Protein AF-A0A959M282-F1 (afdb_monomer_lite)

Foldseek 3Di:
DALLVQAEADAEEAAEEEEEEEEPPDDFDPLDDFLVLVVLQLDPPNLHLQVQVCQLLVNRYGRPPHDYDDYDYAPHHLVRLLPDDPVCNQQSRLQVCLVPDACVVHQAYEYHYSAASVDWAWPAWDWHQRHDDPRGRDTDIHQYTYDGSVDQFRLRVNLRVCSNSVAAAAFAPAQDAPDPPGGGRQLLPLQASSSPPNHLFDQDPSGGTFDDHHDPSVSVSNVSFPPVLEAEAEQPDADKDKAKAAASSDDDDPRHHQKYWHWFQDPPPRDIWTKMWGWHACDSRNVSPDGIAIWIWTDDPSHIYTYAPDNVVRHGGQAAQDWDDDLVRQKIKHWNDADDDDPGGITMIMIHGLWADKDWDDDFPEQAWQEKEKEWDDQQPDPFIKIKIKTWYQPPAFIWIKIKIQDRAAQWRHGPDIFDIGTDPDTPENHWNEKYKEWDQQQPPPHIKMKIKTWYQDVDFIWIWIKIQDRAHSRGHGPDIDDIDTDPDGDENHWNYKYWYWDQLLVPPHIKIKIKTWYQDPPAIWIWIKIQDRQYNSRHGPDMDDIDTQPDGDARHWNAKAWEWDWDQDPNDTFIKIWIWTWHQDPFWIWIWIKIQGRQHSVGHRPDIFPTQTDPDTPGNHWNYKYKYWDCNHPVRAIKIKIWTWDNDVPTIIIMITIRTRVVVRGVD

Structure (mmCIF, N/CA/C/O backbone):
data_AF-A0A959M282-F1
#
_entry.id   AF-A0A959M282-F1
#
loop_
_atom_site.group_PDB
_atom_site.id
_atom_site.type_symbol
_atom_site.label_atom_id
_atom_site.label_alt_id
_atom_site.label_comp_id
_atom_site.label_asym_id
_atom_site.label_entity_id
_atom_site.label_seq_id
_atom_site.pdbx_PDB_ins_code
_atom_site.Cartn_x
_atom_site.Cartn_y
_atom_site.Cartn_z
_atom_site.occupancy
_atom_site.B_iso_or_equiv
_atom_site.auth_seq_id
_atom_site.auth_comp_id
_atom_site.auth_asym_id
_atom_site.auth_atom_id
_atom_site.pdbx_PDB_model_num
ATOM 1 N N . MET A 1 1 ? -3.859 10.138 -15.195 1.00 57.12 1 MET A N 1
ATOM 2 C CA . MET A 1 1 ? -3.989 9.732 -16.616 1.00 57.12 1 MET A CA 1
ATOM 3 C C . MET A 1 1 ? -3.395 8.340 -16.800 1.00 57.12 1 MET A C 1
ATOM 5 O O . MET A 1 1 ? -2.415 8.021 -16.137 1.00 57.12 1 MET A O 1
ATOM 9 N N . SER A 1 2 ? -3.947 7.502 -17.688 1.00 74.44 2 SER A N 1
ATOM 10 C CA . SER A 1 2 ? -3.379 6.167 -17.963 1.00 74.44 2 SER A CA 1
ATOM 11 C C . SER A 1 2 ? -1.995 6.284 -18.604 1.00 74.44 2 SER A C 1
ATOM 13 O O . SER A 1 2 ? -1.809 7.106 -19.501 1.00 74.44 2 SER A O 1
ATOM 15 N N . ILE A 1 3 ? -1.042 5.425 -18.217 1.00 82.31 3 ILE A N 1
ATOM 16 C CA . ILE A 1 3 ? 0.295 5.398 -18.834 1.00 82.31 3 ILE A CA 1
ATOM 17 C C . ILE A 1 3 ? 0.230 5.181 -20.356 1.00 82.31 3 ILE A C 1
ATOM 19 O O . ILE A 1 3 ? 1.032 5.750 -21.087 1.00 82.31 3 ILE A O 1
ATOM 23 N N . LYS A 1 4 ? -0.788 4.459 -20.849 1.00 84.19 4 LYS A N 1
ATOM 24 C CA . LYS A 1 4 ? -1.048 4.247 -22.286 1.00 84.19 4 LYS A CA 1
ATOM 25 C C . LYS A 1 4 ? -1.293 5.548 -23.069 1.00 84.19 4 LYS A C 1
ATOM 27 O O . LYS A 1 4 ? -1.122 5.557 -24.277 1.00 84.19 4 LYS A O 1
ATOM 32 N N . ASN A 1 5 ? -1.625 6.662 -22.414 1.00 84.81 5 ASN A N 1
ATOM 33 C CA . ASN A 1 5 ? -1.759 7.954 -23.101 1.00 84.81 5 ASN A CA 1
ATOM 34 C C . ASN A 1 5 ? -0.404 8.539 -23.534 1.00 84.81 5 ASN A C 1
ATOM 36 O O . ASN A 1 5 ? -0.367 9.441 -24.365 1.00 84.81 5 ASN A O 1
ATOM 40 N N . TYR A 1 6 ? 0.702 8.036 -22.979 1.00 86.00 6 TYR A N 1
ATOM 41 C CA . TYR A 1 6 ? 2.059 8.497 -23.281 1.00 86.00 6 TYR A CA 1
ATOM 42 C C . TYR A 1 6 ? 2.799 7.587 -24.266 1.00 86.00 6 TYR A C 1
ATOM 44 O O . TYR A 1 6 ? 3.863 7.966 -24.751 1.00 86.00 6 TYR A O 1
ATOM 52 N N . TYR A 1 7 ? 2.259 6.401 -24.566 1.00 89.94 7 TYR A N 1
ATOM 53 C CA . TYR A 1 7 ? 2.931 5.390 -25.376 1.00 89.94 7 TYR A CA 1
ATOM 54 C C . TYR A 1 7 ? 1.963 4.759 -26.372 1.00 89.94 7 TYR A C 1
ATOM 56 O O . TYR A 1 7 ? 0.879 4.314 -26.013 1.00 89.94 7 TYR A O 1
ATOM 64 N N . SER A 1 8 ? 2.382 4.678 -27.634 1.00 89.88 8 SER A N 1
ATOM 65 C CA . SER A 1 8 ? 1.660 3.890 -28.634 1.00 89.88 8 SER A CA 1
ATOM 66 C C . SER A 1 8 ? 2.038 2.408 -28.520 1.00 89.88 8 SER A C 1
ATOM 68 O O . SER A 1 8 ? 3.227 2.113 -28.309 1.00 89.88 8 SER A O 1
ATOM 70 N N . PRO A 1 9 ? 1.072 1.480 -28.687 1.00 92.12 9 PRO A N 1
ATOM 71 C CA . PRO A 1 9 ? 1.366 0.056 -28.757 1.00 92.12 9 PRO A CA 1
ATOM 72 C C . PRO A 1 9 ? 2.369 -0.273 -29.865 1.00 92.12 9 PRO A C 1
ATOM 74 O O . PRO A 1 9 ? 2.371 0.369 -30.917 1.00 92.12 9 PRO A O 1
ATOM 77 N N . LEU A 1 10 ? 3.205 -1.286 -29.639 1.00 93.44 10 LEU A N 1
ATOM 78 C CA . LEU A 1 10 ? 4.178 -1.773 -30.622 1.00 93.44 10 LEU A CA 1
ATOM 79 C C . LEU A 1 10 ? 3.959 -3.268 -30.856 1.00 93.44 10 LEU A C 1
ATOM 81 O O . LEU A 1 10 ? 3.873 -4.026 -29.896 1.00 93.44 10 LEU A O 1
ATOM 85 N N . SER A 1 11 ? 3.877 -3.703 -32.114 1.00 95.94 11 SER A N 1
ATOM 86 C CA . SER A 1 11 ? 3.728 -5.125 -32.453 1.00 95.94 11 SER A CA 1
ATOM 87 C C . SER A 1 11 ? 4.313 -5.450 -33.828 1.00 95.94 11 SER A C 1
ATOM 89 O O . SER A 1 11 ? 4.335 -4.599 -34.718 1.00 95.94 11 SER A O 1
ATOM 91 N N . GLY A 1 12 ? 4.807 -6.674 -34.006 1.00 96.69 12 GLY A N 1
ATOM 92 C CA . GLY A 1 12 ? 5.398 -7.142 -35.259 1.00 96.69 12 GLY A CA 1
ATOM 93 C C . GLY A 1 12 ? 6.917 -6.957 -35.343 1.00 96.69 12 GLY A C 1
ATOM 94 O O . GLY A 1 12 ? 7.638 -7.135 -34.363 1.00 96.69 12 GLY A O 1
ATOM 95 N N . ARG A 1 13 ? 7.425 -6.666 -36.547 1.00 97.12 13 ARG A N 1
ATOM 96 C CA . ARG A 1 13 ? 8.867 -6.657 -36.851 1.00 97.12 13 ARG A CA 1
ATOM 97 C C . ARG A 1 13 ? 9.445 -5.243 -36.827 1.00 97.12 13 ARG A C 1
ATOM 99 O O . ARG A 1 13 ? 8.984 -4.379 -37.569 1.00 97.12 13 ARG A O 1
ATOM 106 N N . TYR A 1 14 ? 10.509 -5.049 -36.052 1.00 97.00 14 TYR A N 1
ATOM 107 C CA . TYR A 1 14 ? 11.217 -3.776 -35.881 1.00 97.00 14 TYR A CA 1
ATOM 108 C C . TYR A 1 14 ? 12.713 -3.924 -36.221 1.00 97.00 14 TYR A C 1
ATOM 110 O O . TYR A 1 14 ? 13.554 -3.877 -35.326 1.00 97.00 14 TYR A O 1
ATOM 118 N N . PRO A 1 15 ? 13.084 -4.149 -37.496 1.00 98.12 15 PRO A N 1
ATOM 119 C CA . PRO A 1 15 ? 14.475 -4.378 -37.892 1.00 98.12 15 PRO A CA 1
ATOM 120 C C . PRO A 1 15 ? 15.349 -3.126 -37.750 1.00 98.12 15 PRO A C 1
ATOM 122 O O . PRO A 1 15 ? 14.914 -2.021 -38.066 1.00 98.12 15 PRO A O 1
ATOM 125 N N . TRP A 1 16 ? 16.618 -3.297 -37.379 1.00 98.50 16 TRP A N 1
ATOM 126 C CA . TRP A 1 16 ? 17.590 -2.206 -37.254 1.00 98.50 16 TRP A CA 1
ATOM 127 C C . TRP A 1 16 ? 18.716 -2.303 -38.295 1.00 98.50 16 TRP A C 1
ATOM 129 O O . TRP A 1 16 ? 19.175 -3.391 -38.650 1.00 98.50 16 TRP A O 1
ATOM 139 N N . ALA A 1 17 ? 19.173 -1.157 -38.798 1.00 98.25 17 ALA A N 1
ATOM 140 C CA . ALA A 1 17 ? 20.399 -1.061 -39.582 1.00 98.25 17 ALA A CA 1
ATOM 141 C C . ALA A 1 17 ? 21.569 -0.801 -38.628 1.00 98.25 17 ALA A C 1
ATOM 143 O O . ALA A 1 17 ? 21.689 0.290 -38.072 1.00 98.25 17 ALA A O 1
ATOM 144 N N . VAL A 1 18 ? 22.427 -1.800 -38.432 1.00 98.44 18 VAL A N 1
ATOM 145 C CA . VAL A 1 18 ? 23.596 -1.702 -37.552 1.00 98.44 18 VAL A CA 1
ATOM 146 C C . VAL A 1 18 ? 24.811 -1.365 -38.407 1.00 98.44 18 VAL A C 1
ATOM 148 O O . VAL A 1 18 ? 25.225 -2.164 -39.246 1.00 98.44 18 VAL A O 1
ATOM 151 N N . LEU A 1 19 ? 25.359 -0.170 -38.233 1.00 98.19 19 LEU A N 1
ATOM 152 C CA . LEU A 1 19 ? 26.438 0.379 -39.044 1.00 98.19 19 LEU A CA 1
ATOM 153 C C . LEU A 1 19 ? 27.738 0.338 -38.245 1.00 98.19 19 LEU A C 1
ATOM 155 O O . LEU A 1 19 ? 27.879 1.060 -37.261 1.00 98.19 19 LEU A O 1
ATOM 159 N N . LEU A 1 20 ? 28.684 -0.499 -38.666 1.00 98.00 20 LEU A N 1
ATOM 160 C CA . LEU A 1 20 ? 30.016 -0.551 -38.070 1.00 98.00 20 LEU A CA 1
ATOM 161 C C . LEU A 1 20 ? 30.935 0.409 -38.830 1.00 98.00 20 LEU A C 1
ATOM 163 O O . LEU A 1 20 ? 31.093 0.273 -40.049 1.00 98.00 20 LEU A O 1
ATOM 167 N N . VAL A 1 21 ? 31.541 1.375 -38.139 1.00 97.31 21 VAL A N 1
ATOM 168 C CA . VAL A 1 21 ? 32.322 2.442 -38.784 1.00 97.31 21 VAL A CA 1
ATOM 169 C C . VAL A 1 21 ? 33.706 2.628 -38.179 1.00 97.31 21 VAL A C 1
ATOM 171 O O . VAL A 1 21 ? 33.886 2.554 -36.970 1.00 97.31 21 VAL A O 1
ATOM 174 N N . SER A 1 22 ? 34.676 2.897 -39.041 1.00 96.88 22 SER A N 1
ATOM 175 C CA . SER A 1 22 ? 36.031 3.310 -38.678 1.00 96.88 22 SER A CA 1
ATOM 176 C C . SER A 1 22 ? 36.319 4.703 -39.227 1.00 96.88 22 SER A C 1
ATOM 178 O O . SER A 1 22 ? 35.560 5.222 -40.048 1.00 96.88 22 SER A O 1
ATOM 180 N N . PHE A 1 23 ? 37.413 5.326 -38.800 1.00 97.31 23 PHE A N 1
ATOM 181 C CA . PHE A 1 23 ? 37.726 6.713 -39.157 1.00 97.31 23 PHE A CA 1
ATOM 182 C C . PHE A 1 23 ? 38.936 6.818 -40.074 1.00 97.31 23 PHE A C 1
ATOM 184 O O . PHE A 1 23 ? 39.879 6.026 -39.996 1.00 97.31 23 PHE A O 1
ATOM 191 N N . ARG A 1 24 ? 38.918 7.813 -40.964 1.00 96.56 24 ARG A N 1
ATOM 192 C CA . ARG A 1 24 ? 40.039 8.080 -41.865 1.00 96.56 24 ARG A CA 1
ATOM 193 C C . ARG A 1 24 ? 41.286 8.426 -41.051 1.00 96.56 24 ARG A C 1
ATOM 195 O O . ARG A 1 24 ? 41.274 9.373 -40.271 1.00 96.56 24 ARG A O 1
ATOM 202 N N . GLY A 1 25 ? 42.372 7.696 -41.301 1.00 93.75 25 GLY A N 1
ATOM 203 C CA . GLY A 1 25 ? 43.661 7.927 -40.644 1.00 93.75 25 GLY A CA 1
ATOM 204 C C . GLY A 1 25 ? 43.751 7.393 -39.212 1.00 93.75 25 GLY A C 1
ATOM 205 O O . GLY A 1 25 ? 44.701 7.735 -38.517 1.00 93.75 25 GLY A O 1
ATOM 206 N N . SER A 1 26 ? 42.793 6.571 -38.771 1.00 93.44 26 SER A N 1
ATOM 207 C CA . SER A 1 26 ? 42.825 5.904 -37.467 1.00 93.44 26 SER A CA 1
ATOM 208 C C . SER A 1 26 ? 43.040 4.401 -37.631 1.00 93.44 26 SER A C 1
ATOM 210 O O . SER A 1 26 ? 42.425 3.772 -38.494 1.00 93.44 26 SER A O 1
ATOM 212 N N . GLU A 1 27 ? 43.886 3.826 -36.780 1.00 93.75 27 GLU A N 1
ATOM 213 C CA . GLU A 1 27 ? 44.008 2.373 -36.650 1.00 93.75 27 GLU A CA 1
ATOM 214 C C . GLU A 1 27 ? 42.843 1.808 -35.820 1.00 93.75 27 GLU A C 1
ATOM 216 O O . GLU A 1 27 ? 42.352 2.499 -34.919 1.00 93.75 27 GLU A O 1
ATOM 221 N N . PRO A 1 28 ? 42.392 0.567 -36.082 1.00 93.06 28 PRO A N 1
ATOM 222 C CA . PRO A 1 28 ? 41.335 -0.061 -35.299 1.00 93.06 28 PRO A CA 1
ATOM 223 C C . PRO A 1 28 ? 41.669 -0.105 -33.806 1.00 93.06 28 PRO A C 1
ATOM 225 O O . PRO A 1 28 ? 42.769 -0.506 -33.426 1.00 93.06 28 PRO A O 1
ATOM 228 N N . HIS A 1 29 ? 40.710 0.255 -32.952 1.00 94.88 29 HIS A N 1
ATOM 229 C CA . HIS A 1 29 ? 40.908 0.168 -31.507 1.00 94.88 29 HIS A CA 1
ATOM 230 C C . HIS A 1 29 ? 41.157 -1.285 -31.058 1.00 94.88 29 HIS A C 1
ATOM 232 O O . HIS A 1 29 ? 40.525 -2.198 -31.603 1.00 94.88 29 HIS A O 1
ATOM 238 N N . PRO A 1 30 ? 42.019 -1.528 -30.051 1.00 92.94 30 PRO A N 1
ATOM 239 C CA . PRO A 1 30 ? 42.361 -2.880 -29.597 1.00 92.94 30 PRO A CA 1
ATOM 240 C C . PRO A 1 30 ? 41.155 -3.744 -29.204 1.00 92.94 30 PRO A C 1
ATOM 242 O O . PRO A 1 30 ? 41.133 -4.941 -29.480 1.00 92.94 30 PRO A O 1
ATOM 245 N N . ASP A 1 31 ? 40.124 -3.130 -28.618 1.00 91.81 31 ASP A N 1
ATOM 246 C CA . ASP A 1 31 ? 38.914 -3.834 -28.170 1.00 91.81 31 ASP A CA 1
ATOM 247 C C . ASP A 1 31 ? 37.869 -4.065 -29.271 1.00 91.81 31 ASP A C 1
ATOM 249 O O . ASP A 1 31 ? 36.813 -4.661 -29.023 1.00 91.81 31 ASP A O 1
ATOM 253 N N . ARG A 1 32 ? 38.150 -3.628 -30.507 1.00 94.00 32 ARG A N 1
ATOM 254 C CA . ARG A 1 32 ? 37.238 -3.779 -31.641 1.00 94.00 32 ARG A CA 1
ATOM 255 C C . ARG A 1 32 ? 36.899 -5.252 -31.866 1.00 94.00 32 ARG A C 1
ATOM 257 O O . ARG A 1 32 ? 37.758 -6.0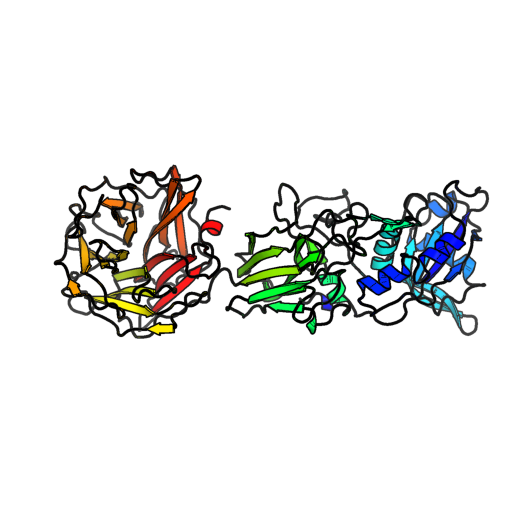82 -32.166 1.00 94.00 32 ARG A O 1
ATOM 264 N N . LYS A 1 33 ? 35.605 -5.572 -31.814 1.00 94.44 33 LYS A N 1
ATOM 265 C CA . LYS A 1 33 ? 35.099 -6.921 -32.098 1.00 94.44 33 LYS A CA 1
ATOM 266 C C . LYS A 1 33 ? 34.911 -7.152 -33.609 1.00 94.44 33 LYS A C 1
ATOM 268 O O . LYS A 1 33 ? 34.631 -6.210 -34.364 1.00 94.44 33 LYS A O 1
ATOM 273 N N . PRO A 1 34 ? 35.051 -8.400 -34.098 1.00 94.94 34 PRO A N 1
ATOM 274 C CA . PRO A 1 34 ? 34.771 -8.718 -35.496 1.00 94.94 34 PRO A CA 1
ATOM 275 C C . PRO A 1 34 ? 33.294 -8.475 -35.825 1.00 94.94 34 PRO A C 1
ATOM 277 O O . PRO A 1 34 ? 32.428 -8.589 -34.968 1.00 94.94 34 PRO A O 1
ATOM 280 N N . ALA A 1 35 ? 32.965 -8.205 -37.090 1.00 96.00 35 ALA A N 1
ATOM 281 C CA . ALA A 1 35 ? 31.573 -7.957 -37.487 1.00 96.00 35 ALA A CA 1
ATOM 282 C C . ALA A 1 35 ? 30.620 -9.140 -37.192 1.00 96.00 35 ALA A C 1
ATOM 284 O O . ALA A 1 35 ? 29.416 -8.928 -37.075 1.00 96.00 35 ALA A O 1
ATOM 285 N N . SER A 1 36 ? 31.138 -10.373 -37.076 1.00 96.19 36 SER A N 1
ATOM 286 C CA . SER A 1 36 ? 30.362 -11.549 -36.651 1.00 96.19 36 SER A CA 1
ATOM 287 C C . SER A 1 36 ? 29.817 -11.405 -35.238 1.00 96.19 36 SER A C 1
ATOM 289 O O . SER A 1 36 ? 28.648 -11.686 -35.044 1.00 96.19 36 SER A O 1
ATOM 291 N N . TYR A 1 37 ? 30.601 -10.857 -34.307 1.00 96.50 37 TYR A N 1
ATOM 292 C CA . TYR A 1 37 ? 30.169 -10.613 -32.930 1.00 96.50 37 TYR A CA 1
ATOM 293 C C . TYR A 1 37 ? 28.859 -9.816 -32.873 1.00 96.50 37 TYR A C 1
ATOM 295 O O . TYR A 1 37 ? 27.905 -10.207 -32.209 1.00 96.50 37 TYR A O 1
ATOM 303 N N . TYR A 1 38 ? 28.784 -8.721 -33.635 1.00 97.31 38 TYR A N 1
ATOM 304 C CA . TYR A 1 38 ? 27.573 -7.906 -33.702 1.00 97.31 38 TYR A CA 1
ATOM 305 C C . TYR A 1 38 ? 26.448 -8.620 -34.457 1.00 97.31 38 TYR A C 1
ATOM 307 O O . TYR A 1 38 ? 25.291 -8.483 -34.082 1.00 97.31 38 TYR A O 1
ATOM 315 N N . ARG A 1 39 ? 26.747 -9.405 -35.503 1.00 97.56 39 ARG A N 1
ATOM 316 C CA . ARG A 1 39 ? 25.711 -10.213 -36.174 1.00 97.56 39 ARG A CA 1
ATOM 317 C C . ARG A 1 39 ? 25.078 -11.210 -35.212 1.00 97.56 39 ARG A C 1
ATOM 319 O O . ARG A 1 39 ? 23.856 -11.311 -35.199 1.00 97.56 39 ARG A O 1
ATOM 326 N N . ASP A 1 40 ? 25.886 -11.882 -34.404 1.00 97.38 40 ASP A N 1
ATOM 327 C CA . ASP A 1 40 ? 25.422 -12.862 -33.426 1.00 97.38 40 ASP A CA 1
ATOM 328 C C . ASP A 1 40 ? 24.576 -12.174 -32.343 1.00 97.38 40 ASP A C 1
ATOM 330 O O . ASP A 1 40 ? 23.496 -12.658 -32.017 1.00 97.38 40 ASP A O 1
ATOM 334 N N . MET A 1 41 ? 24.977 -10.982 -31.881 1.00 97.50 41 MET A N 1
ATOM 335 C CA . MET A 1 41 ? 24.210 -10.176 -30.917 1.00 97.50 41 MET A CA 1
ATOM 336 C C . MET A 1 41 ? 22.793 -9.823 -31.398 1.00 97.50 41 MET A C 1
ATOM 338 O O . MET A 1 41 ? 21.882 -9.720 -30.584 1.00 97.50 41 MET A O 1
ATOM 342 N N . PHE A 1 42 ? 22.584 -9.631 -32.702 1.00 97.94 42 PHE A N 1
ATOM 343 C CA . PHE A 1 42 ? 21.270 -9.314 -33.282 1.00 97.94 42 PHE A CA 1
ATOM 344 C C . PHE A 1 42 ? 20.581 -10.523 -33.941 1.00 97.94 42 PHE A C 1
ATOM 346 O O . PHE A 1 42 ? 19.579 -10.351 -34.641 1.00 97.94 42 PHE A O 1
ATOM 353 N N . SER A 1 43 ? 21.109 -11.733 -33.739 1.00 97.19 43 SER A N 1
ATOM 354 C CA . SER A 1 43 ? 20.528 -12.987 -34.232 1.00 97.19 43 SER A CA 1
ATOM 355 C C . SER A 1 43 ? 19.717 -13.680 -33.140 1.00 97.19 43 SER A C 1
ATOM 357 O O . SER A 1 43 ? 20.030 -13.553 -31.963 1.00 97.19 43 SER A O 1
ATOM 359 N N . SER A 1 44 ? 18.683 -14.421 -33.537 1.00 97.38 44 SER A N 1
ATOM 360 C CA . SER A 1 44 ? 17.852 -15.207 -32.619 1.00 97.38 44 SER A CA 1
ATOM 361 C C . SER A 1 44 ? 18.605 -16.404 -32.037 1.00 97.38 44 SER A C 1
ATOM 363 O O . SER A 1 44 ? 19.331 -17.080 -32.771 1.00 97.38 44 SER A O 1
ATOM 365 N N . GLY A 1 45 ? 18.340 -16.735 -30.777 1.00 96.06 45 GLY A N 1
ATOM 366 C CA . GLY A 1 45 ? 18.858 -17.918 -30.091 1.00 96.06 45 GLY A CA 1
ATOM 367 C C . GLY A 1 45 ? 20.308 -17.792 -29.620 1.00 96.06 45 GLY A C 1
ATOM 368 O O . GLY A 1 45 ? 20.958 -18.811 -29.392 1.00 96.06 45 GLY A O 1
ATOM 369 N N . THR A 1 46 ? 20.833 -16.571 -29.503 1.00 96.25 46 THR A N 1
ATOM 370 C CA . THR A 1 46 ? 22.215 -16.306 -29.067 1.00 96.25 46 THR A CA 1
ATOM 371 C C . THR A 1 46 ? 22.306 -15.748 -27.648 1.00 96.25 46 THR A C 1
ATOM 373 O O . THR A 1 46 ? 23.416 -15.596 -27.140 1.00 96.25 46 THR A O 1
ATOM 376 N N . GLY A 1 47 ? 21.174 -15.427 -27.013 1.00 95.44 47 GLY A N 1
ATOM 377 C CA . GLY A 1 47 ? 21.124 -14.653 -25.769 1.00 95.44 47 GLY A CA 1
ATOM 378 C C . GLY A 1 47 ? 21.437 -13.169 -25.988 1.00 95.44 47 GLY A C 1
ATOM 379 O O . GLY A 1 47 ? 21.870 -12.480 -25.065 1.00 95.44 47 GLY A O 1
ATOM 380 N N . GLY A 1 48 ? 21.295 -12.686 -27.227 1.00 96.75 48 GLY A N 1
ATOM 381 C CA . GLY A 1 48 ? 21.589 -11.313 -27.633 1.00 96.75 48 GLY A CA 1
ATOM 382 C C . GLY A 1 48 ? 20.375 -10.377 -27.593 1.00 96.75 48 GLY A C 1
ATOM 383 O O . GLY A 1 48 ? 19.324 -10.678 -27.033 1.00 96.75 48 GLY A O 1
ATOM 384 N N . LEU A 1 49 ? 20.500 -9.221 -28.245 1.00 98.12 49 LEU A N 1
ATOM 385 C CA . LEU A 1 49 ? 19.455 -8.194 -28.314 1.00 98.12 49 LEU A CA 1
ATOM 386 C C . LEU A 1 49 ? 18.212 -8.640 -29.093 1.00 98.12 49 LEU A C 1
ATOM 388 O O . LEU A 1 49 ? 17.141 -8.078 -28.876 1.00 98.12 49 LEU A O 1
ATOM 392 N N . TYR A 1 50 ? 18.325 -9.628 -29.989 1.00 98.25 50 TYR A N 1
ATOM 393 C CA . TYR A 1 50 ? 17.136 -10.214 -30.614 1.00 98.25 50 TYR A CA 1
ATOM 394 C C . TYR A 1 50 ? 16.244 -10.873 -29.567 1.00 98.25 50 TYR A C 1
ATOM 396 O O . TYR A 1 50 ? 15.067 -10.525 -29.455 1.00 98.25 50 TYR A O 1
ATOM 404 N N . ASP A 1 51 ? 16.834 -11.785 -28.795 1.00 98.12 51 ASP A N 1
ATOM 405 C CA . ASP A 1 51 ? 16.132 -12.563 -27.778 1.00 98.12 51 ASP A CA 1
ATOM 406 C C . ASP A 1 51 ? 15.624 -11.638 -26.668 1.00 98.12 51 ASP A C 1
ATOM 408 O O . ASP A 1 51 ? 14.479 -11.755 -26.248 1.00 98.12 51 ASP A O 1
ATOM 412 N N . TYR A 1 52 ? 16.413 -10.618 -26.299 1.00 97.88 52 TYR A N 1
ATOM 413 C CA . TYR A 1 52 ? 16.005 -9.598 -25.331 1.00 97.88 52 TYR A CA 1
ATOM 414 C C . TYR A 1 52 ? 14.662 -8.963 -25.687 1.00 97.88 52 TYR A C 1
ATOM 416 O O . TYR A 1 52 ? 13.715 -9.026 -24.905 1.00 97.88 52 TYR A O 1
ATOM 424 N N . TRP A 1 53 ? 14.563 -8.360 -26.877 1.00 97.81 53 TRP A N 1
ATOM 425 C CA . TRP A 1 53 ? 13.352 -7.647 -27.286 1.00 97.81 53 TRP A CA 1
ATOM 426 C C . TRP A 1 53 ? 12.170 -8.579 -27.522 1.00 97.81 53 TRP A C 1
ATOM 428 O O . TRP A 1 53 ? 11.028 -8.177 -27.296 1.00 97.81 53 TRP A O 1
ATOM 438 N N . GLN A 1 54 ? 12.428 -9.812 -27.953 1.00 96.81 54 GLN A N 1
ATOM 439 C CA . GLN A 1 54 ? 11.391 -10.827 -28.071 1.00 96.81 54 GLN A CA 1
ATOM 440 C C . GLN A 1 54 ? 10.816 -11.204 -26.698 1.00 96.81 54 GLN A C 1
ATOM 442 O O . GLN A 1 54 ? 9.596 -11.185 -26.518 1.00 96.81 54 GLN A O 1
ATOM 447 N N . ASP A 1 55 ? 11.678 -11.469 -25.719 1.00 96.25 55 ASP A N 1
ATOM 448 C CA . ASP A 1 55 ? 11.281 -11.949 -24.398 1.00 96.25 55 ASP A CA 1
ATOM 449 C C . ASP A 1 55 ? 10.590 -10.863 -23.568 1.00 96.25 55 ASP A C 1
ATOM 451 O O . ASP A 1 55 ? 9.477 -11.072 -23.082 1.00 96.25 55 ASP A O 1
ATOM 455 N N . VAL A 1 56 ? 11.193 -9.672 -23.438 1.00 95.62 56 VAL A N 1
ATOM 456 C CA . VAL A 1 56 ? 10.625 -8.591 -22.602 1.00 95.62 56 VAL A CA 1
ATOM 457 C C . VAL A 1 56 ? 9.326 -8.017 -23.175 1.00 95.62 56 VAL A C 1
ATOM 459 O O . VAL A 1 56 ? 8.562 -7.370 -22.460 1.00 95.62 56 VAL A O 1
ATOM 462 N N . SER A 1 57 ? 9.054 -8.266 -24.459 1.00 96.25 57 SER A N 1
ATOM 463 C CA . SER A 1 57 ? 7.795 -7.903 -25.112 1.00 96.25 57 SER A CA 1
ATOM 464 C C . SER A 1 57 ? 6.766 -9.030 -25.143 1.00 96.25 57 SER A C 1
ATOM 466 O O . SER A 1 57 ? 5.714 -8.862 -25.759 1.00 96.25 57 SER A O 1
ATOM 468 N N . TYR A 1 58 ? 7.026 -10.177 -24.506 1.00 94.44 58 TYR A N 1
ATOM 469 C CA . TYR A 1 58 ? 6.128 -11.335 -24.532 1.00 94.44 58 TYR A CA 1
ATOM 470 C C . TYR A 1 58 ? 5.792 -11.781 -25.967 1.00 94.44 58 TYR A C 1
ATOM 472 O O . TYR A 1 58 ? 4.644 -12.081 -26.289 1.00 94.44 58 TYR A O 1
ATOM 480 N N . ASN A 1 59 ? 6.798 -11.801 -26.848 1.00 94.88 59 ASN A N 1
ATOM 481 C CA . ASN A 1 59 ? 6.679 -12.094 -28.281 1.00 94.88 59 ASN A CA 1
ATOM 482 C C . ASN A 1 59 ? 5.822 -11.108 -29.097 1.00 94.88 59 ASN A C 1
ATOM 484 O O . ASN A 1 59 ? 5.514 -11.393 -30.257 1.00 94.88 59 ASN A O 1
ATOM 488 N N . ASN A 1 60 ? 5.442 -9.948 -28.548 1.00 96.44 60 ASN A N 1
ATOM 489 C CA . ASN A 1 60 ? 4.687 -8.950 -29.311 1.00 96.44 60 ASN A CA 1
ATOM 490 C C . ASN A 1 60 ? 5.545 -8.283 -30.385 1.00 96.44 60 ASN A C 1
ATOM 492 O O . ASN A 1 60 ? 5.026 -7.943 -31.451 1.00 96.44 60 ASN A O 1
ATOM 496 N N . ILE A 1 61 ? 6.844 -8.107 -30.127 1.00 97.38 61 ILE A N 1
ATOM 497 C CA . ILE A 1 61 ? 7.796 -7.635 -31.129 1.00 97.38 61 ILE A CA 1
ATOM 498 C C . ILE A 1 61 ? 8.960 -8.601 -31.304 1.00 97.38 61 ILE A C 1
ATOM 500 O O . ILE A 1 61 ? 9.299 -9.386 -30.426 1.00 97.38 61 ILE A O 1
ATOM 504 N N . ASN A 1 62 ? 9.615 -8.493 -32.451 1.00 97.06 62 ASN A N 1
ATOM 505 C CA . ASN A 1 62 ? 10.980 -8.958 -32.636 1.00 97.06 62 ASN A CA 1
ATOM 506 C C . ASN A 1 62 ? 11.727 -7.971 -33.538 1.00 97.06 62 ASN A C 1
ATOM 508 O O . ASN A 1 62 ? 11.131 -7.099 -34.176 1.00 97.06 62 ASN A O 1
ATOM 512 N N . ILE A 1 63 ? 13.044 -8.126 -33.616 1.00 97.88 63 ILE A N 1
ATOM 513 C CA . ILE A 1 63 ? 13.900 -7.318 -34.492 1.00 97.88 63 ILE A CA 1
ATOM 514 C C . ILE A 1 63 ? 14.371 -8.119 -35.716 1.00 97.88 63 ILE A C 1
ATOM 516 O O . ILE A 1 63 ? 15.447 -7.872 -36.269 1.00 97.88 63 ILE A O 1
ATOM 520 N N . GLU A 1 64 ? 13.570 -9.097 -36.154 1.00 97.62 64 GLU A N 1
ATOM 521 C CA . GLU A 1 64 ? 13.843 -9.889 -37.353 1.00 97.62 64 GLU A CA 1
ATOM 522 C C . GLU A 1 64 ? 13.984 -8.980 -38.574 1.00 97.62 64 GLU A C 1
ATOM 524 O O . GLU A 1 64 ? 13.190 -8.068 -38.798 1.00 97.62 64 GLU A O 1
ATOM 529 N N . GLY A 1 65 ? 15.017 -9.235 -39.376 1.00 97.25 65 GLY A N 1
ATOM 530 C CA . GLY A 1 65 ? 15.385 -8.371 -40.495 1.00 97.25 65 GLY A CA 1
ATOM 531 C C . GLY A 1 65 ? 16.464 -7.346 -40.151 1.00 97.25 65 GLY A C 1
ATOM 532 O O . GLY A 1 65 ? 16.949 -6.686 -41.063 1.00 97.25 65 GLY A O 1
ATOM 533 N N . THR A 1 66 ? 16.901 -7.252 -38.889 1.00 98.44 66 THR A N 1
ATOM 534 C CA . THR A 1 66 ? 18.105 -6.493 -38.513 1.00 98.44 66 THR A CA 1
ATOM 535 C C . THR A 1 66 ? 19.306 -6.959 -39.338 1.00 98.44 66 THR A C 1
ATOM 537 O O . THR A 1 66 ? 19.468 -8.153 -39.628 1.00 98.44 66 THR A O 1
ATOM 540 N N . ARG A 1 67 ? 20.128 -6.009 -39.793 1.00 98.12 67 ARG A N 1
ATOM 541 C CA . ARG A 1 67 ? 21.311 -6.277 -40.623 1.00 98.12 67 ARG A CA 1
ATOM 542 C C . ARG A 1 67 ? 22.502 -5.488 -40.107 1.00 98.12 67 ARG A C 1
ATOM 544 O O . ARG A 1 67 ? 22.394 -4.291 -39.860 1.00 98.12 67 ARG A O 1
ATOM 551 N N . VAL A 1 68 ? 23.640 -6.171 -40.006 1.00 98.06 68 VAL A N 1
ATOM 552 C CA . VAL A 1 68 ? 24.925 -5.568 -39.647 1.00 98.06 68 VAL A CA 1
ATOM 553 C C . VAL A 1 68 ? 25.740 -5.318 -40.903 1.00 98.06 68 VAL A C 1
ATOM 555 O O . VAL A 1 68 ? 26.086 -6.250 -41.632 1.00 98.06 68 VAL A O 1
ATOM 558 N N . TYR A 1 69 ? 26.075 -4.056 -41.122 1.00 96.56 69 TYR A N 1
ATOM 559 C CA . TYR A 1 69 ? 26.881 -3.588 -42.234 1.00 96.56 69 TYR A CA 1
ATOM 560 C C . TYR A 1 69 ? 28.284 -3.290 -41.727 1.00 96.56 69 TYR A C 1
ATOM 562 O O . TYR A 1 69 ? 28.482 -2.492 -40.813 1.00 96.56 69 TYR A O 1
ATOM 570 N N . GLY A 1 70 ? 29.241 -4.037 -42.278 1.00 80.62 70 GLY A N 1
ATOM 571 C CA . GLY A 1 70 ? 30.590 -4.150 -41.740 1.00 80.62 70 GLY A CA 1
ATOM 572 C C . GLY A 1 70 ? 31.431 -2.885 -41.864 1.00 80.62 70 GLY A C 1
ATOM 573 O O . GLY A 1 70 ? 31.090 -1.959 -42.597 1.00 80.62 70 GLY A O 1
ATOM 574 N N . TRP A 1 71 ? 32.554 -2.928 -41.147 1.00 95.38 71 TRP A N 1
ATOM 575 C CA . TRP A 1 71 ? 33.475 -1.825 -40.898 1.00 95.38 71 TRP A CA 1
ATOM 576 C C . TRP A 1 71 ? 33.799 -0.997 -42.142 1.00 95.38 71 TRP A C 1
ATOM 578 O O . TRP A 1 71 ? 34.624 -1.387 -42.970 1.00 95.38 71 TRP A O 1
ATOM 588 N N . ARG A 1 72 ? 33.133 0.155 -42.251 1.00 96.00 72 ARG A N 1
ATOM 589 C CA . ARG A 1 72 ? 33.361 1.153 -43.295 1.00 96.00 72 ARG A CA 1
ATOM 590 C C . ARG A 1 72 ? 34.167 2.306 -42.727 1.00 96.00 72 ARG A C 1
ATOM 592 O O . ARG A 1 72 ? 33.733 2.940 -41.771 1.00 96.00 72 ARG A O 1
ATOM 599 N N . THR A 1 73 ? 35.280 2.622 -43.374 1.00 97.19 73 THR A N 1
ATOM 600 C CA . THR A 1 73 ? 36.025 3.844 -43.073 1.00 97.19 73 THR A CA 1
ATOM 601 C C . THR A 1 73 ? 35.241 5.050 -43.580 1.00 97.19 73 THR A C 1
ATOM 603 O O . THR A 1 73 ? 35.007 5.171 -44.783 1.00 97.19 73 THR A O 1
ATOM 606 N N . LEU A 1 74 ? 34.808 5.916 -42.665 1.00 97.06 74 LEU A N 1
ATOM 607 C CA . LEU A 1 74 ? 34.155 7.184 -42.977 1.00 97.06 74 LEU A CA 1
ATOM 608 C C . LEU A 1 74 ? 35.142 8.145 -43.648 1.00 97.06 74 LEU A C 1
ATOM 610 O O . LEU A 1 74 ? 36.354 8.050 -43.448 1.00 97.06 74 LEU A O 1
ATOM 614 N N . SER A 1 75 ? 34.622 9.111 -44.408 1.00 96.25 75 SER A N 1
ATOM 615 C CA . SER A 1 75 ? 35.443 10.205 -44.944 1.00 96.25 75 SER A CA 1
ATOM 616 C C . SER A 1 75 ? 36.009 11.120 -43.849 1.00 96.25 75 SER A C 1
ATOM 618 O O . SER A 1 75 ? 37.069 11.716 -44.046 1.00 96.25 75 SER A O 1
ATOM 620 N N . LEU A 1 76 ? 35.332 11.194 -42.700 1.00 96.50 76 LEU A N 1
ATOM 621 C CA . LEU A 1 76 ? 35.725 11.985 -41.536 1.00 96.50 76 LEU A CA 1
ATOM 622 C C . LEU A 1 76 ? 36.886 11.339 -40.762 1.00 96.50 76 LEU A C 1
ATOM 624 O O . LEU A 1 76 ? 36.975 10.112 -40.636 1.00 96.50 76 LEU A O 1
ATOM 628 N N . THR A 1 77 ? 37.758 12.176 -40.202 1.00 97.50 77 THR A N 1
ATOM 629 C CA . THR A 1 77 ? 38.683 11.783 -39.130 1.00 97.50 77 THR A CA 1
ATOM 630 C C . THR A 1 77 ? 37.931 11.624 -37.804 1.00 97.50 77 THR A C 1
ATOM 632 O O . THR A 1 77 ? 36.795 12.081 -37.652 1.00 97.50 77 THR A O 1
ATOM 635 N N . LEU A 1 78 ? 38.564 10.985 -36.814 1.00 96.50 78 LEU A N 1
ATOM 636 C CA . LEU A 1 78 ? 37.989 10.848 -35.472 1.00 96.50 78 LEU A CA 1
ATOM 637 C C . LEU A 1 78 ? 37.707 12.214 -34.820 1.00 96.50 78 LEU A C 1
ATOM 639 O O . LEU A 1 78 ? 36.672 12.388 -34.185 1.00 96.50 78 LEU A O 1
ATOM 643 N N . GLU A 1 79 ? 38.602 13.186 -35.003 1.00 96.19 79 GLU A N 1
ATOM 644 C CA . GLU A 1 79 ? 38.461 14.541 -34.456 1.00 96.19 79 GLU A CA 1
ATOM 645 C C . GLU A 1 79 ? 37.291 15.296 -35.104 1.00 96.19 79 GLU A C 1
ATOM 647 O O . GLU A 1 79 ? 36.439 15.836 -34.397 1.00 96.19 79 GLU A O 1
ATOM 652 N N . GLU A 1 80 ? 37.189 15.251 -36.439 1.00 97.12 80 GLU A N 1
ATOM 653 C CA . GLU A 1 80 ? 36.066 15.839 -37.179 1.00 97.12 80 GLU A CA 1
ATOM 654 C C . GLU A 1 80 ? 34.732 15.232 -36.725 1.00 97.12 80 GLU A C 1
ATOM 656 O O . GLU A 1 80 ? 33.746 15.945 -36.551 1.00 97.12 80 GLU A O 1
ATOM 661 N N . PHE A 1 81 ? 34.702 13.917 -36.491 1.00 97.06 81 PHE A N 1
ATOM 662 C CA . PHE A 1 81 ? 33.507 13.234 -36.011 1.00 97.06 81 PHE A CA 1
ATOM 663 C C . PHE A 1 81 ? 33.155 13.593 -34.564 1.00 97.06 81 PHE A C 1
ATOM 665 O O . PHE A 1 81 ? 31.981 13.806 -34.262 1.00 97.06 81 PHE A O 1
ATOM 672 N N . ARG A 1 82 ? 34.138 13.682 -33.658 1.00 96.69 82 ARG A N 1
ATOM 673 C CA . ARG A 1 82 ? 33.914 14.046 -32.246 1.00 96.69 82 ARG A CA 1
ATOM 674 C C . ARG A 1 82 ? 33.295 15.432 -32.094 1.00 96.69 82 ARG A C 1
ATOM 676 O O . ARG A 1 82 ? 32.425 15.589 -31.241 1.00 96.69 82 ARG A O 1
ATOM 683 N N . ALA A 1 83 ? 33.666 16.372 -32.964 1.00 96.50 83 ALA A N 1
ATOM 684 C CA . ALA A 1 83 ? 33.135 17.734 -32.988 1.00 96.50 83 ALA A CA 1
ATOM 685 C C . ALA A 1 83 ? 31.646 17.839 -33.389 1.00 96.50 83 ALA A C 1
ATOM 687 O O . ALA A 1 83 ? 31.032 18.889 -33.195 1.00 96.50 83 ALA A O 1
ATOM 688 N N . LEU A 1 84 ? 31.047 16.781 -33.950 1.00 96.56 84 LEU A N 1
ATOM 689 C CA . LEU A 1 84 ? 29.632 16.763 -34.329 1.00 96.56 84 LEU A CA 1
ATOM 690 C C . LEU A 1 84 ? 28.708 16.517 -33.122 1.00 96.56 84 LEU A C 1
ATOM 692 O O . LEU A 1 84 ? 29.038 15.781 -32.189 1.00 96.56 84 LEU A O 1
ATOM 696 N N . GLY A 1 85 ? 27.491 17.064 -33.185 1.00 95.56 85 GLY A N 1
ATOM 697 C CA . GLY A 1 85 ? 26.405 16.693 -32.274 1.00 95.56 85 GLY A CA 1
ATOM 698 C C . GLY A 1 85 ? 25.960 15.239 -32.474 1.00 95.56 85 GLY A C 1
ATOM 699 O O . GLY A 1 85 ? 26.159 14.655 -33.540 1.00 95.56 85 GLY A O 1
ATOM 700 N N . ARG A 1 86 ? 25.341 14.629 -31.454 1.00 95.19 86 ARG A N 1
ATOM 701 C CA . ARG A 1 86 ? 24.936 13.207 -31.472 1.00 95.19 86 ARG A CA 1
ATOM 702 C C . ARG A 1 86 ? 24.075 12.846 -32.687 1.00 95.19 86 ARG A C 1
ATOM 704 O O . ARG A 1 86 ? 24.316 11.838 -33.351 1.00 95.19 86 ARG A O 1
ATOM 711 N N . ARG A 1 87 ? 23.096 13.694 -33.010 1.00 96.00 87 ARG A N 1
ATOM 712 C CA . ARG A 1 87 ? 22.215 13.524 -34.173 1.00 96.00 87 ARG A CA 1
ATOM 713 C C . ARG A 1 87 ? 23.006 13.572 -35.483 1.00 96.00 87 ARG A C 1
ATOM 715 O O . ARG A 1 87 ? 22.790 12.742 -36.365 1.00 96.00 87 ARG A O 1
ATOM 722 N N . GLU A 1 88 ? 23.919 14.528 -35.607 1.00 96.75 88 GLU A N 1
ATOM 723 C CA . GLU A 1 88 ? 24.751 14.740 -36.792 1.00 96.75 88 GLU A CA 1
ATOM 724 C C . GLU A 1 88 ? 25.745 13.590 -36.987 1.00 96.75 88 GLU A C 1
ATOM 726 O O . GLU A 1 88 ? 25.886 13.112 -38.110 1.00 96.75 88 GLU A O 1
ATOM 731 N N . LYS A 1 89 ? 26.347 13.075 -35.905 1.00 97.19 89 LYS A N 1
ATOM 732 C CA . LYS A 1 89 ? 27.196 11.870 -35.908 1.00 97.19 89 LYS A CA 1
ATOM 733 C C . LYS A 1 89 ? 26.485 10.689 -36.572 1.00 97.19 89 LYS A C 1
ATOM 735 O O . LYS A 1 89 ? 27.028 10.067 -37.485 1.00 97.19 89 LYS A O 1
ATOM 740 N N . ILE A 1 90 ? 25.249 10.410 -36.148 1.00 96.94 90 ILE A N 1
ATOM 741 C CA . ILE A 1 90 ? 24.441 9.312 -36.698 1.00 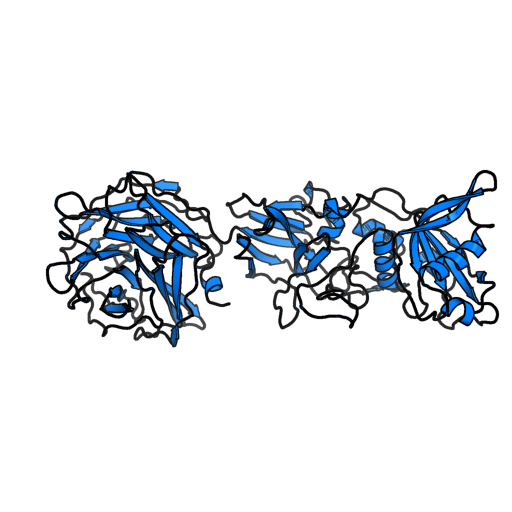96.94 90 ILE A CA 1
ATOM 742 C C . ILE A 1 90 ? 24.118 9.559 -38.174 1.00 96.94 90 ILE A C 1
ATOM 744 O O . ILE A 1 90 ? 24.305 8.668 -39.006 1.00 96.94 90 ILE A O 1
ATOM 748 N N . TYR A 1 91 ? 23.646 10.764 -38.509 1.00 96.94 91 TYR A N 1
ATOM 749 C CA . TYR A 1 91 ? 23.241 11.092 -39.873 1.00 96.94 91 TYR A CA 1
ATOM 750 C C . TYR A 1 91 ? 24.411 11.038 -40.858 1.00 96.94 91 TYR A C 1
ATOM 752 O O . TYR A 1 91 ? 24.295 10.380 -41.890 1.00 96.94 91 TYR A O 1
ATOM 760 N N . GLU A 1 92 ? 25.534 11.693 -40.554 1.00 96.56 92 GLU A N 1
ATOM 761 C CA . GLU A 1 92 ? 26.686 11.758 -41.459 1.00 96.56 92 GLU A CA 1
ATOM 762 C C . GLU A 1 92 ? 27.306 10.378 -41.685 1.00 96.56 92 GLU A C 1
ATOM 764 O O . GLU A 1 92 ? 27.599 10.023 -42.827 1.00 96.56 92 GLU A O 1
ATOM 769 N N . ALA A 1 93 ? 27.392 9.543 -40.645 1.00 96.25 93 ALA A N 1
ATOM 770 C CA . ALA A 1 93 ? 27.831 8.164 -40.814 1.00 96.25 93 ALA A CA 1
ATOM 771 C C . ALA A 1 93 ? 26.847 7.344 -41.663 1.00 96.25 93 ALA A C 1
ATOM 773 O O . ALA A 1 93 ? 27.261 6.693 -42.618 1.00 96.25 93 ALA A O 1
ATOM 774 N N . ALA A 1 94 ? 25.538 7.397 -41.385 1.00 96.50 94 ALA A N 1
ATOM 775 C CA . ALA A 1 94 ? 24.536 6.672 -42.173 1.00 96.50 94 ALA A CA 1
ATOM 776 C C . ALA A 1 94 ? 24.487 7.136 -43.640 1.00 96.50 94 ALA A C 1
ATOM 778 O O . ALA A 1 94 ? 24.274 6.331 -44.555 1.00 96.50 94 ALA A O 1
ATOM 779 N N . LYS A 1 95 ? 24.754 8.424 -43.888 1.00 95.50 95 LYS A N 1
ATOM 780 C CA . LYS A 1 95 ? 24.826 9.021 -45.226 1.00 95.50 95 LYS A CA 1
ATOM 781 C C . LYS A 1 95 ? 25.938 8.419 -46.081 1.00 95.50 95 LYS A C 1
ATOM 783 O O . LYS A 1 95 ? 25.787 8.385 -47.298 1.00 95.50 95 LYS A O 1
ATOM 788 N N . GLU A 1 96 ? 27.010 7.902 -45.489 1.00 95.38 96 GLU A N 1
ATOM 789 C CA . GLU A 1 96 ? 28.051 7.183 -46.233 1.00 95.38 96 GLU A CA 1
ATOM 790 C C . GLU A 1 96 ? 27.540 5.841 -46.771 1.00 95.38 96 GLU A C 1
ATOM 792 O O . GLU A 1 96 ? 28.030 5.361 -47.790 1.00 95.38 96 GLU A O 1
ATOM 797 N N . PHE A 1 97 ? 26.525 5.236 -46.144 1.00 94.94 97 PHE A N 1
ATOM 798 C CA . PHE A 1 97 ? 25.981 3.933 -46.540 1.00 94.94 97 PHE A CA 1
ATOM 799 C C . PHE A 1 97 ? 24.794 3.993 -47.500 1.00 94.94 97 PHE A C 1
ATOM 801 O O . PHE A 1 97 ? 24.504 2.988 -48.155 1.00 94.94 97 PHE A O 1
ATOM 808 N N . ARG A 1 98 ? 24.124 5.144 -47.628 1.00 90.12 98 ARG A N 1
ATOM 809 C CA . ARG A 1 98 ? 22.847 5.291 -48.358 1.00 90.12 98 ARG A CA 1
ATOM 810 C C . ARG A 1 98 ? 22.887 4.948 -49.853 1.00 90.12 98 ARG A C 1
ATOM 812 O O . ARG A 1 98 ? 21.842 4.825 -50.478 1.00 90.12 98 ARG A O 1
ATOM 819 N N . SER A 1 99 ? 24.071 4.834 -50.462 1.00 87.88 99 SER A N 1
ATOM 820 C CA . SER A 1 99 ? 24.230 4.348 -51.845 1.00 87.88 99 SER A CA 1
ATOM 821 C C . SER A 1 99 ? 24.211 2.819 -51.957 1.00 87.88 99 SER A C 1
ATOM 823 O O . SER A 1 99 ? 23.938 2.296 -53.032 1.00 87.88 99 SER A O 1
ATOM 825 N N . SER A 1 100 ? 24.507 2.117 -50.862 1.00 90.12 100 SER A N 1
ATOM 826 C CA . SER A 1 100 ? 24.666 0.657 -50.790 1.00 90.12 100 SER A CA 1
ATOM 827 C C . SER A 1 100 ? 23.620 -0.045 -49.922 1.00 90.12 100 SER A C 1
ATOM 829 O O . SER A 1 100 ? 23.525 -1.267 -49.962 1.00 90.12 100 SER A O 1
ATOM 831 N N . ILE A 1 101 ? 22.863 0.710 -49.126 1.00 92.50 101 ILE A N 1
ATOM 832 C CA . ILE A 1 101 ? 21.820 0.207 -48.232 1.00 92.50 101 ILE A CA 1
ATOM 833 C C . ILE A 1 101 ? 20.511 0.891 -48.603 1.00 92.50 101 ILE A C 1
ATOM 835 O O . ILE A 1 101 ? 20.458 2.119 -48.688 1.00 92.50 101 ILE A O 1
ATOM 839 N N . ASP A 1 102 ? 19.454 0.101 -48.768 1.00 91.62 102 ASP A N 1
ATOM 840 C CA . ASP A 1 102 ? 18.095 0.623 -48.697 1.00 91.62 102 ASP A CA 1
ATOM 841 C C . ASP A 1 102 ? 17.674 0.720 -47.226 1.00 91.62 102 ASP A C 1
ATOM 843 O O . ASP A 1 102 ? 17.526 -0.296 -46.546 1.00 91.62 102 ASP A O 1
ATOM 847 N N . PHE A 1 103 ? 17.538 1.948 -46.723 1.00 95.88 103 PHE A N 1
ATOM 848 C CA . PHE A 1 103 ? 17.143 2.199 -45.338 1.00 95.88 103 PHE A CA 1
ATOM 849 C C . PHE A 1 103 ? 15.627 2.081 -45.112 1.00 95.88 103 PHE A C 1
ATOM 851 O O . PHE A 1 103 ? 15.192 1.996 -43.964 1.00 95.88 103 PHE A O 1
ATOM 858 N N . GLU A 1 104 ? 14.816 2.043 -46.178 1.00 94.31 104 GLU A N 1
ATOM 859 C CA . GLU A 1 104 ? 13.352 2.044 -46.088 1.00 94.31 104 GLU A CA 1
ATOM 860 C C . GLU A 1 104 ? 12.780 0.920 -45.196 1.00 94.31 104 GLU A C 1
ATOM 862 O O . GLU A 1 104 ? 11.881 1.214 -44.402 1.00 94.31 104 GLU A O 1
ATOM 867 N N . PRO A 1 105 ? 13.291 -0.328 -45.222 1.00 95.38 105 PRO A N 1
ATOM 868 C CA . PRO A 1 105 ? 12.740 -1.414 -44.409 1.00 95.38 105 PRO A CA 1
ATOM 869 C C . PRO A 1 105 ? 13.057 -1.306 -42.913 1.00 95.38 105 PRO A C 1
ATOM 871 O O . PRO A 1 105 ? 12.381 -1.939 -42.107 1.00 95.38 105 PRO A O 1
ATOM 874 N N . PHE A 1 106 ? 14.081 -0.539 -42.524 1.00 97.75 106 PHE A N 1
ATOM 875 C CA . PHE A 1 106 ? 14.571 -0.509 -41.145 1.00 97.75 106 PHE A CA 1
ATOM 876 C C . PHE A 1 106 ? 13.760 0.443 -40.271 1.00 97.75 106 PHE A C 1
ATOM 878 O O . PHE A 1 106 ? 13.494 1.579 -40.656 1.00 97.75 106 PHE A O 1
ATOM 885 N N . TYR A 1 107 ? 13.384 -0.009 -39.081 1.00 97.69 107 TYR A N 1
ATOM 886 C CA . TYR A 1 107 ? 12.775 0.812 -38.041 1.00 97.69 107 TYR A CA 1
ATOM 887 C C . TYR A 1 107 ? 13.766 1.808 -37.435 1.00 97.69 107 TYR A C 1
ATOM 889 O O . TYR A 1 107 ? 13.412 2.954 -37.172 1.00 97.69 107 TYR A O 1
ATOM 897 N N . GLY A 1 108 ? 15.010 1.381 -37.222 1.00 97.69 108 GLY A N 1
ATOM 898 C CA . GLY A 1 108 ? 16.011 2.204 -36.556 1.00 97.69 108 GLY A CA 1
ATOM 899 C C . GLY A 1 108 ? 17.431 1.980 -37.056 1.00 97.69 108 GLY A C 1
ATOM 900 O O . GLY A 1 108 ? 17.698 1.090 -37.866 1.00 97.69 108 GLY A O 1
ATOM 901 N N . ILE A 1 109 ? 18.343 2.818 -36.573 1.00 98.31 109 ILE A N 1
ATOM 902 C CA . ILE A 1 109 ? 19.758 2.848 -36.936 1.00 98.31 109 ILE A CA 1
ATOM 903 C C . ILE A 1 109 ? 20.589 2.757 -35.658 1.00 98.31 109 ILE A C 1
ATOM 905 O O . ILE A 1 109 ? 20.417 3.558 -34.741 1.00 98.31 109 ILE A O 1
ATOM 909 N N . ILE A 1 110 ? 21.512 1.799 -35.622 1.00 98.38 110 ILE A N 1
ATOM 910 C CA . ILE A 1 110 ? 22.505 1.655 -34.556 1.00 98.38 110 ILE A CA 1
ATOM 911 C C . ILE A 1 110 ? 23.867 1.941 -35.171 1.00 98.38 110 ILE A C 1
ATOM 913 O O . ILE A 1 110 ? 24.317 1.202 -36.044 1.00 98.38 110 ILE A O 1
ATOM 917 N N . LEU A 1 111 ? 24.522 3.012 -34.737 1.00 97.81 111 LEU A N 1
ATOM 918 C CA . LEU A 1 111 ? 25.873 3.345 -35.161 1.00 97.81 111 LEU A CA 1
ATOM 919 C C . LEU A 1 111 ? 26.880 2.831 -34.136 1.00 97.81 111 LEU A C 1
ATOM 921 O O . LEU A 1 111 ? 26.795 3.172 -32.958 1.00 97.81 111 LEU A O 1
ATOM 925 N N . ILE A 1 112 ? 27.846 2.040 -34.600 1.00 97.69 112 ILE A N 1
ATOM 926 C CA . ILE A 1 112 ? 28.913 1.462 -33.784 1.00 97.69 112 ILE A CA 1
ATOM 927 C C . ILE A 1 112 ? 30.272 1.899 -34.347 1.00 97.69 112 ILE A C 1
ATOM 929 O O . ILE A 1 112 ? 30.763 1.308 -35.314 1.00 97.69 112 ILE A O 1
ATOM 933 N N . PRO A 1 113 ? 30.885 2.940 -33.768 1.00 96.69 113 PRO A N 1
ATOM 934 C CA . PRO A 1 113 ? 32.253 3.335 -34.072 1.00 96.69 113 PRO A CA 1
ATOM 935 C C . PRO A 1 113 ? 33.275 2.365 -33.476 1.00 96.69 113 PRO A C 1
ATOM 937 O O . PRO A 1 113 ? 33.058 1.820 -32.395 1.00 96.69 113 PRO A O 1
ATOM 940 N N . ASP A 1 114 ? 34.422 2.195 -34.138 1.00 95.69 114 ASP A N 1
ATOM 941 C CA . ASP A 1 114 ? 35.557 1.450 -33.581 1.00 95.69 114 ASP A CA 1
ATOM 942 C C . ASP A 1 114 ? 36.484 2.292 -32.708 1.00 95.69 114 ASP A C 1
ATOM 944 O O . ASP A 1 114 ? 37.598 1.861 -32.459 1.00 95.69 114 ASP A O 1
ATOM 948 N N . GLN A 1 115 ? 36.068 3.474 -32.255 1.00 95.81 115 GLN A N 1
ATOM 949 C CA . GLN A 1 115 ? 36.875 4.354 -31.409 1.00 95.81 115 GLN A CA 1
ATOM 950 C C . GLN A 1 115 ? 36.046 4.882 -30.247 1.00 95.81 115 GLN A C 1
ATOM 952 O O . GLN A 1 115 ? 34.814 4.925 -30.317 1.00 95.81 115 GLN A O 1
ATOM 957 N N . ASN A 1 116 ? 36.734 5.378 -29.218 1.00 94.69 116 ASN A N 1
ATOM 958 C CA . ASN A 1 116 ? 36.098 6.238 -28.235 1.00 94.69 116 ASN A CA 1
ATOM 959 C C . ASN A 1 116 ? 35.718 7.568 -28.905 1.00 94.69 116 ASN A C 1
ATOM 961 O O . ASN A 1 116 ? 36.571 8.273 -29.451 1.00 94.69 116 ASN A O 1
ATOM 965 N N . ILE A 1 117 ? 34.430 7.900 -28.883 1.00 93.81 117 ILE A N 1
ATOM 966 C CA . ILE A 1 117 ? 33.858 9.103 -29.510 1.00 93.81 117 ILE A CA 1
ATOM 967 C C . ILE A 1 117 ? 33.335 10.125 -28.487 1.00 93.81 117 ILE A C 1
ATOM 969 O O . ILE A 1 117 ? 32.613 11.050 -28.868 1.00 93.81 117 ILE A O 1
ATOM 973 N N . GLU A 1 118 ? 33.711 9.943 -27.217 1.00 89.19 118 GLU A N 1
ATOM 974 C CA . GLU A 1 118 ? 33.404 10.744 -26.019 1.00 89.19 118 GLU A CA 1
ATOM 975 C C . GLU A 1 118 ? 31.924 10.757 -25.608 1.00 89.19 118 GLU A C 1
ATOM 977 O O . GLU A 1 118 ? 31.614 10.590 -24.433 1.00 89.19 118 GLU A O 1
ATOM 982 N N . ASP A 1 119 ? 31.009 10.878 -26.566 1.00 85.88 119 ASP A N 1
ATOM 983 C CA . ASP A 1 119 ? 29.562 10.909 -26.355 1.00 85.88 119 ASP A CA 1
ATOM 984 C C . ASP A 1 119 ? 28.885 9.643 -26.896 1.00 85.88 119 ASP A C 1
ATOM 986 O O . ASP A 1 119 ? 29.227 9.165 -27.977 1.00 85.88 119 ASP A O 1
ATOM 990 N N . ALA A 1 120 ? 27.900 9.120 -26.168 1.00 90.56 120 ALA A N 1
ATOM 991 C CA . ALA A 1 120 ? 27.119 7.952 -26.554 1.00 90.56 120 ALA A CA 1
ATOM 992 C C . ALA A 1 120 ? 25.679 8.070 -26.052 1.00 90.56 120 ALA A C 1
ATOM 994 O O . ALA A 1 120 ? 25.402 8.750 -25.066 1.00 90.56 120 ALA A O 1
ATOM 995 N N . GLY A 1 121 ? 24.772 7.377 -26.729 1.00 92.19 121 GLY A N 1
ATOM 996 C CA . GLY A 1 121 ? 23.380 7.241 -26.331 1.00 92.19 121 GLY A CA 1
ATOM 997 C C . GLY A 1 121 ? 22.420 7.426 -27.499 1.00 92.19 121 GLY A C 1
ATOM 998 O O . GLY A 1 121 ? 22.799 7.381 -28.671 1.00 92.19 121 GLY A O 1
ATOM 999 N N . SER A 1 122 ? 21.159 7.664 -27.190 1.00 91.38 122 SER A N 1
ATOM 1000 C CA . SER A 1 122 ? 20.095 7.883 -28.160 1.00 91.38 122 SER A CA 1
ATOM 1001 C C . SER A 1 122 ? 19.775 9.373 -28.301 1.00 91.38 122 SER A C 1
ATOM 1003 O O . SER A 1 122 ? 20.021 10.173 -27.397 1.00 91.38 122 SER A O 1
ATOM 1005 N N . VAL A 1 123 ? 19.224 9.762 -29.453 1.00 91.88 123 VAL A N 1
ATOM 1006 C CA . VAL A 1 123 ? 18.465 11.020 -29.610 1.00 91.88 123 VAL A CA 1
ATOM 1007 C C . VAL A 1 123 ? 16.968 10.738 -29.797 1.00 91.88 123 VAL A C 1
ATOM 1009 O O . VAL A 1 123 ? 16.223 11.581 -30.290 1.00 91.88 123 VAL A O 1
ATOM 1012 N N . GLY A 1 124 ? 16.527 9.532 -29.428 1.00 93.81 124 GLY A N 1
ATOM 1013 C CA . GLY A 1 124 ? 15.181 9.029 -29.656 1.00 93.81 124 GLY A CA 1
ATOM 1014 C C . GLY A 1 124 ? 14.908 8.772 -31.136 1.00 93.81 124 GLY A C 1
ATOM 1015 O O . GLY A 1 124 ? 15.743 8.215 -31.861 1.00 93.81 124 GLY A O 1
ATOM 1016 N N . VAL A 1 125 ? 13.712 9.167 -31.571 1.00 94.56 125 VAL A N 1
ATOM 1017 C CA . VAL A 1 125 ? 13.261 9.044 -32.957 1.00 94.56 125 VAL A CA 1
ATOM 1018 C C . VAL A 1 125 ? 13.502 10.344 -33.713 1.00 94.56 125 VAL A C 1
ATOM 1020 O O . VAL A 1 125 ? 13.046 11.409 -33.302 1.00 94.56 125 VAL A O 1
ATOM 1023 N N . VAL A 1 126 ? 14.220 10.252 -34.833 1.00 95.25 126 VAL A N 1
ATOM 1024 C CA . VAL A 1 126 ? 14.595 11.406 -35.660 1.00 95.25 126 VAL A CA 1
ATOM 1025 C C . VAL A 1 126 ? 14.366 11.140 -37.143 1.00 95.25 126 VAL A C 1
ATOM 1027 O O . VAL A 1 126 ? 14.568 10.032 -37.640 1.00 95.25 126 VAL A O 1
ATOM 1030 N N . SER A 1 127 ? 13.975 12.191 -37.863 1.00 96.56 127 SER A N 1
ATOM 1031 C CA . SER A 1 127 ? 13.714 12.135 -39.301 1.00 96.56 127 SER A CA 1
ATOM 1032 C C . SER A 1 127 ? 14.999 12.311 -40.112 1.00 96.56 127 SER A C 1
ATOM 1034 O O . SER A 1 127 ? 15.657 13.354 -40.019 1.00 96.56 127 SER A O 1
ATOM 1036 N N . PHE A 1 128 ? 15.338 11.316 -40.939 1.00 96.00 128 PHE A N 1
ATOM 1037 C CA . PHE A 1 128 ? 16.508 11.342 -41.822 1.00 96.00 128 PHE A CA 1
ATOM 1038 C C . PHE A 1 128 ? 16.186 10.978 -43.277 1.00 96.00 128 PHE A C 1
ATOM 1040 O O . PHE A 1 128 ? 15.443 10.038 -43.566 1.00 96.00 128 PHE A O 1
ATOM 1047 N N . ALA A 1 129 ? 16.837 11.681 -44.209 1.00 94.19 129 ALA A N 1
ATOM 1048 C CA . ALA A 1 129 ? 16.730 11.462 -45.650 1.00 94.19 129 ALA A CA 1
ATOM 1049 C C . ALA A 1 129 ? 17.716 10.386 -46.156 1.00 94.19 129 ALA A C 1
ATOM 1051 O O . ALA A 1 129 ? 18.719 10.700 -46.806 1.00 94.19 129 ALA A O 1
ATOM 1052 N N . LEU A 1 130 ? 17.455 9.113 -45.829 1.00 92.81 130 LEU A N 1
ATOM 1053 C CA . LEU A 1 130 ? 18.400 7.998 -46.055 1.00 92.81 130 LEU A CA 1
ATOM 1054 C C . LEU A 1 130 ? 17.981 6.966 -47.113 1.00 92.81 130 LEU A C 1
ATOM 1056 O O . LEU A 1 130 ? 18.822 6.178 -47.535 1.00 92.81 130 LEU A O 1
ATOM 1060 N N . HIS A 1 131 ? 16.734 6.978 -47.586 1.00 86.75 131 HIS A N 1
ATOM 1061 C CA . HIS A 1 131 ? 16.261 6.070 -48.641 1.00 86.75 131 HIS A CA 1
ATOM 1062 C C . HIS A 1 131 ? 15.789 6.855 -49.874 1.00 86.75 131 HIS A C 1
ATOM 1064 O O . HIS A 1 131 ? 15.448 8.039 -49.766 1.00 86.75 131 HIS A O 1
ATOM 1070 N N . LYS A 1 132 ? 15.807 6.222 -51.058 1.00 85.19 132 LYS A N 1
ATOM 1071 C CA . LYS A 1 132 ? 15.392 6.854 -52.323 1.00 85.19 132 LYS A CA 1
ATOM 1072 C C . LYS A 1 132 ? 14.097 6.275 -52.861 1.00 85.19 132 LYS A C 1
ATOM 1074 O O . LYS A 1 132 ? 13.961 5.064 -52.980 1.00 85.19 132 LYS A O 1
ATOM 1079 N N . ARG A 1 133 ? 13.249 7.147 -53.409 1.00 80.56 133 ARG A N 1
ATOM 1080 C CA . ARG A 1 133 ? 12.233 6.770 -54.404 1.00 80.56 133 ARG A CA 1
ATOM 1081 C C . ARG A 1 133 ? 12.311 7.724 -55.591 1.00 80.56 133 ARG A C 1
ATOM 1083 O O . ARG A 1 133 ? 12.380 8.934 -55.407 1.00 80.56 133 ARG A O 1
ATOM 1090 N N . ARG A 1 134 ? 12.339 7.183 -56.817 1.00 82.38 134 ARG A N 1
ATOM 1091 C CA . ARG A 1 134 ? 12.414 7.961 -58.078 1.00 82.38 134 ARG A CA 1
ATOM 1092 C C . ARG A 1 134 ? 13.482 9.078 -58.050 1.00 82.38 134 ARG A C 1
ATOM 1094 O O . ARG A 1 134 ? 13.206 10.216 -58.404 1.00 82.38 134 ARG A O 1
ATOM 1101 N N . ALA A 1 135 ? 14.696 8.732 -57.612 1.00 81.62 135 ALA A N 1
ATOM 1102 C CA . ALA A 1 135 ? 15.866 9.616 -57.483 1.00 81.62 135 ALA A CA 1
ATOM 1103 C C . ALA A 1 135 ? 15.815 10.714 -56.394 1.00 81.62 135 ALA A C 1
ATOM 1105 O O . ALA A 1 135 ? 16.784 11.461 -56.266 1.00 81.62 135 ALA A O 1
ATOM 1106 N N . ILE A 1 136 ? 14.773 10.766 -55.560 1.00 85.31 136 ILE A N 1
ATOM 1107 C CA . ILE A 1 136 ? 14.646 11.731 -54.456 1.00 85.31 136 ILE A CA 1
ATOM 1108 C C . ILE A 1 136 ? 14.930 11.031 -53.126 1.00 85.31 136 ILE A C 1
ATOM 1110 O O . ILE A 1 136 ? 14.422 9.935 -52.887 1.00 85.31 136 ILE A O 1
ATOM 1114 N N . TRP A 1 137 ? 15.735 11.665 -52.268 1.00 87.00 137 TRP A N 1
ATOM 1115 C CA . TRP A 1 137 ? 15.937 11.228 -50.885 1.00 87.00 137 TRP A CA 1
ATOM 1116 C C . TRP A 1 137 ? 14.733 11.620 -50.033 1.00 87.00 137 TRP A C 1
ATOM 1118 O O . TRP A 1 137 ? 14.360 12.792 -50.004 1.00 87.00 137 TRP A O 1
ATOM 1128 N N . LEU A 1 138 ? 14.133 10.652 -49.346 1.00 88.88 138 LEU A N 1
ATOM 1129 C CA . LEU A 1 138 ? 12.921 10.858 -48.558 1.00 88.88 138 LEU A CA 1
ATOM 1130 C C . LEU A 1 138 ? 13.210 10.771 -47.062 1.00 88.88 138 LEU A C 1
ATOM 1132 O O . LEU A 1 138 ? 13.932 9.875 -46.616 1.00 88.88 138 LEU A O 1
ATOM 1136 N N . ASN A 1 139 ? 12.605 11.686 -46.302 1.00 92.19 139 ASN A N 1
ATOM 1137 C CA . ASN A 1 139 ? 12.617 11.638 -44.846 1.00 92.19 139 ASN A CA 1
ATOM 1138 C C . ASN A 1 139 ? 11.769 10.470 -44.350 1.00 92.19 139 ASN A C 1
ATOM 1140 O O . ASN A 1 139 ? 10.662 10.233 -44.834 1.00 92.19 139 ASN A O 1
ATOM 1144 N N . LYS A 1 140 ? 12.311 9.765 -43.366 1.00 94.31 140 LYS A N 1
ATOM 1145 C CA . LYS A 1 140 ? 11.613 8.776 -42.558 1.00 94.31 140 LYS A CA 1
ATOM 1146 C C . LYS A 1 140 ? 12.130 8.902 -41.132 1.00 94.31 140 LYS A C 1
ATOM 1148 O O . LYS A 1 140 ? 13.309 9.198 -40.934 1.00 94.31 140 LYS A O 1
ATOM 1153 N N . ASP A 1 141 ? 11.247 8.666 -40.178 1.00 96.25 141 ASP A N 1
ATOM 1154 C CA . ASP A 1 141 ? 11.591 8.591 -38.767 1.00 96.25 141 ASP A CA 1
ATOM 1155 C C . ASP A 1 141 ? 12.295 7.267 -38.455 1.00 96.25 141 ASP A C 1
ATOM 1157 O O . ASP A 1 141 ? 11.799 6.191 -38.801 1.00 96.25 141 ASP A O 1
ATOM 1161 N N . TYR A 1 142 ? 13.454 7.360 -37.806 1.00 97.62 142 TYR A N 1
ATOM 1162 C CA . TYR A 1 142 ? 14.231 6.219 -37.336 1.00 97.62 142 TYR A CA 1
ATOM 1163 C C . TYR A 1 142 ? 14.471 6.336 -35.837 1.00 97.62 142 TYR A C 1
ATOM 1165 O O . TYR A 1 142 ? 14.883 7.395 -35.362 1.00 97.62 142 TYR A O 1
ATOM 1173 N N . GLY A 1 143 ? 14.291 5.235 -35.106 1.00 97.69 143 GLY A N 1
ATOM 1174 C CA . GLY A 1 143 ? 14.892 5.093 -33.780 1.00 97.69 143 GLY A CA 1
ATOM 1175 C C . GLY A 1 143 ? 16.412 5.099 -33.904 1.00 97.69 143 GLY A C 1
ATOM 1176 O O . GLY A 1 143 ? 16.952 4.528 -34.852 1.00 97.69 143 GLY A O 1
ATOM 1177 N N . THR A 1 144 ? 17.120 5.757 -32.990 1.00 98.00 144 THR A N 1
ATOM 1178 C CA . THR A 1 144 ? 18.571 5.927 -33.129 1.00 98.00 144 THR A CA 1
ATOM 1179 C C . THR A 1 144 ? 19.351 5.525 -31.898 1.00 98.00 144 THR A C 1
ATOM 1181 O O . THR A 1 144 ? 18.944 5.799 -30.774 1.00 98.00 144 THR A O 1
ATOM 1184 N N . VAL A 1 145 ? 20.504 4.905 -32.129 1.00 97.81 145 VAL A N 1
ATOM 1185 C CA . VAL A 1 145 ? 21.477 4.556 -31.095 1.00 97.81 145 VAL A CA 1
ATOM 1186 C C . VAL A 1 145 ? 22.869 4.917 -31.592 1.00 97.81 145 VAL A C 1
ATOM 1188 O O . VAL A 1 145 ? 23.266 4.501 -32.682 1.00 97.81 145 VAL A O 1
ATOM 1191 N N . LEU A 1 146 ? 23.612 5.673 -30.789 1.00 97.44 146 LEU A N 1
ATOM 1192 C CA . LEU A 1 146 ? 25.035 5.923 -30.968 1.00 97.44 146 LEU A CA 1
ATOM 1193 C C . LEU A 1 146 ? 25.806 5.186 -29.875 1.00 97.44 146 LEU A C 1
ATOM 1195 O O . LEU A 1 146 ? 25.719 5.540 -28.702 1.00 97.44 146 LEU A O 1
ATOM 1199 N N . ALA A 1 147 ? 26.566 4.169 -30.262 1.00 95.50 147 ALA A N 1
ATOM 1200 C CA . ALA A 1 147 ? 27.425 3.444 -29.343 1.00 95.50 147 ALA A CA 1
ATOM 1201 C C . ALA A 1 147 ? 28.807 4.101 -29.220 1.00 95.50 147 ALA A C 1
ATOM 1203 O O . ALA A 1 147 ? 29.248 4.830 -30.108 1.00 95.50 147 ALA A O 1
ATOM 1204 N N . ASN A 1 148 ? 29.508 3.792 -28.134 1.00 92.25 148 ASN A N 1
ATOM 1205 C CA . ASN A 1 148 ? 30.913 4.130 -27.930 1.00 92.25 148 ASN A CA 1
ATOM 1206 C C . ASN A 1 148 ? 31.637 2.868 -27.462 1.00 92.25 148 ASN A C 1
ATOM 1208 O O . ASN A 1 148 ? 31.125 2.189 -26.570 1.00 92.25 148 ASN A O 1
ATOM 1212 N N . ILE A 1 149 ? 32.782 2.555 -28.081 1.00 90.62 149 ILE A N 1
ATOM 1213 C CA . ILE A 1 149 ? 33.507 1.288 -27.921 1.00 90.62 149 ILE A CA 1
ATOM 1214 C C . ILE A 1 149 ? 33.750 0.885 -26.461 1.00 90.62 149 ILE A C 1
ATOM 1216 O O . ILE A 1 149 ? 33.682 -0.302 -26.153 1.00 90.62 149 ILE A O 1
ATOM 1220 N N . ASP A 1 150 ? 33.914 1.860 -25.567 1.00 87.19 150 ASP A N 1
ATOM 1221 C CA . ASP A 1 150 ? 34.214 1.634 -24.149 1.00 87.19 150 ASP A CA 1
ATOM 1222 C C . ASP A 1 150 ? 33.032 1.058 -23.349 1.00 87.19 150 ASP A C 1
ATOM 1224 O O . ASP A 1 150 ? 33.219 0.492 -22.273 1.00 87.19 150 ASP A O 1
ATOM 1228 N N . ILE A 1 151 ? 31.803 1.191 -23.859 1.00 86.62 151 ILE A N 1
ATOM 1229 C CA . ILE A 1 151 ? 30.565 0.845 -23.138 1.00 86.62 151 ILE A CA 1
ATOM 1230 C C . ILE A 1 151 ? 29.589 -0.001 -23.969 1.00 86.62 151 ILE A C 1
ATOM 1232 O O . ILE A 1 151 ? 28.432 -0.174 -23.585 1.00 86.62 151 ILE A O 1
ATOM 1236 N N . ILE A 1 152 ? 30.022 -0.554 -25.112 1.00 88.50 152 ILE A N 1
ATOM 1237 C CA . ILE A 1 152 ? 29.145 -1.360 -25.980 1.00 88.50 152 ILE A CA 1
ATOM 1238 C C . ILE A 1 152 ? 28.862 -2.720 -25.346 1.00 88.50 152 ILE A C 1
ATOM 1240 O O . ILE A 1 152 ? 29.579 -3.698 -25.565 1.00 88.50 152 ILE A O 1
ATOM 1244 N N . LYS A 1 153 ? 27.757 -2.785 -24.610 1.00 91.69 153 LYS A N 1
ATOM 1245 C CA . LYS A 1 153 ? 27.222 -4.006 -24.005 1.00 91.69 153 LYS A CA 1
ATOM 1246 C C . LYS A 1 153 ? 25.717 -4.120 -24.282 1.00 91.69 153 LYS A C 1
ATOM 1248 O O . LYS A 1 153 ? 25.078 -3.083 -24.496 1.00 91.69 153 LYS A O 1
ATOM 1253 N N . PRO A 1 154 ? 25.130 -5.331 -24.275 1.00 95.31 154 PRO A N 1
ATOM 1254 C CA . PRO A 1 154 ? 23.689 -5.517 -24.435 1.00 95.31 154 PRO A CA 1
ATOM 1255 C C . PRO A 1 154 ? 22.845 -4.645 -23.508 1.00 95.31 154 PRO A C 1
ATOM 1257 O O . PRO A 1 154 ? 21.901 -4.036 -23.992 1.00 95.31 154 PRO A O 1
ATOM 1260 N N . THR A 1 155 ? 23.202 -4.505 -22.226 1.00 96.50 155 THR A N 1
ATOM 1261 C CA . THR A 1 155 ? 22.474 -3.624 -21.293 1.00 96.50 155 THR A CA 1
ATOM 1262 C C . THR A 1 155 ? 22.379 -2.181 -21.801 1.00 96.50 155 THR A C 1
ATOM 1264 O O . THR A 1 155 ? 21.289 -1.614 -21.860 1.00 96.50 155 THR A O 1
ATOM 1267 N N . PHE A 1 156 ? 23.504 -1.597 -22.223 1.00 96.06 156 PHE A N 1
ATOM 1268 C CA . PHE A 1 156 ? 23.535 -0.240 -22.773 1.00 96.06 156 PHE A CA 1
ATOM 1269 C C . PHE A 1 156 ? 22.736 -0.149 -24.077 1.00 96.06 156 PHE A C 1
ATOM 1271 O O . PHE A 1 156 ? 21.856 0.692 -24.219 1.00 96.06 156 PHE A O 1
ATOM 1278 N N . LEU A 1 157 ? 22.992 -1.048 -25.030 1.00 97.00 157 LEU A N 1
ATOM 1279 C CA . LEU A 1 157 ? 22.306 -1.010 -26.320 1.00 97.00 157 LEU A CA 1
ATOM 1280 C C . LEU A 1 157 ? 20.795 -1.231 -26.186 1.00 97.00 157 LEU A C 1
ATOM 1282 O O . LEU A 1 157 ? 20.041 -0.575 -26.893 1.00 97.00 157 LEU A O 1
ATOM 1286 N N . ALA A 1 158 ? 20.342 -2.100 -25.281 1.00 97.44 158 ALA A N 1
ATOM 1287 C CA . ALA A 1 158 ? 18.924 -2.301 -24.997 1.00 97.44 158 ALA A CA 1
ATOM 1288 C C . ALA A 1 158 ? 18.276 -1.029 -24.431 1.00 97.44 158 ALA A C 1
ATOM 1290 O O . ALA A 1 158 ? 17.208 -0.634 -24.890 1.00 97.44 158 ALA A O 1
ATOM 1291 N N . HIS A 1 159 ? 18.934 -0.333 -23.506 1.00 97.44 159 HIS A N 1
ATOM 1292 C CA . HIS A 1 159 ? 18.452 0.954 -23.003 1.00 97.44 159 HIS A CA 1
ATOM 1293 C C . HIS A 1 159 ? 18.287 1.993 -24.119 1.00 97.44 159 HIS A C 1
ATOM 1295 O O . HIS A 1 159 ? 17.215 2.576 -24.294 1.00 97.44 159 HIS A O 1
ATOM 1301 N N . GLU A 1 160 ? 19.320 2.167 -24.945 1.00 97.19 160 GLU A N 1
ATOM 1302 C CA . GLU A 1 160 ? 19.295 3.157 -26.023 1.00 97.19 160 GLU A CA 1
ATOM 1303 C C . GLU A 1 160 ? 18.322 2.785 -27.145 1.00 97.19 160 GLU A C 1
ATOM 1305 O O . GLU A 1 160 ? 17.625 3.642 -27.698 1.00 97.19 160 GLU A O 1
ATOM 1310 N N . MET A 1 161 ? 18.215 1.494 -27.470 1.00 97.88 161 MET A N 1
ATOM 1311 C CA . MET A 1 161 ? 17.166 0.991 -28.357 1.00 97.88 161 MET A CA 1
ATOM 1312 C C . MET A 1 161 ? 15.782 1.273 -27.764 1.00 97.88 161 MET A C 1
ATOM 1314 O O . MET A 1 161 ? 14.870 1.624 -28.512 1.00 97.88 161 MET A O 1
ATOM 1318 N N . GLY A 1 162 ? 15.631 1.202 -26.438 1.00 96.88 162 GLY A N 1
ATOM 1319 C CA . GLY A 1 162 ? 14.417 1.581 -25.725 1.00 96.88 162 GLY A CA 1
ATOM 1320 C C . GLY A 1 162 ? 14.010 3.032 -25.995 1.00 96.88 162 GLY A C 1
ATOM 1321 O O . GLY A 1 162 ? 12.858 3.288 -26.358 1.00 96.88 162 GLY A O 1
ATOM 1322 N N . HIS A 1 163 ? 14.949 3.979 -25.938 1.00 96.62 163 HIS A N 1
ATOM 1323 C CA . HIS A 1 163 ? 14.706 5.369 -26.349 1.00 96.62 163 HIS A CA 1
ATOM 1324 C C . HIS A 1 163 ? 14.348 5.502 -27.826 1.00 96.62 163 HIS A C 1
ATOM 1326 O O . HIS A 1 163 ? 13.407 6.220 -28.169 1.00 96.62 163 HIS A O 1
ATOM 1332 N N . GLY A 1 164 ? 15.027 4.760 -28.703 1.00 95.69 164 GLY A N 1
ATOM 1333 C CA . GLY A 1 164 ? 14.664 4.678 -30.117 1.00 95.69 164 GLY A CA 1
ATOM 1334 C C . GLY A 1 164 ? 13.287 4.046 -30.363 1.00 95.69 164 GLY A C 1
ATOM 1335 O O . GLY A 1 164 ? 12.709 4.246 -31.426 1.00 95.69 164 GLY A O 1
ATOM 1336 N N . MET A 1 165 ? 12.729 3.341 -29.376 1.00 94.62 165 MET A N 1
ATOM 1337 C CA . MET A 1 165 ? 11.347 2.865 -29.369 1.00 94.62 165 MET A CA 1
ATOM 1338 C C . MET A 1 165 ? 10.381 3.817 -28.650 1.00 94.62 165 MET A C 1
ATOM 1340 O O . MET A 1 165 ? 9.179 3.563 -28.694 1.00 94.62 165 MET A O 1
ATOM 1344 N N . HIS A 1 166 ? 10.843 4.944 -28.090 1.00 92.75 166 HIS A N 1
ATOM 1345 C CA . HIS A 1 166 ? 10.133 5.977 -27.302 1.00 92.75 166 HIS A CA 1
ATOM 1346 C C . HIS A 1 166 ? 9.989 5.725 -25.791 1.00 92.75 166 HIS A C 1
ATOM 1348 O O . HIS A 1 166 ? 9.164 6.376 -25.154 1.00 92.75 166 HIS A O 1
ATOM 1354 N N . PHE A 1 167 ? 10.716 4.781 -25.190 1.00 94.62 167 PHE A N 1
ATOM 1355 C CA . PHE A 1 167 ? 10.707 4.655 -23.729 1.00 94.62 167 PHE A CA 1
ATOM 1356 C C . PHE A 1 167 ? 11.391 5.860 -23.072 1.00 94.62 167 PHE A C 1
ATOM 1358 O O . PHE A 1 167 ? 12.379 6.383 -23.589 1.00 94.62 167 PHE A O 1
ATOM 1365 N N . LYS A 1 168 ? 10.847 6.308 -21.938 1.00 93.81 168 LYS A N 1
ATOM 1366 C CA . LYS A 1 168 ? 11.486 7.289 -21.051 1.00 93.81 168 LYS A CA 1
ATOM 1367 C C . LYS A 1 168 ? 12.353 6.563 -20.021 1.00 93.81 168 LYS A C 1
ATOM 1369 O O . LYS A 1 168 ? 12.179 5.360 -19.832 1.00 93.81 168 LYS A O 1
ATOM 1374 N N . HIS A 1 169 ? 13.231 7.290 -19.330 1.00 95.12 169 HIS A N 1
ATOM 1375 C CA . HIS A 1 169 ? 13.959 6.721 -18.194 1.00 95.12 169 HIS A CA 1
ATOM 1376 C C . HIS A 1 169 ? 13.005 6.234 -17.098 1.00 95.12 169 HIS A C 1
ATOM 1378 O O . HIS A 1 169 ? 11.880 6.731 -16.976 1.00 95.12 169 HIS A O 1
ATOM 1384 N N . SER A 1 170 ? 13.448 5.265 -16.309 1.00 95.69 170 SER A N 1
ATOM 1385 C CA . SER A 1 170 ? 12.836 4.902 -15.029 1.00 95.69 170 SER A CA 1
ATOM 1386 C C . SER A 1 170 ? 13.563 5.579 -13.869 1.00 95.69 170 SER A C 1
ATOM 1388 O O . SER A 1 170 ? 14.702 6.041 -13.990 1.00 95.69 170 SER A O 1
ATOM 1390 N N . PHE A 1 171 ? 12.833 5.724 -12.769 1.00 96.50 171 PHE A N 1
ATOM 1391 C CA . PHE A 1 171 ? 13.211 6.527 -11.616 1.00 96.50 171 PHE A CA 1
ATOM 1392 C C . PHE A 1 171 ? 13.014 5.721 -10.332 1.00 96.50 171 PHE A C 1
ATOM 1394 O O . PHE A 1 171 ? 12.186 4.813 -10.319 1.00 96.50 171 PHE A O 1
ATOM 1401 N N . ASP A 1 172 ? 13.704 6.080 -9.252 1.00 96.00 172 ASP A N 1
ATOM 1402 C CA . ASP A 1 172 ? 13.235 5.811 -7.885 1.00 96.00 172 ASP A CA 1
ATOM 1403 C C . ASP A 1 172 ? 12.519 7.046 -7.300 1.00 96.00 172 ASP A C 1
ATOM 1405 O O . ASP A 1 172 ? 12.427 8.097 -7.941 1.00 96.00 172 ASP A O 1
ATOM 1409 N N . ASP A 1 173 ? 11.963 6.924 -6.100 1.00 95.50 173 ASP A N 1
ATOM 1410 C CA . ASP A 1 173 ? 11.274 7.996 -5.373 1.00 95.50 173 ASP A CA 1
ATOM 1411 C C . ASP A 1 173 ? 12.206 8.883 -4.526 1.00 95.50 173 ASP A C 1
ATOM 1413 O O . ASP A 1 173 ? 11.740 9.720 -3.747 1.00 95.50 173 ASP A O 1
ATOM 1417 N N . SER A 1 174 ? 13.524 8.753 -4.697 1.00 93.88 174 SER A N 1
ATOM 1418 C CA . SER A 1 174 ? 14.503 9.535 -3.949 1.00 93.88 174 SER A CA 1
ATOM 1419 C C . SER A 1 174 ? 14.699 10.943 -4.526 1.00 93.88 174 SER A C 1
ATOM 1421 O O . SER A 1 174 ? 14.469 11.231 -5.701 1.00 93.88 174 SER A O 1
ATOM 1423 N N . CYS A 1 175 ? 15.206 11.860 -3.698 1.00 93.56 175 CYS A N 1
ATOM 1424 C CA . CYS A 1 175 ? 15.605 13.199 -4.142 1.00 93.56 175 CYS A CA 1
ATOM 1425 C C . CYS A 1 175 ? 17.014 13.241 -4.766 1.00 93.56 175 CYS A C 1
ATOM 1427 O O . CYS A 1 175 ? 17.524 14.322 -5.071 1.00 93.56 175 CYS A O 1
ATOM 1429 N N . ARG A 1 176 ? 17.668 12.084 -4.940 1.00 93.31 176 ARG A N 1
ATOM 1430 C CA . ARG A 1 176 ? 19.050 11.996 -5.424 1.00 93.31 176 ARG A CA 1
ATOM 1431 C C . ARG A 1 176 ? 19.133 12.315 -6.908 1.00 93.31 176 ARG A C 1
ATOM 1433 O O . ARG A 1 176 ? 18.220 12.024 -7.670 1.00 93.31 176 ARG A O 1
ATOM 1440 N N . LYS A 1 177 ? 20.272 12.856 -7.329 1.00 94.00 177 LYS A N 1
ATOM 1441 C CA . LYS A 1 177 ? 20.609 13.054 -8.740 1.00 94.00 177 LYS A CA 1
ATOM 1442 C C . LYS A 1 177 ? 21.816 12.206 -9.106 1.00 94.00 177 LYS A C 1
ATOM 1444 O O . LYS A 1 177 ? 22.808 12.228 -8.381 1.00 94.00 177 LYS A O 1
ATOM 1449 N N . SER A 1 178 ? 21.747 11.496 -10.228 1.00 90.56 178 SER A N 1
ATOM 1450 C CA . SER A 1 178 ? 22.893 10.763 -10.774 1.00 90.56 178 SER A CA 1
ATOM 1451 C C . SER A 1 178 ? 23.943 11.717 -11.352 1.00 90.56 178 SER A C 1
ATOM 1453 O O . SER A 1 178 ? 25.132 11.401 -11.374 1.00 90.56 178 SER A O 1
ATOM 1455 N N . ASN A 1 179 ? 23.521 12.911 -11.785 1.00 90.00 179 ASN A N 1
ATOM 1456 C CA . ASN A 1 179 ? 24.402 13.974 -12.254 1.00 90.00 179 ASN A CA 1
ATOM 1457 C C . ASN A 1 179 ? 23.772 15.364 -12.046 1.00 90.00 179 ASN A C 1
ATOM 1459 O O . ASN A 1 179 ? 22.579 15.494 -11.794 1.00 90.00 179 ASN A O 1
ATOM 1463 N N . THR A 1 180 ? 24.542 16.440 -12.206 1.00 92.25 180 THR A N 1
ATOM 1464 C CA . THR A 1 180 ? 24.044 17.822 -12.077 1.00 92.25 180 THR A CA 1
ATOM 1465 C C . THR A 1 180 ? 22.901 18.139 -13.048 1.00 92.25 180 THR A C 1
ATOM 1467 O O . THR A 1 180 ? 22.013 18.925 -12.711 1.00 92.25 180 THR A O 1
ATOM 1470 N N . TRP A 1 181 ? 22.898 17.497 -14.219 1.00 89.19 181 TRP A N 1
ATOM 1471 C CA . TRP A 1 181 ? 21.874 17.628 -15.256 1.00 89.19 181 TRP A CA 1
ATOM 1472 C C . TRP A 1 181 ? 20.684 16.672 -15.099 1.00 89.19 181 TRP A C 1
ATOM 1474 O O . TRP A 1 181 ? 19.670 16.890 -15.757 1.00 89.19 181 TRP A O 1
ATOM 1484 N N . SER A 1 182 ? 20.779 15.641 -14.251 1.00 92.00 182 SER A N 1
ATOM 1485 C CA . SER A 1 182 ? 19.707 14.655 -14.103 1.00 92.00 182 SER A CA 1
ATOM 1486 C C . SER A 1 182 ? 18.561 15.197 -13.240 1.00 92.00 182 SER A C 1
ATOM 1488 O O . SER A 1 182 ? 18.729 16.086 -12.387 1.00 92.00 182 SER A O 1
ATOM 1490 N N . ALA A 1 183 ? 17.371 14.645 -13.448 1.00 94.31 183 ALA A N 1
ATOM 1491 C CA . ALA A 1 183 ? 16.237 14.820 -12.554 1.00 94.31 183 ALA A CA 1
ATOM 1492 C C . ALA A 1 183 ? 16.421 14.004 -11.255 1.00 94.31 183 ALA A C 1
ATOM 1494 O O . ALA A 1 183 ? 17.315 13.160 -11.147 1.00 94.31 183 ALA A O 1
ATOM 1495 N N . HIS A 1 184 ? 15.600 14.301 -10.241 1.00 95.25 184 HIS A N 1
ATOM 1496 C CA . HIS A 1 184 ? 15.585 13.551 -8.979 1.00 95.25 184 HIS A CA 1
ATOM 1497 C C . HIS A 1 184 ? 15.068 12.134 -9.216 1.00 95.25 184 HIS A C 1
ATOM 1499 O O . HIS A 1 184 ? 14.045 11.988 -9.878 1.00 95.25 184 HIS A O 1
ATOM 1505 N N . GLY A 1 185 ? 15.781 11.138 -8.698 1.00 94.19 185 GLY A N 1
ATOM 1506 C CA . GLY A 1 185 ? 15.483 9.712 -8.824 1.00 94.19 185 GLY A CA 1
ATOM 1507 C C . GLY A 1 185 ? 15.841 9.099 -10.179 1.00 94.19 185 GLY A C 1
ATOM 1508 O O . GLY A 1 185 ? 15.802 7.882 -10.336 1.00 94.19 185 GLY A O 1
ATOM 1509 N N . GLU A 1 186 ? 16.237 9.914 -11.160 1.00 94.88 186 GLU A N 1
ATOM 1510 C CA . GLU A 1 186 ? 16.590 9.449 -12.501 1.00 94.88 186 GLU A CA 1
ATOM 1511 C C . GLU A 1 186 ? 17.823 8.540 -12.455 1.00 94.88 186 GLU A C 1
ATOM 1513 O O . GLU A 1 186 ? 18.845 8.902 -11.867 1.00 94.88 186 GLU A O 1
ATOM 1518 N N . TYR A 1 187 ? 17.734 7.381 -13.111 1.00 93.94 187 TYR A N 1
ATOM 1519 C CA . TYR A 1 187 ? 18.781 6.354 -13.150 1.00 93.94 187 TYR A CA 1
ATOM 1520 C C . TYR A 1 187 ? 19.054 5.607 -11.826 1.00 93.94 187 TYR A C 1
ATOM 1522 O O . TYR A 1 187 ? 20.090 4.949 -11.698 1.00 93.94 187 TYR A O 1
ATOM 1530 N N . PHE A 1 188 ? 18.137 5.655 -10.855 1.00 94.88 188 PHE A N 1
ATOM 1531 C CA . PHE A 1 188 ? 18.255 4.892 -9.603 1.00 94.88 188 PHE A CA 1
ATOM 1532 C C . PHE A 1 188 ? 17.365 3.639 -9.521 1.00 94.88 188 PHE A C 1
ATOM 1534 O O . PHE A 1 188 ? 17.407 2.915 -8.526 1.00 94.88 188 PHE A O 1
ATOM 1541 N N . ASP A 1 189 ? 16.632 3.303 -10.584 1.00 95.56 189 ASP A N 1
ATOM 1542 C CA . ASP A 1 189 ? 15.872 2.056 -10.675 1.00 95.56 189 ASP A CA 1
ATOM 1543 C C . ASP A 1 189 ? 16.758 0.907 -11.174 1.00 95.56 189 ASP A C 1
ATOM 1545 O O . ASP A 1 189 ? 16.752 0.519 -12.342 1.00 95.56 189 ASP A O 1
ATOM 1549 N N . SER A 1 190 ? 17.529 0.321 -10.259 1.00 95.12 190 SER A N 1
ATOM 1550 C CA . SER A 1 190 ? 18.451 -0.773 -10.600 1.00 95.12 190 SER A CA 1
ATOM 1551 C C . SER A 1 190 ? 17.768 -2.054 -11.124 1.00 95.12 190 SER A C 1
ATOM 1553 O O . SER A 1 190 ? 18.457 -2.972 -11.573 1.00 95.12 190 SER A O 1
ATOM 1555 N N . TRP A 1 191 ? 16.432 -2.121 -11.092 1.00 96.00 191 TRP A N 1
ATOM 1556 C CA . TRP A 1 191 ? 15.618 -3.261 -11.513 1.00 96.00 191 TRP A CA 1
ATOM 1557 C C . TRP A 1 191 ? 15.044 -3.109 -12.925 1.00 96.00 191 TRP A C 1
ATOM 1559 O O . TRP A 1 191 ? 14.347 -4.005 -13.402 1.00 96.00 191 TRP A O 1
ATOM 1569 N N . ASP A 1 192 ? 15.301 -2.000 -13.610 1.00 96.88 192 ASP A N 1
ATOM 1570 C CA . ASP A 1 192 ? 14.729 -1.727 -14.923 1.00 96.88 192 ASP A CA 1
ATOM 1571 C C . ASP A 1 192 ? 15.782 -1.280 -15.932 1.00 96.88 192 ASP A C 1
ATOM 1573 O O . ASP A 1 192 ? 16.623 -0.422 -15.663 1.00 96.88 192 ASP A O 1
ATOM 1577 N N . ILE A 1 193 ? 15.696 -1.828 -17.144 1.00 96.94 193 ILE A N 1
ATOM 1578 C CA . ILE A 1 193 ? 16.640 -1.497 -18.212 1.00 96.94 193 ILE A CA 1
ATOM 1579 C C . ILE A 1 193 ? 16.655 0.002 -18.549 1.00 96.94 193 ILE A C 1
ATOM 1581 O O . ILE A 1 193 ? 17.694 0.520 -18.952 1.00 96.94 193 ILE A O 1
ATOM 1585 N N . MET A 1 194 ? 15.548 0.736 -18.352 1.00 97.00 194 MET A N 1
ATOM 1586 C CA . MET A 1 194 ? 15.464 2.168 -18.669 1.00 97.00 194 MET A CA 1
ATOM 1587 C C . MET A 1 194 ? 16.150 3.075 -17.632 1.00 97.00 194 MET A C 1
ATOM 1589 O O . MET A 1 194 ? 16.020 4.293 -17.708 1.00 97.00 194 MET A O 1
ATOM 1593 N N . SER A 1 195 ? 16.941 2.504 -16.723 1.00 94.56 195 SER A N 1
ATOM 1594 C CA . SER A 1 195 ? 17.777 3.207 -15.743 1.00 94.56 195 SER A CA 1
ATOM 1595 C C . SER A 1 195 ? 19.286 3.038 -16.012 1.00 94.56 195 SER A C 1
ATOM 1597 O O . SER A 1 195 ? 20.105 3.317 -15.138 1.00 94.56 195 SER A O 1
ATOM 1599 N N . ALA A 1 196 ? 19.658 2.522 -17.192 1.00 73.56 196 ALA A N 1
ATOM 1600 C CA . ALA A 1 196 ? 20.970 1.958 -17.506 1.00 73.56 196 ALA A CA 1
ATOM 1601 C C . ALA A 1 196 ? 22.188 2.785 -17.075 1.00 73.56 196 ALA A C 1
ATOM 1603 O O . ALA A 1 196 ? 22.206 4.009 -17.151 1.00 73.56 196 ALA A O 1
ATOM 1604 N N . MET A 1 197 ? 23.209 2.013 -16.686 1.00 73.94 197 MET A N 1
ATOM 1605 C CA . MET A 1 197 ? 24.539 2.318 -16.131 1.00 73.94 197 MET A CA 1
ATOM 1606 C C . MET A 1 197 ? 24.711 1.933 -14.659 1.00 73.94 197 MET A C 1
ATOM 1608 O O . MET A 1 197 ? 25.829 1.627 -14.260 1.00 73.94 197 MET A O 1
ATOM 1612 N N . ASN A 1 198 ? 23.632 1.838 -13.877 1.00 83.62 198 ASN A N 1
ATOM 1613 C CA . ASN A 1 198 ? 23.679 1.317 -12.503 1.00 83.62 198 ASN A CA 1
ATOM 1614 C C . ASN A 1 198 ? 22.553 0.305 -12.232 1.00 83.62 198 ASN A C 1
ATOM 1616 O O . ASN A 1 198 ? 21.816 0.389 -11.250 1.00 83.62 198 ASN A O 1
ATOM 1620 N N . VAL A 1 199 ? 22.389 -0.634 -13.162 1.00 94.81 199 VAL A N 1
ATOM 1621 C CA . VAL A 1 199 ? 21.347 -1.666 -13.115 1.00 94.81 199 VAL A CA 1
ATOM 1622 C C . VAL A 1 199 ? 21.929 -3.025 -12.734 1.00 94.81 199 VAL A C 1
ATOM 1624 O O . VAL A 1 199 ? 23.095 -3.315 -13.012 1.00 94.81 199 VAL A O 1
ATOM 1627 N N . LYS A 1 200 ? 21.101 -3.876 -12.121 1.00 94.94 200 LYS A N 1
ATOM 1628 C CA . LYS A 1 200 ? 21.437 -5.246 -11.706 1.00 94.94 200 LYS A CA 1
ATOM 1629 C C . LYS A 1 200 ? 21.519 -6.179 -12.927 1.00 94.94 200 LYS A C 1
ATOM 1631 O O . LYS A 1 200 ? 20.612 -6.962 -13.201 1.00 94.94 200 LYS A O 1
ATOM 1636 N N . SER A 1 201 ? 22.600 -6.045 -13.692 1.00 95.06 201 SER A N 1
ATOM 1637 C CA . SER A 1 201 ? 22.900 -6.850 -14.885 1.00 95.06 201 SER A CA 1
ATOM 1638 C C . SER A 1 201 ? 23.649 -8.145 -14.545 1.00 95.06 201 SER A C 1
ATOM 1640 O O . SER A 1 201 ? 24.235 -8.282 -13.471 1.00 95.06 201 SER A O 1
ATOM 1642 N N . PHE A 1 202 ? 23.635 -9.109 -15.466 1.00 95.62 202 PHE A N 1
ATOM 1643 C CA . PHE A 1 202 ? 24.440 -10.332 -15.400 1.00 95.62 202 PHE A CA 1
ATOM 1644 C C . PHE A 1 202 ? 25.438 -10.391 -16.556 1.00 95.62 202 PHE A C 1
ATOM 1646 O O . PHE A 1 202 ? 25.231 -9.788 -17.607 1.00 95.62 202 PHE A O 1
ATOM 1653 N N . THR A 1 203 ? 26.512 -11.161 -16.399 1.00 96.44 203 THR A N 1
ATOM 1654 C CA . THR A 1 203 ? 27.535 -11.306 -17.441 1.00 96.44 203 THR A CA 1
ATOM 1655 C C . THR A 1 203 ? 27.168 -12.424 -18.414 1.00 96.44 203 THR A C 1
ATOM 1657 O O . THR A 1 203 ? 27.321 -13.604 -18.097 1.00 96.44 203 THR A O 1
ATOM 1660 N N . HIS A 1 204 ? 26.737 -12.073 -19.628 1.00 96.38 204 HIS A N 1
ATOM 1661 C CA . HIS A 1 204 ? 26.581 -13.041 -20.713 1.00 96.38 204 HIS A CA 1
ATOM 1662 C C . HIS A 1 204 ? 27.963 -13.505 -21.210 1.00 96.38 204 HIS A C 1
ATOM 1664 O O . HIS A 1 204 ? 28.811 -12.654 -21.505 1.00 96.38 204 HIS A O 1
ATOM 1670 N N . PRO A 1 205 ? 28.209 -14.819 -21.384 1.00 94.69 205 PRO A N 1
ATOM 1671 C CA . PRO A 1 205 ? 29.534 -15.344 -21.732 1.00 94.69 205 PRO A CA 1
ATOM 1672 C C . PRO A 1 205 ? 30.072 -14.815 -23.065 1.00 94.69 205 PRO A C 1
ATOM 1674 O O . PRO A 1 205 ? 31.284 -14.707 -23.237 1.00 94.69 205 PRO A O 1
ATOM 1677 N N . MET A 1 206 ? 29.185 -14.481 -24.008 1.00 94.00 206 MET A N 1
ATOM 1678 C CA . MET A 1 206 ? 29.587 -13.927 -25.302 1.00 94.00 206 MET A CA 1
ATOM 1679 C C . MET A 1 206 ? 29.600 -12.399 -25.316 1.00 94.00 206 MET A C 1
ATOM 1681 O O . MET A 1 206 ? 30.493 -11.824 -25.923 1.00 94.00 206 MET A O 1
ATOM 1685 N N . PHE A 1 207 ? 28.625 -11.743 -24.682 1.00 94.94 207 PHE A N 1
ATOM 1686 C CA . PHE A 1 207 ? 28.316 -10.331 -24.951 1.00 94.94 207 PHE A CA 1
ATOM 1687 C C . PHE A 1 207 ? 28.595 -9.385 -23.773 1.00 94.94 207 PHE A C 1
ATOM 1689 O O . PHE A 1 207 ? 28.508 -8.170 -23.944 1.00 94.94 207 PHE A O 1
ATOM 1696 N N . GLY A 1 208 ? 28.951 -9.916 -22.598 1.00 93.81 208 GLY A N 1
ATOM 1697 C CA . GLY A 1 208 ? 29.127 -9.131 -21.376 1.00 93.81 208 GLY A CA 1
ATOM 1698 C C . GLY A 1 208 ? 27.797 -8.753 -20.721 1.00 93.81 208 GLY A C 1
ATOM 1699 O O . GLY A 1 208 ? 26.810 -9.480 -20.844 1.00 93.81 208 GLY A O 1
ATOM 1700 N N . ASP A 1 209 ? 27.788 -7.635 -19.997 1.00 95.25 209 ASP A N 1
ATOM 1701 C CA . ASP A 1 209 ? 26.661 -7.178 -19.177 1.00 95.25 209 ASP A CA 1
ATOM 1702 C C . ASP A 1 209 ? 25.344 -7.146 -19.971 1.00 95.25 209 ASP A C 1
ATOM 1704 O O . ASP A 1 209 ? 25.230 -6.506 -21.024 1.00 95.25 209 ASP A O 1
ATOM 1708 N N . SER A 1 210 ? 24.360 -7.875 -19.456 1.00 96.00 210 SER A N 1
ATOM 1709 C CA . SER A 1 210 ? 23.049 -8.106 -20.053 1.00 96.00 210 SER A CA 1
ATOM 1710 C C . SER A 1 210 ? 21.948 -7.991 -18.995 1.00 96.00 210 SER A C 1
ATOM 1712 O O . SER A 1 210 ? 22.179 -8.248 -17.813 1.00 96.00 210 SER A O 1
ATOM 1714 N N . GLY A 1 211 ? 20.741 -7.604 -19.416 1.00 94.94 211 GLY A N 1
ATOM 1715 C CA . GLY A 1 211 ? 19.631 -7.328 -18.499 1.00 94.94 211 GLY A CA 1
ATOM 1716 C C . GLY A 1 211 ? 19.779 -6.009 -17.719 1.00 94.94 211 GLY A C 1
ATOM 1717 O O . GLY A 1 211 ? 20.720 -5.248 -17.974 1.00 94.94 211 GLY A O 1
ATOM 1718 N N . PRO A 1 212 ? 18.871 -5.712 -16.772 1.00 96.44 212 PRO A N 1
ATOM 1719 C CA . PRO A 1 212 ? 17.693 -6.495 -16.390 1.00 96.44 212 PRO A CA 1
ATOM 1720 C C . PRO A 1 212 ? 16.553 -6.418 -17.428 1.00 96.44 212 PRO A C 1
ATOM 1722 O O . PRO A 1 212 ? 16.686 -5.815 -18.498 1.00 96.44 212 PRO A O 1
ATOM 1725 N N . GLY A 1 213 ? 15.420 -7.054 -17.135 1.00 95.88 213 GLY A N 1
ATOM 1726 C CA . GLY A 1 213 ? 14.178 -6.900 -17.894 1.00 95.88 213 GLY A CA 1
ATOM 1727 C C . GLY A 1 213 ? 13.545 -5.502 -17.785 1.00 95.88 213 GLY A C 1
ATOM 1728 O O . GLY A 1 213 ? 14.059 -4.603 -17.114 1.00 95.88 213 GLY A O 1
ATOM 1729 N N . LEU A 1 214 ? 12.403 -5.333 -18.457 1.00 95.88 214 LEU A N 1
ATOM 1730 C CA . LEU A 1 214 ? 11.598 -4.108 -18.439 1.00 95.88 214 LEU A CA 1
ATOM 1731 C C . LEU A 1 214 ? 10.537 -4.161 -17.326 1.00 95.88 214 LEU A C 1
ATOM 1733 O O . LEU A 1 214 ? 9.934 -5.205 -17.076 1.00 95.88 214 LEU A O 1
ATOM 1737 N N . ASN A 1 215 ? 10.259 -3.021 -16.699 1.00 96.50 215 ASN A N 1
ATOM 1738 C CA . ASN A 1 215 ? 9.217 -2.890 -15.685 1.00 96.50 215 ASN A CA 1
ATOM 1739 C C . ASN A 1 215 ? 7.792 -3.095 -16.249 1.00 96.50 215 ASN A C 1
ATOM 1741 O O . ASN A 1 215 ? 7.501 -2.834 -17.426 1.00 96.50 215 ASN A O 1
ATOM 1745 N N . ALA A 1 216 ? 6.872 -3.544 -15.394 1.00 96.81 216 ALA A N 1
ATOM 1746 C CA . ALA A 1 216 ? 5.479 -3.817 -15.737 1.00 96.81 216 ALA A CA 1
ATOM 1747 C C . ALA A 1 216 ? 4.726 -2.597 -16.294 1.00 96.81 216 ALA A C 1
ATOM 1749 O O . ALA A 1 216 ? 4.071 -2.762 -17.328 1.00 96.81 216 ALA A O 1
ATOM 1750 N N . PRO A 1 217 ? 4.823 -1.378 -15.713 1.00 95.88 217 PRO A N 1
ATOM 1751 C CA . PRO A 1 217 ? 4.191 -0.194 -16.291 1.00 95.88 217 PRO A CA 1
ATOM 1752 C C . PRO A 1 217 ? 4.560 0.047 -17.759 1.00 95.88 217 PRO A C 1
ATOM 1754 O O . PRO A 1 217 ? 3.674 0.281 -18.581 1.00 95.88 217 PRO A O 1
ATOM 1757 N N . TYR A 1 218 ? 5.845 -0.025 -18.109 1.00 96.12 218 TYR A N 1
ATOM 1758 C CA . TYR A 1 218 ? 6.332 0.206 -19.473 1.00 96.12 218 TYR A CA 1
ATOM 1759 C C . TYR A 1 218 ? 5.954 -0.930 -20.422 1.00 96.12 218 TYR A C 1
ATOM 1761 O O . TYR A 1 218 ? 5.514 -0.667 -21.544 1.00 96.12 218 TYR A O 1
ATOM 1769 N N . THR A 1 219 ? 6.011 -2.174 -19.951 1.00 95.94 219 THR A N 1
ATOM 1770 C CA . THR A 1 219 ? 5.533 -3.343 -20.702 1.00 95.94 219 THR A CA 1
ATOM 1771 C C . THR A 1 219 ? 4.035 -3.218 -21.026 1.00 95.94 219 THR A C 1
ATOM 1773 O O . THR A 1 219 ? 3.610 -3.378 -22.173 1.00 95.94 219 THR A O 1
ATOM 1776 N N . TYR A 1 220 ? 3.218 -2.837 -20.041 1.00 95.12 220 TYR A N 1
ATOM 1777 C CA . TYR A 1 220 ? 1.789 -2.571 -20.220 1.00 95.12 220 TYR A CA 1
ATOM 1778 C C . TYR A 1 220 ? 1.520 -1.381 -21.148 1.00 95.12 220 TYR A C 1
ATOM 1780 O O . TYR A 1 220 ? 0.615 -1.432 -21.986 1.00 95.12 220 TYR A O 1
ATOM 1788 N N . ALA A 1 221 ? 2.307 -0.309 -21.032 1.00 93.62 221 ALA A N 1
ATOM 1789 C CA . ALA A 1 221 ? 2.146 0.891 -21.844 1.00 93.62 221 ALA A CA 1
ATOM 1790 C C . ALA A 1 221 ? 2.320 0.617 -23.347 1.00 93.62 221 ALA A C 1
ATOM 1792 O O . ALA A 1 221 ? 1.684 1.278 -24.165 1.00 93.62 221 ALA A O 1
ATOM 1793 N N . ARG A 1 222 ? 3.122 -0.390 -23.714 1.00 93.88 222 ARG A N 1
ATOM 1794 C CA . ARG A 1 222 ? 3.275 -0.856 -25.104 1.00 93.88 222 ARG A CA 1
ATOM 1795 C C . ARG A 1 222 ? 2.237 -1.863 -25.568 1.00 93.88 222 ARG A C 1
ATOM 1797 O O . ARG A 1 222 ? 2.279 -2.274 -26.725 1.00 93.88 222 ARG A O 1
ATOM 1804 N N . GLY A 1 223 ? 1.315 -2.256 -24.695 1.00 94.31 223 GLY A N 1
ATOM 1805 C CA . GLY A 1 223 ? 0.378 -3.337 -24.978 1.00 94.31 223 GLY A CA 1
ATOM 1806 C C . GLY A 1 223 ? 1.042 -4.713 -25.023 1.00 94.31 223 GLY A C 1
ATOM 1807 O O . GLY A 1 223 ? 0.470 -5.622 -25.608 1.00 94.31 223 GLY A O 1
ATOM 1808 N N . TRP A 1 224 ? 2.231 -4.871 -24.431 1.00 94.88 224 TRP A N 1
ATOM 1809 C CA . TRP A 1 224 ? 2.944 -6.153 -24.388 1.00 94.88 224 TRP A CA 1
ATOM 1810 C C . TRP A 1 224 ? 2.497 -7.036 -23.227 1.00 94.88 224 TRP A C 1
ATOM 1812 O O . TRP A 1 224 ? 2.627 -8.254 -23.292 1.00 94.88 224 TRP A O 1
ATOM 1822 N N . LEU A 1 225 ? 1.928 -6.423 -22.187 1.00 93.12 225 LEU A N 1
ATOM 1823 C CA . LEU A 1 225 ? 1.266 -7.135 -21.107 1.00 93.12 225 LEU A CA 1
ATOM 1824 C C . LEU A 1 225 ? -0.248 -7.112 -21.332 1.00 93.12 225 LEU A C 1
ATOM 1826 O O . LEU A 1 225 ? -0.868 -6.046 -21.274 1.00 93.12 225 LEU A O 1
ATOM 1830 N N . SER A 1 226 ? -0.834 -8.275 -21.618 1.00 89.81 226 SER A N 1
ATOM 1831 C CA . SER A 1 226 ? -2.274 -8.404 -21.837 1.00 89.81 226 SER A CA 1
ATOM 1832 C C . SER A 1 226 ? -3.058 -8.251 -20.529 1.00 89.81 226 SER A C 1
ATOM 1834 O O . SER A 1 226 ? -2.572 -8.568 -19.444 1.00 89.81 226 SER A O 1
ATOM 1836 N N . GLU A 1 227 ? -4.285 -7.731 -20.621 1.00 90.19 227 GLU A N 1
ATOM 1837 C CA . GLU A 1 227 ? -5.106 -7.369 -19.451 1.00 90.19 227 GLU A CA 1
ATOM 1838 C C . GLU A 1 227 ? -5.431 -8.578 -18.552 1.00 90.19 227 GLU A C 1
ATOM 1840 O O . GLU A 1 227 ? -5.568 -8.442 -17.339 1.00 90.19 227 GLU A O 1
ATOM 1845 N N . ASP A 1 228 ? -5.513 -9.785 -19.116 1.00 91.62 228 ASP A N 1
ATOM 1846 C CA . ASP A 1 228 ? -5.741 -11.024 -18.369 1.00 91.62 228 ASP A CA 1
ATOM 1847 C C . ASP A 1 228 ? -4.560 -11.404 -17.462 1.00 91.62 228 ASP A C 1
ATOM 1849 O O . ASP A 1 228 ? -4.762 -12.075 -16.444 1.00 91.62 228 ASP A O 1
ATOM 1853 N N . LEU A 1 229 ? -3.355 -10.916 -17.765 1.00 93.56 229 LEU A N 1
ATOM 1854 C CA . LEU A 1 229 ? -2.153 -11.092 -16.949 1.00 93.56 229 LEU A CA 1
ATOM 1855 C C . LEU A 1 229 ? -2.051 -10.060 -15.822 1.00 93.56 229 LEU A C 1
ATOM 1857 O O . LEU A 1 229 ? -1.123 -10.131 -15.019 1.00 93.56 229 LEU A O 1
ATOM 1861 N N . ILE A 1 230 ? -2.993 -9.119 -15.728 1.00 96.31 230 ILE A N 1
ATOM 1862 C CA . ILE A 1 230 ? -2.967 -8.037 -14.745 1.00 96.31 230 ILE A CA 1
ATOM 1863 C C . ILE A 1 230 ? -4.026 -8.290 -13.671 1.00 96.31 230 ILE A C 1
ATOM 1865 O O . ILE A 1 230 ? -5.200 -8.543 -13.944 1.00 96.31 230 ILE A O 1
ATOM 1869 N N . GLY A 1 231 ? -3.608 -8.247 -12.410 1.00 97.44 231 GLY A N 1
ATOM 1870 C CA . GLY A 1 231 ? -4.519 -8.131 -11.279 1.00 97.44 231 GLY A CA 1
ATOM 1871 C C . GLY A 1 231 ? -5.019 -6.696 -11.198 1.00 97.44 231 GLY A C 1
ATOM 1872 O O . GLY A 1 231 ? -4.209 -5.785 -11.089 1.00 97.44 231 GLY A O 1
ATOM 1873 N N . TYR A 1 232 ? -6.328 -6.469 -11.275 1.00 96.81 232 TYR A N 1
ATOM 1874 C CA . TYR A 1 232 ? -6.875 -5.113 -11.266 1.00 96.81 232 TYR A CA 1
ATOM 1875 C C . TYR A 1 232 ? -7.605 -4.806 -9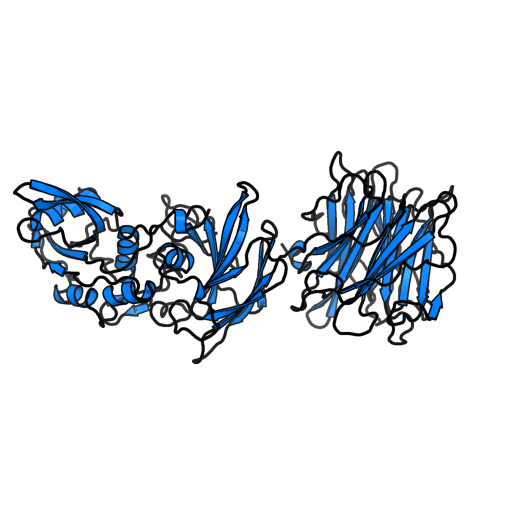.959 1.00 96.81 232 TYR A C 1
ATOM 1877 O O . TYR A 1 232 ? -8.574 -5.485 -9.618 1.00 96.81 232 TYR A O 1
ATOM 1885 N N . PHE A 1 233 ? -7.158 -3.763 -9.256 1.00 97.31 233 PHE A N 1
ATOM 1886 C CA . PHE A 1 233 ? -7.803 -3.235 -8.056 1.00 97.31 233 PHE A CA 1
ATOM 1887 C C . PHE A 1 233 ? -8.291 -1.798 -8.326 1.00 97.31 233 PHE A C 1
ATOM 1889 O O . PHE A 1 233 ? -7.492 -0.857 -8.290 1.00 97.31 233 PHE A O 1
ATOM 1896 N N . PRO A 1 234 ? -9.579 -1.596 -8.665 1.00 95.19 234 PRO A N 1
ATOM 1897 C CA . PRO A 1 234 ? -10.087 -0.283 -9.051 1.00 95.19 234 PRO A CA 1
ATOM 1898 C C . PRO A 1 234 ? -10.233 0.669 -7.855 1.00 95.19 234 PRO A C 1
ATOM 1900 O O . PRO A 1 234 ? -10.465 0.238 -6.723 1.00 95.19 234 PRO A O 1
ATOM 1903 N N . TRP A 1 235 ? -10.194 1.979 -8.125 1.00 91.75 235 TRP A N 1
ATOM 1904 C CA . TRP A 1 235 ? -10.251 3.046 -7.110 1.00 91.75 235 TRP A CA 1
ATOM 1905 C C . TRP A 1 235 ? -11.485 2.986 -6.185 1.00 91.75 235 TRP A C 1
ATOM 1907 O O . TRP A 1 235 ? -11.410 3.406 -5.038 1.00 91.75 235 TRP A O 1
ATOM 1917 N N . TYR A 1 236 ? -12.608 2.443 -6.663 1.00 90.25 236 TYR A N 1
ATOM 1918 C CA . TYR A 1 236 ? -13.869 2.358 -5.915 1.00 90.25 236 TYR A CA 1
ATOM 1919 C C . TYR A 1 236 ? -14.026 1.070 -5.090 1.00 90.25 236 TYR A C 1
ATOM 1921 O O . TYR A 1 236 ? -14.954 0.971 -4.288 1.00 90.25 236 TYR A O 1
ATOM 1929 N N . ARG A 1 237 ? -13.168 0.058 -5.291 1.00 93.19 237 ARG A N 1
ATOM 1930 C CA . ARG A 1 237 ? -13.254 -1.207 -4.545 1.00 93.19 237 ARG A CA 1
ATOM 1931 C C . ARG A 1 237 ? -12.871 -0.974 -3.082 1.00 93.19 237 ARG A C 1
ATOM 1933 O O . ARG A 1 237 ? -11.822 -0.389 -2.817 1.00 93.19 237 ARG A O 1
ATOM 1940 N N . GLN A 1 238 ? -13.720 -1.470 -2.183 1.00 88.69 238 GLN A N 1
ATOM 1941 C CA . GLN A 1 238 ? -13.511 -1.472 -0.730 1.00 88.69 238 GLN A CA 1
ATOM 1942 C C . GLN A 1 238 ? -12.989 -2.824 -0.246 1.00 88.69 238 GLN A C 1
ATOM 1944 O O . GLN A 1 238 ? -11.990 -2.880 0.459 1.00 88.69 238 GLN A O 1
ATOM 1949 N N . GLU A 1 239 ? -13.613 -3.916 -0.699 1.00 90.06 239 GLU A N 1
ATOM 1950 C CA . GLU A 1 239 ? -13.229 -5.261 -0.273 1.00 90.06 239 GLU A CA 1
ATOM 1951 C C . GLU A 1 239 ? -11.767 -5.586 -0.628 1.00 90.06 239 GLU A C 1
ATOM 1953 O O . GLU A 1 239 ? -11.391 -5.486 -1.812 1.00 90.06 239 GLU A O 1
ATOM 1958 N N . PRO A 1 240 ? -10.956 -6.016 0.359 1.00 92.62 240 PRO A N 1
ATOM 1959 C CA . PRO A 1 240 ? -9.589 -6.456 0.131 1.00 92.62 240 PRO A CA 1
ATOM 1960 C C . PRO A 1 240 ? -9.494 -7.549 -0.937 1.00 92.62 240 PRO A C 1
ATOM 1962 O O . PRO A 1 240 ? -10.425 -8.325 -1.166 1.00 92.62 240 PRO A O 1
ATOM 1965 N N . GLN A 1 241 ? -8.342 -7.633 -1.598 1.00 94.75 241 GLN A N 1
ATOM 1966 C CA . GLN A 1 241 ? -8.086 -8.668 -2.592 1.00 94.75 241 GLN A CA 1
ATOM 1967 C C . GLN A 1 241 ? -6.688 -9.251 -2.457 1.00 94.75 241 GLN A C 1
ATOM 1969 O O . GLN A 1 241 ? -5.698 -8.525 -2.516 1.00 94.75 241 GLN A O 1
ATOM 1974 N N . ASP A 1 242 ? -6.620 -10.576 -2.357 1.00 95.31 242 ASP A N 1
ATOM 1975 C CA . ASP A 1 242 ? -5.390 -11.335 -2.539 1.00 95.31 242 ASP A CA 1
ATOM 1976 C C . ASP A 1 242 ? -5.139 -11.589 -4.034 1.00 95.31 242 ASP A C 1
ATOM 1978 O O . ASP A 1 242 ? -6.018 -12.039 -4.776 1.00 95.31 242 ASP A O 1
ATOM 1982 N N . PHE A 1 243 ? -3.908 -11.334 -4.463 1.00 96.44 243 PHE A N 1
ATOM 1983 C CA . PHE A 1 243 ? -3.401 -11.644 -5.791 1.00 96.44 243 PHE A CA 1
ATOM 1984 C C . PHE A 1 243 ? -2.219 -12.601 -5.685 1.00 96.44 243 PHE A C 1
ATOM 1986 O O . PHE A 1 243 ? -1.369 -12.468 -4.803 1.00 96.44 243 PHE A O 1
ATOM 1993 N N . LEU A 1 244 ? -2.158 -13.542 -6.623 1.00 95.06 244 LEU A N 1
ATOM 1994 C CA . LEU A 1 244 ? -1.002 -14.400 -6.838 1.00 95.06 244 LEU A CA 1
ATOM 1995 C C . LEU A 1 244 ? -0.206 -13.849 -8.020 1.00 95.06 244 LEU A C 1
ATOM 1997 O O . LEU A 1 244 ? -0.755 -13.680 -9.110 1.00 95.06 244 LEU A O 1
ATOM 2001 N N . LEU A 1 245 ? 1.065 -13.544 -7.786 1.00 94.94 245 LEU A N 1
ATOM 2002 C CA . LEU A 1 245 ? 1.990 -12.982 -8.762 1.00 94.94 245 LEU A CA 1
ATOM 2003 C C . LEU A 1 245 ? 3.009 -14.025 -9.206 1.00 94.94 245 LEU A C 1
ATOM 2005 O O . LEU A 1 245 ? 3.609 -14.673 -8.357 1.00 94.94 245 LEU A O 1
ATOM 2009 N N . ASP A 1 246 ? 3.242 -14.121 -10.509 1.00 92.81 246 ASP A N 1
ATOM 2010 C CA . ASP A 1 246 ? 4.425 -14.740 -11.103 1.00 92.81 246 ASP A CA 1
ATOM 2011 C C . ASP A 1 246 ? 5.481 -13.679 -11.412 1.00 92.81 246 ASP A C 1
ATOM 2013 O O . ASP A 1 246 ? 5.169 -12.509 -11.646 1.00 92.81 246 ASP A O 1
ATOM 2017 N N . SER A 1 247 ? 6.741 -14.112 -11.470 1.00 91.56 247 SER A N 1
ATOM 2018 C CA . SER A 1 247 ? 7.853 -13.251 -11.874 1.00 91.56 247 SER A CA 1
ATOM 2019 C C . SER A 1 247 ? 7.642 -12.676 -13.271 1.00 91.56 247 SER A C 1
ATOM 2021 O O . SER A 1 247 ? 7.272 -13.420 -14.183 1.00 91.56 247 SER A O 1
ATOM 2023 N N . MET A 1 248 ? 7.941 -11.391 -13.476 1.00 91.62 248 MET A N 1
ATOM 2024 C CA . MET A 1 248 ? 7.815 -10.718 -14.776 1.00 91.62 248 MET A CA 1
ATOM 2025 C C . MET A 1 248 ? 8.528 -11.486 -15.896 1.00 91.62 248 MET A C 1
ATOM 2027 O O . MET A 1 248 ? 7.901 -11.835 -16.894 1.00 91.62 248 MET A O 1
ATOM 2031 N N . GLY A 1 249 ? 9.794 -11.856 -15.698 1.00 84.31 249 GLY A N 1
ATOM 2032 C CA . GLY A 1 249 ? 10.562 -12.628 -16.678 1.00 84.31 249 GLY A CA 1
ATOM 2033 C C . GLY A 1 249 ? 10.249 -14.130 -16.721 1.00 84.31 249 GLY A C 1
ATOM 2034 O O . GLY A 1 249 ? 10.776 -14.811 -17.589 1.00 84.31 249 GLY A O 1
ATOM 2035 N N . GLY A 1 250 ? 9.450 -14.670 -15.793 1.00 81.88 250 GLY A N 1
ATOM 2036 C CA . GLY A 1 250 ? 9.266 -16.119 -15.599 1.00 81.88 250 GLY A CA 1
ATOM 2037 C C . GLY A 1 250 ? 8.141 -16.772 -16.416 1.00 81.88 250 GLY A C 1
ATOM 2038 O O . GLY A 1 250 ? 7.460 -16.131 -17.219 1.00 81.88 250 GLY A O 1
ATOM 2039 N N . HIS A 1 251 ? 7.901 -18.063 -16.177 1.00 78.56 251 HIS A N 1
ATOM 2040 C CA . HIS A 1 251 ? 6.764 -18.793 -16.751 1.00 78.56 251 HIS A CA 1
ATOM 2041 C C . HIS A 1 251 ? 5.414 -18.324 -16.179 1.00 78.56 251 HIS A C 1
ATOM 2043 O O . HIS A 1 251 ? 5.355 -17.773 -15.084 1.00 78.56 251 HIS A O 1
ATOM 2049 N N . MET A 1 252 ? 4.337 -18.537 -16.943 1.00 83.06 252 MET A N 1
ATOM 2050 C CA . MET A 1 252 ? 2.961 -18.226 -16.540 1.00 83.06 252 MET A CA 1
ATOM 2051 C C . MET A 1 252 ? 2.275 -19.447 -15.927 1.00 83.06 252 MET A C 1
ATOM 2053 O O . MET A 1 252 ? 2.052 -20.444 -16.618 1.00 83.06 252 MET A O 1
ATOM 2057 N N . HIS A 1 253 ? 1.846 -19.330 -14.676 1.00 85.94 253 HIS A N 1
ATOM 2058 C CA . HIS A 1 253 ? 1.009 -20.309 -13.997 1.00 85.94 253 HIS A CA 1
ATOM 2059 C C . HIS A 1 253 ? -0.472 -19.930 -14.094 1.00 85.94 253 HIS A C 1
ATOM 2061 O O . HIS A 1 253 ? -0.875 -18.763 -14.064 1.00 85.94 253 HIS A O 1
ATOM 2067 N N . ARG A 1 254 ? -1.336 -20.943 -14.204 1.00 86.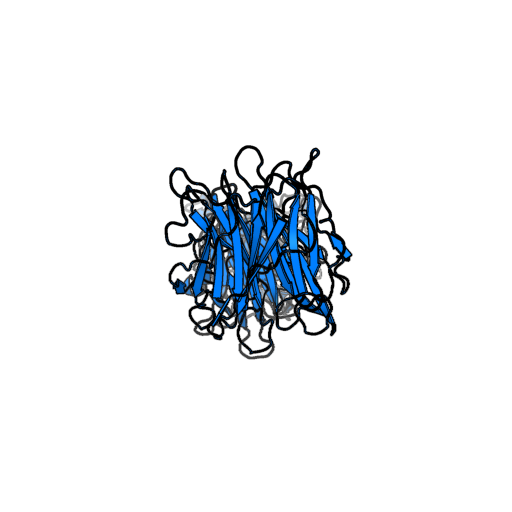12 254 ARG A N 1
ATOM 2068 C CA . ARG A 1 254 ? -2.786 -20.733 -14.292 1.00 86.12 254 ARG A CA 1
ATOM 2069 C C . ARG A 1 254 ? -3.301 -20.061 -13.016 1.00 86.12 254 ARG A C 1
ATOM 2071 O O . ARG A 1 254 ? -3.145 -20.603 -11.931 1.00 86.12 254 ARG A O 1
ATOM 2078 N N . GLY A 1 255 ? -3.975 -18.921 -13.168 1.00 86.25 255 GLY A N 1
ATOM 2079 C CA . GLY A 1 255 ? -4.548 -18.156 -12.052 1.00 86.25 255 GLY A CA 1
ATOM 2080 C C . GLY A 1 255 ? -3.619 -17.088 -11.463 1.00 86.25 255 GLY A C 1
ATOM 2081 O O . GLY A 1 255 ? -4.077 -16.296 -10.643 1.00 86.25 255 GLY A O 1
ATOM 2082 N N . TYR A 1 256 ? -2.366 -17.020 -11.917 1.00 92.69 256 TYR A N 1
ATOM 2083 C CA . TYR A 1 256 ? -1.387 -16.021 -11.499 1.00 92.69 256 TYR A CA 1
ATOM 2084 C C . TYR A 1 256 ? -1.409 -14.808 -12.433 1.00 92.69 256 TYR A C 1
ATOM 2086 O O . TYR A 1 256 ? -1.881 -14.874 -13.573 1.00 92.69 256 TYR A O 1
ATOM 2094 N N . LYS A 1 257 ? -0.929 -13.679 -11.920 1.00 95.94 257 LYS A N 1
ATOM 2095 C CA . LYS A 1 257 ? -0.788 -12.401 -12.621 1.00 95.94 257 LYS A CA 1
ATOM 2096 C C . LYS A 1 257 ? 0.692 -12.052 -12.749 1.00 95.94 257 LYS A C 1
ATOM 2098 O O . LYS A 1 257 ? 1.495 -12.472 -11.931 1.00 95.94 257 LYS A O 1
ATOM 2103 N N . LYS A 1 258 ? 1.062 -11.264 -13.750 1.00 94.81 258 LYS A N 1
ATOM 2104 C CA . LYS A 1 258 ? 2.422 -10.723 -13.909 1.00 94.81 258 LYS A CA 1
ATOM 2105 C C . LYS A 1 258 ? 2.619 -9.415 -13.162 1.00 94.81 258 LYS A C 1
ATOM 2107 O O . LYS A 1 258 ? 3.715 -9.116 -12.703 1.00 94.81 258 LYS A O 1
ATOM 2112 N N . ALA A 1 259 ? 1.541 -8.654 -13.023 1.00 97.25 259 ALA A N 1
ATOM 2113 C CA . ALA A 1 259 ? 1.533 -7.421 -12.265 1.00 97.25 259 ALA A CA 1
ATOM 2114 C C . ALA A 1 259 ? 0.159 -7.171 -11.647 1.00 97.25 259 ALA A C 1
ATOM 2116 O O . ALA A 1 259 ? -0.854 -7.684 -12.129 1.00 97.25 259 ALA A O 1
ATOM 2117 N N . ILE A 1 260 ? 0.116 -6.347 -10.607 1.00 98.38 260 ILE A N 1
ATOM 2118 C CA . ILE A 1 260 ? -1.122 -5.794 -10.057 1.00 98.38 260 ILE A CA 1
ATOM 2119 C C . ILE A 1 260 ? -1.146 -4.309 -10.393 1.00 98.38 260 ILE A C 1
ATOM 2121 O O . ILE A 1 260 ? -0.177 -3.609 -10.119 1.00 98.38 260 ILE A O 1
ATOM 2125 N N . LYS A 1 261 ? -2.247 -3.829 -10.965 1.00 97.25 261 LYS A N 1
ATOM 2126 C CA . LYS A 1 261 ? -2.531 -2.412 -11.182 1.00 97.25 261 LYS A CA 1
ATOM 2127 C C . LYS A 1 261 ? -3.577 -1.957 -10.170 1.00 97.25 261 LYS A C 1
ATOM 2129 O O . LYS A 1 261 ? -4.699 -2.471 -10.158 1.00 97.25 261 LYS A O 1
ATOM 2134 N N . ILE A 1 262 ? -3.210 -0.980 -9.351 1.00 97.38 262 ILE A N 1
ATOM 2135 C CA . ILE A 1 262 ? -4.017 -0.476 -8.240 1.00 97.38 262 ILE A CA 1
ATOM 2136 C C . ILE A 1 262 ? -4.350 0.979 -8.529 1.00 97.38 262 ILE A C 1
ATOM 2138 O O . ILE A 1 262 ? -3.493 1.853 -8.410 1.00 97.38 262 ILE A O 1
ATOM 2142 N N . ASP A 1 263 ? -5.588 1.235 -8.937 1.00 94.12 263 ASP A N 1
ATOM 2143 C CA . ASP A 1 263 ? -6.026 2.581 -9.286 1.00 94.12 263 ASP A CA 1
ATOM 2144 C C . ASP A 1 263 ? -6.369 3.396 -8.028 1.00 94.12 263 ASP A C 1
ATOM 2146 O O . ASP A 1 263 ? -7.005 2.904 -7.086 1.00 94.12 263 ASP A O 1
ATOM 2150 N N . TYR A 1 264 ? -6.026 4.682 -8.068 1.00 91.00 264 TYR A N 1
ATOM 2151 C CA . TYR A 1 264 ? -6.469 5.701 -7.119 1.00 91.00 264 TYR A CA 1
ATOM 2152 C C . TYR A 1 264 ? -6.840 6.999 -7.838 1.00 91.00 264 TYR A C 1
ATOM 2154 O O . TYR A 1 264 ? -6.538 7.190 -9.021 1.00 91.00 264 TYR A O 1
ATOM 2162 N N . LYS A 1 265 ? -7.532 7.886 -7.120 1.00 86.88 265 LYS A N 1
ATOM 2163 C CA . LYS A 1 265 ? -7.851 9.236 -7.582 1.00 86.88 265 LYS A CA 1
ATOM 2164 C C . LYS A 1 265 ? -6.843 10.219 -7.011 1.00 86.88 265 LYS A C 1
ATOM 2166 O O . LYS A 1 265 ? -6.702 10.312 -5.799 1.00 86.88 265 LYS A O 1
ATOM 2171 N N . ASP A 1 266 ? -6.144 10.924 -7.890 1.00 81.25 266 ASP A N 1
ATOM 2172 C CA . ASP A 1 266 ? -5.268 12.018 -7.489 1.00 81.25 266 ASP A CA 1
ATOM 2173 C C . ASP A 1 266 ? -6.118 13.174 -6.945 1.00 81.25 266 ASP A C 1
ATOM 2175 O O . ASP A 1 266 ? -7.035 13.650 -7.620 1.00 81.25 266 ASP A O 1
ATOM 2179 N N . SER A 1 267 ? -5.846 13.601 -5.712 1.00 74.75 267 SER A N 1
ATOM 2180 C CA . SER A 1 267 ? -6.678 14.583 -5.008 1.00 74.75 267 SER A CA 1
ATOM 2181 C C . SER A 1 267 ? -6.583 15.996 -5.591 1.00 74.75 267 SER A C 1
ATOM 2183 O O . SER A 1 267 ? -7.495 16.792 -5.388 1.00 74.75 267 SER A O 1
ATOM 2185 N N . GLY A 1 268 ? -5.500 16.323 -6.304 1.00 76.88 268 GLY A N 1
ATOM 2186 C CA . GLY A 1 268 ? -5.307 17.641 -6.912 1.00 76.88 268 GLY A CA 1
ATOM 2187 C C . GLY A 1 268 ? -5.948 17.768 -8.293 1.00 76.88 268 GLY A C 1
ATOM 2188 O O . GLY A 1 268 ? -6.487 18.817 -8.634 1.00 76.88 268 GLY A O 1
ATOM 2189 N N . THR A 1 269 ? -5.899 16.701 -9.092 1.00 77.69 269 THR A N 1
ATOM 2190 C CA . THR A 1 269 ? -6.315 16.715 -10.506 1.00 77.69 269 THR A CA 1
ATOM 2191 C C . THR A 1 269 ? -7.608 15.944 -10.783 1.00 77.69 269 THR A C 1
ATOM 2193 O O . THR A 1 269 ? -8.212 16.118 -11.840 1.00 77.69 269 THR A O 1
ATOM 2196 N N . GLY A 1 270 ? -8.041 15.063 -9.873 1.00 76.38 270 GLY A N 1
ATOM 2197 C CA . GLY A 1 270 ? -9.176 14.150 -10.072 1.00 76.38 270 GLY A CA 1
ATOM 2198 C C . GLY A 1 270 ? -8.902 13.016 -11.073 1.00 76.38 270 GLY A C 1
ATOM 2199 O O . GLY A 1 270 ? -9.773 12.172 -11.348 1.00 76.38 270 GLY A O 1
ATOM 2200 N N . GLU A 1 271 ? -7.690 12.967 -11.628 1.00 80.94 271 GLU A N 1
ATOM 2201 C CA . GLU A 1 271 ? -7.295 11.945 -12.577 1.00 80.94 271 GLU A CA 1
ATOM 2202 C C . GLU A 1 271 ? -7.128 10.586 -11.900 1.00 80.94 271 GLU A C 1
ATOM 2204 O O . GLU A 1 271 ? -6.750 10.468 -10.736 1.00 80.94 271 GLU A O 1
ATOM 2209 N N . THR A 1 272 ? -7.394 9.524 -12.659 1.00 82.56 272 THR A N 1
ATOM 2210 C CA . THR A 1 272 ? -7.042 8.177 -12.216 1.00 82.56 272 THR A CA 1
ATOM 2211 C C . THR A 1 272 ? -5.554 7.940 -12.466 1.00 82.56 272 THR A C 1
ATOM 2213 O O . THR A 1 272 ? -5.089 8.018 -13.612 1.00 82.56 272 THR A O 1
ATOM 2216 N N . CYS A 1 273 ? -4.836 7.660 -11.384 1.00 88.69 273 CYS A N 1
ATOM 2217 C CA . CYS A 1 273 ? -3.432 7.263 -11.332 1.00 88.69 273 CYS A CA 1
ATOM 2218 C C . CYS A 1 273 ? -3.342 5.824 -10.806 1.00 88.69 273 CYS A C 1
ATOM 2220 O O . CYS A 1 273 ? -4.365 5.243 -10.435 1.00 88.69 273 CYS A O 1
ATOM 2222 N N . ALA A 1 274 ? -2.150 5.223 -10.827 1.00 92.81 274 ALA A N 1
ATOM 2223 C CA . ALA A 1 274 ? -2.000 3.844 -10.378 1.00 92.81 274 ALA A CA 1
ATOM 2224 C C . ALA A 1 274 ? -0.649 3.547 -9.731 1.00 92.81 274 ALA A C 1
ATOM 2226 O O . ALA A 1 274 ? 0.399 3.994 -10.214 1.00 92.81 274 ALA A O 1
ATOM 2227 N N . TYR A 1 275 ? -0.712 2.711 -8.699 1.00 96.88 275 TYR A N 1
ATOM 2228 C CA . TYR A 1 275 ? 0.411 1.900 -8.256 1.00 96.88 275 TYR A CA 1
ATOM 2229 C C . TYR A 1 275 ? 0.464 0.601 -9.058 1.00 96.88 275 TYR A C 1
ATOM 2231 O O . TYR A 1 275 ? -0.561 0.077 -9.505 1.00 96.88 275 TYR A O 1
ATOM 2239 N N . TRP A 1 276 ? 1.672 0.088 -9.233 1.00 97.88 276 TRP A N 1
ATOM 2240 C CA . TRP A 1 276 ? 1.954 -1.180 -9.879 1.00 97.88 276 TRP A CA 1
ATOM 2241 C C . TRP A 1 276 ? 2.780 -2.048 -8.950 1.00 97.88 276 TRP A C 1
ATOM 2243 O O . TRP A 1 276 ? 3.726 -1.562 -8.339 1.00 97.88 276 TRP A O 1
ATOM 2253 N N . VAL A 1 277 ? 2.433 -3.325 -8.868 1.00 98.56 277 VAL A N 1
ATOM 2254 C CA . VAL A 1 277 ? 3.175 -4.311 -8.082 1.00 98.56 277 VAL A CA 1
ATOM 2255 C C . VAL A 1 277 ? 3.642 -5.414 -9.012 1.00 98.56 277 VAL A C 1
ATOM 2257 O O . VAL A 1 277 ? 2.829 -5.963 -9.755 1.00 98.56 277 VAL A O 1
ATOM 2260 N N . GLU A 1 278 ? 4.927 -5.741 -8.972 1.00 97.12 278 GLU A N 1
ATOM 2261 C CA . GLU A 1 278 ? 5.529 -6.799 -9.785 1.00 97.12 278 GLU A CA 1
ATOM 2262 C C . GLU A 1 278 ? 6.450 -7.681 -8.941 1.00 97.12 278 GLU A C 1
ATOM 2264 O O . GLU A 1 278 ? 7.072 -7.209 -7.991 1.00 97.12 278 GLU A O 1
ATOM 2269 N N . LEU A 1 279 ? 6.549 -8.962 -9.296 1.00 95.69 279 LEU A N 1
ATOM 2270 C CA . LEU A 1 279 ? 7.562 -9.863 -8.753 1.00 95.69 279 LEU A CA 1
ATOM 2271 C C . LEU A 1 279 ? 8.742 -9.934 -9.729 1.00 95.69 279 LEU A C 1
ATOM 2273 O O . LEU A 1 279 ? 8.547 -10.111 -10.934 1.00 95.69 279 LEU A O 1
ATOM 2277 N N . ARG A 1 280 ? 9.964 -9.838 -9.207 1.00 93.75 280 ARG A N 1
ATOM 2278 C CA . ARG A 1 280 ? 11.213 -10.044 -9.952 1.00 93.75 280 ARG A CA 1
ATOM 2279 C C . ARG A 1 280 ? 12.024 -11.152 -9.281 1.00 93.75 280 ARG A C 1
ATOM 2281 O O . ARG A 1 280 ? 12.078 -11.225 -8.056 1.00 93.75 280 ARG A O 1
ATOM 2288 N N . THR A 1 281 ? 12.621 -12.038 -10.078 1.00 91.56 281 THR A N 1
ATOM 2289 C CA . THR A 1 281 ? 13.357 -13.231 -9.605 1.00 91.56 281 THR A CA 1
ATOM 2290 C C . THR A 1 281 ? 14.612 -13.458 -10.442 1.00 91.56 281 THR A C 1
ATOM 2292 O O . THR A 1 281 ? 14.533 -13.177 -11.638 1.00 91.56 281 THR A O 1
ATOM 2295 N N . PRO A 1 282 ? 15.707 -14.023 -9.896 1.00 91.56 282 PRO A N 1
ATOM 2296 C CA . PRO A 1 282 ? 17.016 -14.121 -10.548 1.00 91.56 282 PRO A CA 1
ATOM 2297 C C . PRO A 1 282 ? 17.046 -15.168 -11.668 1.00 91.56 282 PRO A C 1
ATOM 2299 O O . PRO A 1 282 ? 17.709 -16.198 -11.589 1.00 91.56 282 PRO A O 1
ATOM 2302 N N . GLN A 1 283 ? 16.260 -14.930 -12.711 1.00 88.38 283 GLN A N 1
ATOM 2303 C CA . GLN A 1 283 ? 16.032 -15.820 -13.839 1.00 88.38 283 GLN A CA 1
ATOM 2304 C C . GLN A 1 283 ? 15.956 -15.001 -15.126 1.00 88.38 283 GLN A C 1
ATOM 2306 O O . GLN A 1 283 ? 15.564 -13.834 -15.117 1.00 88.38 283 GLN A O 1
ATOM 2311 N N . ASN A 1 284 ? 16.287 -15.636 -16.251 1.00 92.25 284 ASN A N 1
ATOM 2312 C CA . ASN A 1 284 ? 16.205 -15.040 -17.585 1.00 92.25 284 ASN A CA 1
ATOM 2313 C C . ASN A 1 284 ? 16.958 -13.702 -17.651 1.00 92.25 284 ASN A C 1
ATOM 2315 O O . ASN A 1 284 ? 18.136 -13.641 -17.299 1.00 92.25 284 ASN A O 1
ATOM 2319 N N . TRP A 1 285 ? 16.308 -12.621 -18.074 1.00 95.50 285 TRP A N 1
ATOM 2320 C CA . TRP A 1 285 ? 16.951 -11.310 -18.170 1.00 95.50 285 TRP A CA 1
ATOM 2321 C C . TRP A 1 285 ? 17.268 -10.673 -16.819 1.00 95.50 285 TRP A C 1
ATOM 2323 O O . TRP A 1 285 ? 18.055 -9.738 -16.780 1.00 95.50 285 TRP A O 1
ATOM 2333 N N . ASP A 1 286 ? 16.739 -11.212 -15.722 1.00 94.81 286 ASP A N 1
ATOM 2334 C CA . ASP A 1 286 ? 16.949 -10.704 -14.370 1.00 94.81 286 ASP A CA 1
ATOM 2335 C C . ASP A 1 286 ? 17.976 -11.513 -13.568 1.00 94.81 286 ASP A C 1
ATOM 2337 O O . ASP A 1 286 ? 18.058 -11.363 -12.360 1.00 94.81 286 ASP A O 1
ATOM 2341 N N . GLN A 1 287 ? 18.805 -12.353 -14.194 1.00 94.00 287 GLN A N 1
ATOM 2342 C CA . GLN A 1 287 ? 19.843 -13.138 -13.494 1.00 94.00 287 GLN A CA 1
ATOM 2343 C C . GLN A 1 287 ? 20.772 -12.311 -12.583 1.00 94.00 287 GLN A C 1
ATOM 2345 O O . GLN A 1 287 ? 21.353 -12.859 -11.651 1.00 94.00 287 GLN A O 1
ATOM 2350 N N . GLY A 1 288 ? 20.941 -11.016 -12.868 1.00 93.06 288 GLY A N 1
ATOM 2351 C CA . GLY A 1 288 ? 21.784 -10.111 -12.087 1.00 93.06 288 GLY A CA 1
ATOM 2352 C C . GLY A 1 288 ? 21.136 -9.602 -10.800 1.00 93.06 288 GLY A C 1
ATOM 2353 O O . GLY A 1 288 ? 21.818 -8.991 -9.977 1.00 93.06 288 GLY A O 1
ATOM 2354 N N . ILE A 1 289 ? 19.831 -9.822 -10.607 1.00 88.38 289 ILE A N 1
ATOM 2355 C CA . ILE A 1 289 ? 19.149 -9.410 -9.381 1.00 88.38 289 ILE A CA 1
ATOM 2356 C C . ILE A 1 289 ? 19.486 -10.405 -8.265 1.00 88.38 289 ILE A C 1
ATOM 2358 O O . ILE A 1 289 ? 19.524 -11.606 -8.489 1.00 88.38 289 ILE A O 1
ATOM 2362 N N . GLY A 1 290 ? 19.794 -9.920 -7.062 1.00 86.00 290 GLY A N 1
ATOM 2363 C CA . GLY A 1 290 ? 20.349 -10.778 -6.006 1.00 86.00 290 GLY A CA 1
ATOM 2364 C C . GLY A 1 290 ? 19.354 -11.773 -5.400 1.00 86.00 290 GLY A C 1
ATOM 2365 O O . GLY A 1 290 ? 19.744 -12.867 -5.001 1.00 86.00 290 GLY A O 1
ATOM 2366 N N . GLU A 1 291 ? 18.074 -11.408 -5.332 1.00 87.81 291 GLU A N 1
ATOM 2367 C CA . GLU A 1 291 ? 17.039 -12.201 -4.670 1.00 87.81 291 GLU A CA 1
ATOM 2368 C C . GLU A 1 291 ? 15.650 -11.958 -5.268 1.00 87.81 291 GLU A C 1
ATOM 2370 O O . GLU A 1 291 ? 15.445 -11.045 -6.073 1.00 87.81 291 GLU A O 1
ATOM 2375 N N . ASN A 1 292 ? 14.689 -12.795 -4.869 1.00 90.88 292 ASN A N 1
ATOM 2376 C CA . ASN A 1 292 ? 13.287 -12.601 -5.219 1.00 90.88 292 ASN A CA 1
ATOM 2377 C C . ASN A 1 292 ? 12.744 -11.378 -4.481 1.00 90.88 292 ASN A C 1
ATOM 2379 O O . ASN A 1 292 ? 12.747 -11.358 -3.252 1.00 90.88 292 ASN A O 1
ATOM 2383 N N . ALA A 1 293 ? 12.210 -10.409 -5.216 1.00 91.88 293 ALA A N 1
ATOM 2384 C CA . ALA A 1 293 ? 11.670 -9.192 -4.630 1.00 91.88 293 ALA A CA 1
ATOM 2385 C C . ALA A 1 293 ? 10.322 -8.836 -5.248 1.00 91.88 293 ALA A C 1
ATOM 2387 O O . ALA A 1 293 ? 10.147 -8.878 -6.470 1.00 91.88 293 ALA A O 1
ATOM 2388 N N . VAL A 1 294 ? 9.377 -8.445 -4.392 1.00 97.00 294 VAL A N 1
ATOM 2389 C CA . VAL A 1 294 ? 8.220 -7.676 -4.840 1.00 97.00 294 VAL A CA 1
ATOM 2390 C C . VAL A 1 294 ? 8.626 -6.209 -4.889 1.00 97.00 294 VAL A C 1
ATOM 2392 O O . VAL A 1 294 ? 9.217 -5.690 -3.945 1.00 97.00 294 VAL A O 1
ATOM 2395 N N . LEU A 1 295 ? 8.316 -5.555 -6.002 1.00 97.88 295 LEU A N 1
ATOM 2396 C CA . LEU A 1 295 ? 8.585 -4.144 -6.232 1.00 97.88 295 LEU A CA 1
ATOM 2397 C C . LEU A 1 295 ? 7.265 -3.394 -6.371 1.00 97.88 295 LEU A C 1
ATOM 2399 O O . LEU A 1 295 ? 6.343 -3.871 -7.039 1.00 97.88 295 LEU A O 1
ATOM 2403 N N . ILE A 1 296 ? 7.195 -2.208 -5.773 1.00 98.56 296 ILE A N 1
ATOM 2404 C CA . ILE A 1 296 ? 6.057 -1.296 -5.890 1.00 98.56 296 ILE A CA 1
ATOM 2405 C C . ILE A 1 296 ? 6.498 -0.094 -6.713 1.00 98.56 296 ILE A C 1
ATOM 2407 O O . ILE A 1 296 ? 7.585 0.443 -6.520 1.00 98.56 296 ILE A O 1
ATOM 2411 N N . ARG A 1 297 ? 5.664 0.319 -7.663 1.00 97.38 297 ARG A N 1
ATOM 2412 C CA . ARG A 1 297 ? 5.949 1.422 -8.579 1.00 97.38 297 ARG A CA 1
ATOM 2413 C C . ARG A 1 297 ? 4.778 2.381 -8.633 1.00 97.38 297 ARG A C 1
ATOM 2415 O O . ARG A 1 297 ? 3.629 1.950 -8.654 1.00 97.38 297 ARG A O 1
ATOM 2422 N N . GLN A 1 298 ? 5.054 3.669 -8.742 1.00 94.81 298 GLN A N 1
ATOM 2423 C CA . GLN A 1 298 ? 4.056 4.695 -9.013 1.00 94.81 298 GLN A CA 1
ATOM 2424 C C . GLN A 1 298 ? 4.303 5.288 -10.394 1.00 94.81 298 GLN A C 1
ATOM 2426 O O . GLN A 1 298 ? 5.436 5.598 -10.753 1.00 94.81 298 GLN A O 1
ATOM 2431 N N . VAL A 1 299 ? 3.244 5.473 -11.180 1.00 91.19 299 VAL A N 1
ATOM 2432 C CA . VAL A 1 299 ? 3.369 6.140 -12.480 1.00 91.19 299 VAL A CA 1
ATOM 2433 C C . VAL A 1 299 ? 2.920 7.589 -12.371 1.00 91.19 299 VAL A C 1
ATOM 2435 O O . VAL A 1 299 ? 1.761 7.852 -12.052 1.00 91.19 299 VAL A O 1
ATOM 2438 N N . LYS A 1 300 ? 3.804 8.526 -12.726 1.00 86.38 300 LYS A N 1
ATOM 2439 C CA . LYS A 1 300 ? 3.490 9.960 -12.841 1.00 86.38 300 LYS A CA 1
ATOM 2440 C C . LYS A 1 300 ? 3.919 10.460 -14.215 1.00 86.38 300 LYS A C 1
ATOM 2442 O O . LYS A 1 300 ? 5.048 10.231 -14.631 1.00 86.38 300 LYS A O 1
ATOM 2447 N N . ASN A 1 301 ? 3.027 11.127 -14.948 1.00 84.44 301 ASN A N 1
ATOM 2448 C CA . ASN A 1 301 ? 3.335 11.757 -16.246 1.00 84.44 301 ASN A CA 1
ATOM 2449 C C . ASN A 1 301 ? 4.015 10.831 -17.285 1.00 84.44 301 ASN A C 1
ATOM 2451 O O . ASN A 1 301 ? 4.880 11.241 -18.071 1.00 84.44 301 ASN A O 1
ATOM 2455 N N . GLY A 1 302 ? 3.625 9.553 -17.287 1.00 88.00 302 GLY A N 1
ATOM 2456 C CA . GLY A 1 302 ? 4.182 8.533 -18.177 1.00 88.00 302 GLY A CA 1
ATOM 2457 C C . GLY A 1 302 ? 5.550 7.986 -17.756 1.00 88.00 302 GLY A C 1
ATOM 2458 O O . GLY A 1 302 ? 6.168 7.277 -18.546 1.00 88.00 302 GLY A O 1
ATOM 2459 N N . ILE A 1 303 ? 6.025 8.319 -16.555 1.00 92.56 303 ILE A N 1
ATOM 2460 C CA . ILE A 1 303 ? 7.297 7.872 -15.982 1.00 92.56 303 ILE A CA 1
ATOM 2461 C C . ILE A 1 303 ? 7.016 6.916 -14.820 1.00 92.56 303 ILE A C 1
ATOM 2463 O O . ILE A 1 303 ? 6.117 7.168 -14.015 1.00 92.56 303 ILE A O 1
ATOM 2467 N N . SER A 1 304 ? 7.766 5.814 -14.764 1.00 95.38 304 SER A N 1
ATOM 2468 C CA . SER A 1 304 ? 7.735 4.836 -13.670 1.00 95.38 304 SER A CA 1
ATOM 2469 C C . SER A 1 304 ? 8.708 5.244 -12.562 1.00 95.38 304 SER A C 1
ATOM 2471 O O . SER A 1 304 ? 9.888 5.443 -12.845 1.00 95.38 304 SER A O 1
ATOM 2473 N N . TYR A 1 305 ? 8.209 5.334 -11.328 1.00 96.62 305 TYR A N 1
ATOM 2474 C CA . TYR A 1 305 ? 8.979 5.582 -10.109 1.00 96.62 305 TYR A CA 1
ATOM 2475 C C . TYR A 1 305 ? 8.932 4.335 -9.227 1.00 96.62 305 TYR A C 1
ATOM 2477 O O . TYR A 1 305 ? 7.848 3.923 -8.817 1.00 96.62 305 TYR A O 1
ATOM 2485 N N . LEU A 1 306 ? 10.077 3.717 -8.963 1.00 97.69 306 LEU A N 1
ATOM 2486 C CA . LEU A 1 306 ? 10.240 2.636 -8.003 1.00 97.69 306 LEU A CA 1
ATOM 2487 C C . LEU A 1 306 ? 10.121 3.203 -6.584 1.00 97.69 306 LEU A C 1
ATOM 2489 O O . LEU A 1 306 ? 10.777 4.184 -6.255 1.00 97.69 306 LEU A O 1
ATOM 2493 N N . ILE A 1 307 ? 9.258 2.600 -5.773 1.00 97.75 307 ILE A N 1
ATOM 2494 C CA . ILE A 1 307 ? 8.978 3.048 -4.410 1.00 97.75 307 ILE A CA 1
ATOM 2495 C C . ILE A 1 307 ? 9.926 2.353 -3.441 1.00 97.75 307 ILE A C 1
ATOM 2497 O O . ILE A 1 307 ? 9.998 1.117 -3.410 1.00 97.75 307 ILE A O 1
ATOM 2501 N N . SER A 1 308 ? 10.631 3.155 -2.648 1.00 96.12 308 SER A N 1
ATOM 2502 C CA . SER A 1 308 ? 11.565 2.669 -1.640 1.00 96.12 308 SER A CA 1
ATOM 2503 C C . SER A 1 308 ? 10.824 2.012 -0.473 1.00 96.12 308 SER A C 1
ATOM 2505 O O . SER A 1 308 ? 9.835 2.540 0.032 1.00 96.12 308 SER A O 1
ATOM 2507 N N . THR A 1 309 ? 11.337 0.883 0.013 1.00 94.31 309 THR A N 1
ATOM 2508 C CA . THR A 1 309 ? 10.978 0.332 1.331 1.00 94.31 309 THR A CA 1
ATOM 2509 C C . THR A 1 309 ? 11.573 1.146 2.470 1.00 94.31 309 THR A C 1
ATOM 2511 O O . THR A 1 309 ? 10.998 1.212 3.552 1.00 94.31 309 THR A O 1
ATOM 2514 N N . ASP A 1 310 ? 12.738 1.747 2.228 1.00 91.44 310 ASP A N 1
ATOM 2515 C CA . ASP A 1 310 ? 13.405 2.674 3.133 1.00 91.44 310 ASP A CA 1
ATOM 2516 C C . ASP A 1 310 ? 14.068 3.763 2.288 1.00 91.44 310 ASP A C 1
ATOM 2518 O O . ASP A 1 310 ? 15.039 3.504 1.571 1.00 91.44 310 ASP A O 1
ATOM 2522 N N . LEU A 1 311 ? 13.529 4.981 2.368 1.00 88.94 311 LEU A N 1
ATOM 2523 C CA . LEU A 1 311 ? 14.021 6.142 1.623 1.00 88.94 311 LEU A CA 1
ATOM 2524 C C . LEU A 1 311 ? 15.433 6.572 2.040 1.00 88.94 311 LEU A C 1
ATOM 2526 O O . LEU A 1 311 ? 16.127 7.196 1.242 1.00 88.94 311 LEU A O 1
ATOM 2530 N N . THR A 1 312 ? 15.858 6.270 3.270 1.00 89.06 312 THR A N 1
ATOM 2531 C CA . THR A 1 312 ? 17.185 6.636 3.790 1.00 89.06 312 THR A CA 1
ATOM 2532 C C . THR A 1 312 ? 18.256 5.650 3.344 1.00 89.06 312 THR A C 1
ATOM 2534 O O . THR A 1 312 ? 19.369 6.051 3.006 1.00 89.06 312 THR A O 1
ATOM 2537 N N . LEU A 1 313 ? 17.907 4.364 3.294 1.00 91.62 313 LEU A N 1
ATOM 2538 C CA . LEU A 1 313 ? 18.792 3.296 2.835 1.00 91.62 313 LEU A CA 1
ATOM 2539 C C . LEU A 1 313 ? 18.705 3.058 1.324 1.00 91.62 313 LEU A C 1
ATOM 2541 O O . LEU A 1 313 ? 19.545 2.349 0.772 1.00 91.62 313 LEU A O 1
ATOM 2545 N N . HIS A 1 314 ? 17.712 3.649 0.655 1.00 91.38 314 HIS A N 1
ATOM 2546 C CA . HIS A 1 314 ? 17.431 3.468 -0.770 1.00 91.38 314 HIS A CA 1
ATOM 2547 C C . HIS A 1 314 ? 17.251 1.991 -1.152 1.00 91.38 314 HIS A C 1
ATOM 2549 O O . HIS A 1 314 ? 17.773 1.514 -2.165 1.00 91.38 314 HIS A O 1
ATOM 2555 N N . THR A 1 315 ? 16.539 1.262 -0.295 1.00 93.38 315 THR A N 1
ATOM 2556 C CA . THR A 1 315 ? 16.147 -0.135 -0.528 1.00 93.38 315 THR A CA 1
ATOM 2557 C C . THR A 1 315 ? 14.757 -0.174 -1.144 1.00 93.38 315 THR A C 1
ATOM 2559 O O . THR A 1 315 ? 13.958 0.726 -0.894 1.00 93.38 315 THR A O 1
ATOM 2562 N N . HIS A 1 316 ? 14.464 -1.190 -1.956 1.00 95.31 316 HIS A N 1
ATOM 2563 C CA . HIS A 1 316 ? 13.218 -1.262 -2.738 1.00 95.31 316 HIS A CA 1
ATOM 2564 C C . HIS A 1 316 ? 12.537 -2.637 -2.668 1.00 95.31 316 HIS A C 1
ATOM 2566 O O . HIS A 1 316 ? 11.476 -2.848 -3.256 1.00 95.31 316 HIS A O 1
ATOM 2572 N N . GLU A 1 317 ? 13.169 -3.594 -1.998 1.00 93.94 317 GLU A N 1
ATOM 2573 C CA . GLU A 1 317 ? 12.760 -4.985 -1.917 1.00 93.94 317 GLU A CA 1
ATOM 2574 C C . GLU A 1 317 ? 11.690 -5.182 -0.830 1.00 93.94 317 GLU A C 1
ATOM 2576 O O . GLU A 1 317 ? 11.989 -5.297 0.361 1.00 93.94 317 GLU A O 1
ATOM 2581 N N . TRP A 1 318 ? 10.416 -5.253 -1.230 1.00 94.81 318 TRP A N 1
ATOM 2582 C CA . TRP A 1 318 ? 9.300 -5.450 -0.302 1.00 94.81 318 TRP A CA 1
ATOM 2583 C C . TRP A 1 318 ? 9.210 -6.919 0.138 1.00 94.81 318 TRP A C 1
ATOM 2585 O O . TRP A 1 318 ? 8.633 -7.761 -0.551 1.00 94.81 318 TRP A O 1
ATOM 2595 N N . ALA A 1 319 ? 9.809 -7.233 1.288 1.00 91.44 319 ALA A N 1
ATOM 2596 C CA . ALA A 1 319 ? 9.849 -8.578 1.868 1.00 91.44 319 ALA A CA 1
ATOM 2597 C C . ALA A 1 319 ? 8.491 -9.040 2.453 1.00 91.44 319 ALA A C 1
ATOM 2599 O O . ALA A 1 319 ? 7.642 -8.204 2.773 1.00 91.44 319 ALA A O 1
ATOM 2600 N N . PRO A 1 320 ? 8.269 -10.358 2.661 1.00 91.12 320 PRO A N 1
ATOM 2601 C CA . PRO A 1 320 ? 7.081 -10.855 3.355 1.00 91.12 320 PRO A CA 1
ATOM 2602 C C . PRO A 1 320 ? 6.888 -10.202 4.731 1.00 91.12 320 PRO A C 1
ATOM 2604 O O . PRO A 1 320 ? 7.840 -10.049 5.492 1.00 91.12 320 PRO A O 1
ATOM 2607 N N . GLY A 1 321 ? 5.651 -9.826 5.047 1.00 86.69 321 GLY A N 1
ATOM 2608 C CA . GLY A 1 321 ? 5.273 -9.089 6.253 1.00 86.69 321 GLY A CA 1
ATOM 2609 C C . GLY A 1 321 ? 5.400 -7.567 6.134 1.00 86.69 321 GLY A C 1
ATOM 2610 O O . GLY A 1 321 ? 4.881 -6.865 6.994 1.00 86.69 321 GLY A O 1
ATOM 2611 N N . LYS A 1 322 ? 6.045 -7.032 5.085 1.00 89.38 322 LYS A N 1
ATOM 2612 C CA . LYS A 1 322 ? 6.089 -5.582 4.848 1.00 89.38 322 LYS A CA 1
ATOM 2613 C C . LYS A 1 322 ? 4.759 -5.070 4.295 1.00 89.38 322 LYS A C 1
ATOM 2615 O O . LYS A 1 322 ? 4.112 -5.731 3.475 1.00 89.38 322 LYS A O 1
ATOM 2620 N N . VAL A 1 323 ? 4.406 -3.859 4.721 1.00 91.00 323 VAL A N 1
ATOM 2621 C CA . VAL A 1 323 ? 3.201 -3.133 4.317 1.00 91.00 323 VAL A CA 1
ATOM 2622 C C . VAL A 1 323 ? 3.620 -1.785 3.743 1.00 91.00 323 VAL A C 1
ATOM 2624 O O . VAL A 1 323 ? 4.344 -1.031 4.388 1.00 91.00 323 VAL A O 1
ATOM 2627 N N . PHE A 1 324 ? 3.201 -1.501 2.513 1.00 93.56 324 PHE A N 1
ATOM 2628 C CA . PHE A 1 324 ? 3.245 -0.156 1.950 1.00 93.56 324 PHE A CA 1
ATOM 2629 C C . PHE A 1 324 ? 1.903 0.517 2.197 1.00 93.56 324 PHE A C 1
ATOM 2631 O O . PHE A 1 324 ? 0.887 0.023 1.701 1.00 93.56 324 PHE A O 1
ATOM 2638 N N . THR A 1 325 ? 1.917 1.656 2.886 1.00 90.81 325 THR A N 1
ATOM 2639 C CA . THR A 1 325 ? 0.706 2.417 3.198 1.00 90.81 325 THR A CA 1
ATOM 2640 C C . THR A 1 325 ? 0.786 3.831 2.637 1.00 90.81 325 THR A C 1
ATOM 2642 O O . THR A 1 325 ? 1.629 4.644 3.027 1.00 90.81 325 THR A O 1
ATOM 2645 N N . ASP A 1 326 ? -0.154 4.153 1.755 1.00 89.44 326 ASP A N 1
ATOM 2646 C CA . ASP A 1 326 ? -0.386 5.493 1.234 1.00 89.44 326 ASP A CA 1
ATOM 2647 C C . ASP A 1 326 ? -1.727 6.014 1.760 1.00 89.44 326 ASP A C 1
ATOM 2649 O O . ASP A 1 326 ? -2.783 5.854 1.136 1.00 89.44 326 ASP A O 1
ATOM 2653 N N . ALA A 1 327 ? -1.676 6.641 2.937 1.00 84.06 327 ALA A N 1
ATOM 2654 C CA . ALA A 1 327 ? -2.849 7.206 3.594 1.00 84.06 327 ALA A CA 1
ATOM 2655 C C . ALA A 1 327 ? -3.495 8.338 2.775 1.00 84.06 327 ALA A C 1
ATOM 2657 O O . ALA A 1 327 ? -4.714 8.500 2.818 1.00 84.06 327 ALA A O 1
ATOM 2658 N N . GLN A 1 328 ? -2.709 9.085 1.988 1.00 84.31 328 GLN A N 1
ATOM 2659 C CA . GLN A 1 328 ? -3.220 10.164 1.138 1.00 84.31 328 GLN A CA 1
ATOM 2660 C C . GLN A 1 328 ? -4.131 9.615 0.033 1.00 84.31 328 GLN A C 1
ATOM 2662 O O . GLN A 1 328 ? -5.181 10.192 -0.249 1.00 84.31 328 GLN A O 1
ATOM 2667 N N . HIS A 1 329 ? -3.744 8.498 -0.585 1.00 87.38 329 HIS A N 1
ATOM 2668 C CA . HIS A 1 329 ? -4.505 7.875 -1.671 1.00 87.38 329 HIS A CA 1
ATOM 2669 C C . HIS A 1 329 ? -5.352 6.676 -1.223 1.00 87.38 329 HIS A C 1
ATOM 2671 O O . HIS A 1 329 ? -5.948 5.993 -2.064 1.00 87.38 329 HIS A O 1
ATOM 2677 N N . ASN A 1 330 ? -5.447 6.455 0.090 1.00 90.25 330 ASN A N 1
ATOM 2678 C CA . ASN A 1 330 ? -6.230 5.402 0.723 1.00 90.25 330 ASN A CA 1
ATOM 2679 C C . ASN A 1 330 ? -5.900 3.999 0.169 1.00 90.25 330 ASN A C 1
ATOM 2681 O O . ASN A 1 330 ? -6.775 3.306 -0.366 1.00 90.25 330 ASN A O 1
ATOM 2685 N N . ILE A 1 331 ? -4.625 3.604 0.228 1.00 92.50 331 ILE A N 1
ATOM 2686 C CA . ILE A 1 331 ? -4.131 2.312 -0.273 1.00 92.50 331 ILE A CA 1
ATOM 2687 C C . ILE A 1 331 ? -3.187 1.666 0.737 1.00 92.50 331 ILE A C 1
ATOM 2689 O O . ILE A 1 331 ? -2.276 2.315 1.241 1.00 92.50 331 ILE A O 1
ATOM 2693 N N . GLU A 1 332 ? -3.348 0.355 0.907 1.00 93.38 332 GLU A N 1
ATOM 2694 C CA . GLU A 1 332 ? -2.351 -0.528 1.504 1.00 93.38 332 GLU A CA 1
ATOM 2695 C C . GLU A 1 332 ? -2.015 -1.698 0.577 1.00 93.38 332 GLU A C 1
ATOM 2697 O O . GLU A 1 332 ? -2.897 -2.308 -0.041 1.00 93.38 332 GLU A O 1
ATOM 2702 N N . ILE A 1 333 ? -0.725 -2.030 0.511 1.00 96.06 333 ILE A N 1
ATOM 2703 C CA . ILE A 1 333 ? -0.180 -3.171 -0.227 1.00 96.06 333 ILE A CA 1
ATOM 2704 C C . ILE A 1 333 ? 0.635 -4.011 0.753 1.00 96.06 333 ILE A C 1
ATOM 2706 O O . ILE A 1 333 ? 1.683 -3.588 1.232 1.00 96.06 333 ILE A O 1
ATOM 2710 N N . ILE A 1 334 ? 0.151 -5.216 1.037 1.00 93.94 334 ILE A N 1
ATOM 2711 C CA . ILE A 1 334 ? 0.703 -6.118 2.047 1.00 93.94 334 ILE A CA 1
ATOM 2712 C C . ILE A 1 334 ? 1.341 -7.311 1.342 1.00 93.94 334 ILE A C 1
ATOM 2714 O O . ILE A 1 334 ? 0.661 -8.081 0.650 1.00 93.94 334 ILE A O 1
ATOM 2718 N N . ILE A 1 335 ? 2.644 -7.502 1.539 1.00 95.31 335 ILE A N 1
ATOM 2719 C CA . ILE A 1 335 ? 3.360 -8.648 0.978 1.00 95.31 335 ILE A CA 1
ATOM 2720 C C . ILE A 1 335 ? 3.194 -9.831 1.925 1.00 95.31 335 ILE A C 1
ATOM 2722 O O . ILE A 1 335 ? 3.829 -9.899 2.971 1.00 95.31 335 ILE A O 1
ATOM 2726 N N . LYS A 1 336 ? 2.340 -10.796 1.583 1.00 92.81 336 LYS A N 1
ATOM 2727 C CA . LYS A 1 336 ? 2.045 -11.934 2.472 1.00 92.81 336 LYS A CA 1
ATOM 2728 C C . LYS A 1 336 ? 3.071 -13.046 2.357 1.00 92.81 336 LYS A C 1
ATOM 2730 O O . LYS A 1 336 ? 3.385 -13.712 3.339 1.00 92.81 336 LYS A O 1
ATOM 2735 N N . ARG A 1 337 ? 3.570 -13.280 1.146 1.00 92.56 337 ARG A N 1
ATOM 2736 C CA . ARG A 1 337 ? 4.521 -14.355 0.866 1.00 92.56 337 ARG A CA 1
ATOM 2737 C C . ARG A 1 337 ? 5.319 -14.040 -0.385 1.00 92.56 337 ARG A C 1
ATOM 2739 O O . ARG A 1 337 ? 4.761 -13.543 -1.356 1.00 92.56 337 ARG A O 1
ATOM 2746 N N . ILE A 1 338 ? 6.581 -14.444 -0.372 1.00 91.44 338 ILE A N 1
ATOM 2747 C CA . ILE A 1 338 ? 7.418 -14.630 -1.555 1.00 91.44 338 ILE A CA 1
ATOM 2748 C C . ILE A 1 338 ? 7.979 -16.044 -1.434 1.00 91.44 338 ILE A C 1
ATOM 2750 O O . ILE A 1 338 ? 8.526 -16.411 -0.395 1.00 91.44 338 ILE A O 1
ATOM 2754 N N . SER A 1 339 ? 7.772 -16.889 -2.438 1.00 83.19 339 SER A N 1
ATOM 2755 C CA . SER A 1 339 ? 8.339 -18.237 -2.430 1.00 83.19 339 SER A CA 1
ATOM 2756 C C . SER A 1 339 ? 9.860 -18.191 -2.602 1.00 83.19 339 SER A C 1
ATOM 2758 O O . SER A 1 339 ? 10.370 -17.427 -3.425 1.00 83.19 339 SER A O 1
ATOM 2760 N N . SER A 1 340 ? 10.568 -19.070 -1.898 1.00 67.81 340 SER A N 1
ATOM 2761 C CA . SER A 1 340 ? 11.975 -19.399 -2.135 1.00 67.81 340 SER A CA 1
ATOM 2762 C C . SER A 1 340 ? 12.086 -20.819 -2.715 1.00 67.81 340 SER A C 1
ATOM 2764 O O . SER A 1 340 ? 11.304 -21.696 -2.350 1.00 67.81 340 SER A O 1
ATOM 2766 N N . GLY A 1 341 ? 13.031 -21.059 -3.635 1.00 61.31 341 GLY A N 1
ATOM 2767 C CA . GLY A 1 341 ? 13.277 -22.382 -4.240 1.00 61.31 341 GLY A CA 1
ATOM 2768 C C . GLY A 1 341 ? 12.929 -22.499 -5.732 1.00 61.31 341 GLY A C 1
ATOM 2769 O O . GLY A 1 341 ? 12.744 -21.497 -6.412 1.00 61.31 341 GLY A O 1
ATOM 2770 N N . THR A 1 342 ? 12.901 -23.730 -6.259 1.00 51.00 342 THR A N 1
ATOM 2771 C CA . THR A 1 342 ? 12.865 -24.010 -7.710 1.00 51.00 342 THR A CA 1
ATOM 2772 C C . THR A 1 342 ? 11.480 -24.271 -8.324 1.00 51.00 342 THR A C 1
ATOM 2774 O O . THR A 1 342 ? 11.446 -24.536 -9.520 1.00 51.00 342 THR A O 1
ATOM 2777 N N . ASP A 1 343 ? 10.355 -24.190 -7.591 1.00 53.97 343 ASP A N 1
ATOM 2778 C CA . ASP A 1 343 ? 9.010 -24.278 -8.208 1.00 53.97 343 ASP A CA 1
ATOM 2779 C C . ASP A 1 343 ? 7.843 -23.826 -7.288 1.00 53.97 343 ASP A C 1
ATOM 2781 O O . ASP A 1 343 ? 7.816 -24.218 -6.117 1.00 53.97 343 ASP A O 1
ATOM 2785 N N . PRO A 1 344 ? 6.822 -23.099 -7.787 1.00 56.69 344 PRO A N 1
ATOM 2786 C CA . PRO A 1 344 ? 6.909 -21.984 -8.723 1.00 56.69 344 PRO A CA 1
ATOM 2787 C C . PRO A 1 344 ? 7.236 -20.683 -7.978 1.00 56.69 344 PRO A C 1
ATOM 2789 O O . PRO A 1 344 ? 6.682 -20.417 -6.908 1.00 56.69 344 PRO A O 1
ATOM 2792 N N . LEU A 1 345 ? 8.125 -19.864 -8.555 1.00 70.19 345 LEU A N 1
ATOM 2793 C CA . LEU A 1 345 ? 8.516 -18.576 -7.984 1.00 70.19 345 LEU A CA 1
ATOM 2794 C C . LEU A 1 345 ? 7.377 -17.556 -8.073 1.00 70.19 345 LEU A C 1
ATOM 2796 O O . LEU A 1 345 ? 7.213 -16.872 -9.084 1.00 70.19 345 LEU A O 1
ATOM 2800 N N . ASN A 1 346 ? 6.614 -17.457 -6.992 1.00 85.50 346 ASN A N 1
ATOM 2801 C CA . ASN A 1 346 ? 5.462 -16.591 -6.874 1.00 85.50 346 ASN A CA 1
ATOM 2802 C C . ASN A 1 346 ? 5.473 -15.727 -5.613 1.00 85.50 346 ASN A C 1
ATOM 2804 O O . ASN A 1 346 ? 6.223 -15.951 -4.659 1.00 85.50 346 ASN A O 1
ATOM 2808 N N . ALA A 1 347 ? 4.595 -14.733 -5.616 1.00 92.94 347 ALA A N 1
ATOM 2809 C CA . ALA A 1 347 ? 4.286 -13.925 -4.455 1.00 92.94 347 ALA A CA 1
ATOM 2810 C C . ALA A 1 347 ? 2.777 -13.877 -4.224 1.00 92.94 347 ALA A C 1
ATOM 2812 O O . ALA A 1 347 ? 1.985 -13.935 -5.164 1.00 92.94 347 ALA A O 1
ATOM 2813 N N . GLN A 1 348 ? 2.383 -13.752 -2.962 1.00 95.12 348 GLN A N 1
ATOM 2814 C CA . GLN A 1 348 ? 1.017 -13.427 -2.579 1.00 95.12 348 GLN A CA 1
ATOM 2815 C C . GLN A 1 348 ? 1.000 -12.008 -2.030 1.00 95.12 348 GLN A C 1
ATOM 2817 O O . GLN A 1 348 ? 1.687 -11.711 -1.050 1.00 95.12 348 GLN A O 1
ATOM 2822 N N . VAL A 1 349 ? 0.199 -11.149 -2.652 1.00 97.00 349 VAL A N 1
ATOM 2823 C CA . VAL A 1 349 ? 0.060 -9.740 -2.278 1.00 97.00 349 VAL A CA 1
ATOM 2824 C C . VAL A 1 349 ? -1.404 -9.462 -1.985 1.00 97.00 349 VAL A C 1
ATOM 2826 O O . VAL A 1 349 ? -2.262 -9.737 -2.825 1.00 97.00 349 VAL A O 1
ATOM 2829 N N . LYS A 1 350 ? -1.695 -8.918 -0.803 1.00 95.62 350 LYS A N 1
ATOM 2830 C CA . LYS A 1 350 ? -3.022 -8.400 -0.469 1.00 95.62 350 LYS A CA 1
ATOM 2831 C C . LYS A 1 350 ? -3.035 -6.897 -0.728 1.00 95.62 350 LYS A C 1
ATOM 2833 O O . LYS A 1 350 ? -2.122 -6.191 -0.315 1.00 95.62 350 LYS A O 1
ATOM 2838 N N . VAL A 1 351 ? -4.077 -6.420 -1.394 1.00 96.12 351 VAL A N 1
ATOM 2839 C CA . VAL A 1 351 ? -4.349 -4.992 -1.577 1.00 96.12 351 VAL A CA 1
ATOM 2840 C C . VAL A 1 351 ? -5.650 -4.652 -0.861 1.00 96.12 351 VAL A C 1
ATOM 2842 O O . VAL A 1 351 ? -6.641 -5.367 -1.037 1.00 96.12 351 VAL A O 1
ATOM 2845 N N . ARG A 1 352 ? -5.660 -3.577 -0.067 1.00 93.00 352 ARG A N 1
ATOM 2846 C CA . ARG A 1 352 ? -6.865 -3.055 0.599 1.00 93.00 352 ARG A CA 1
ATOM 2847 C C . ARG A 1 352 ? -6.906 -1.527 0.590 1.00 93.00 352 ARG A C 1
ATOM 2849 O O . ARG A 1 352 ? -5.932 -0.866 0.225 1.00 93.00 352 ARG A O 1
ATOM 2856 N N . ARG A 1 353 ? -8.058 -0.973 0.968 1.00 91.62 353 ARG A N 1
ATOM 2857 C CA . ARG A 1 353 ? -8.175 0.435 1.361 1.00 91.62 353 ARG A CA 1
ATOM 2858 C C . ARG A 1 353 ? -7.690 0.575 2.799 1.00 91.62 353 ARG A C 1
ATOM 2860 O O . ARG A 1 353 ? -8.014 -0.278 3.614 1.00 91.62 353 ARG A O 1
ATOM 2867 N N . TYR A 1 354 ? -6.921 1.625 3.067 1.00 89.50 354 TYR A N 1
ATOM 2868 C CA . TYR A 1 354 ? -6.404 1.950 4.401 1.00 89.50 354 TYR A CA 1
ATOM 2869 C C . TYR A 1 354 ? -7.518 2.423 5.348 1.00 89.50 354 TYR A C 1
ATOM 2871 O O . TYR A 1 354 ? -7.510 2.171 6.544 1.00 89.50 354 TYR A O 1
ATOM 2879 N N . ILE A 1 355 ? -8.521 3.097 4.797 1.00 89.88 355 ILE A N 1
ATOM 2880 C CA . ILE A 1 355 ? -9.670 3.660 5.492 1.00 89.88 355 ILE A CA 1
ATOM 2881 C C . ILE A 1 355 ? -10.926 3.177 4.776 1.00 89.88 355 ILE A C 1
ATOM 2883 O O . ILE A 1 355 ? -11.070 3.376 3.562 1.00 89.88 355 ILE A O 1
ATOM 2887 N N . SER A 1 356 ? -11.845 2.578 5.530 1.00 92.19 356 SER A N 1
ATOM 2888 C CA . SER A 1 356 ? -13.128 2.126 5.004 1.00 92.19 356 SER A CA 1
ATOM 2889 C C . SER A 1 356 ? -14.047 3.309 4.682 1.00 92.19 356 SER A C 1
ATOM 2891 O O . SER A 1 356 ? -13.937 4.406 5.242 1.00 92.19 356 SER A O 1
ATOM 2893 N N . ASN A 1 357 ? -15.023 3.079 3.806 1.00 91.06 357 ASN A N 1
ATOM 2894 C CA . ASN A 1 357 ? -16.120 4.026 3.624 1.00 91.06 357 ASN A CA 1
ATOM 2895 C C . ASN A 1 357 ? -16.872 4.272 4.941 1.00 91.06 357 ASN A C 1
ATOM 2897 O O . ASN A 1 357 ? -17.097 3.339 5.717 1.00 91.06 357 ASN A O 1
ATOM 2901 N N . ILE A 1 358 ? -17.332 5.511 5.127 1.00 91.62 358 ILE A N 1
ATOM 2902 C CA . ILE A 1 358 ? -18.235 5.885 6.221 1.00 91.62 358 ILE A CA 1
ATOM 2903 C C . ILE A 1 358 ? -19.537 5.090 6.095 1.00 91.62 358 ILE A C 1
ATOM 2905 O O . ILE A 1 358 ? -20.121 5.010 5.013 1.00 91.62 358 ILE A O 1
ATOM 2909 N N . GLN A 1 359 ? -19.971 4.512 7.208 1.00 94.00 359 GLN A N 1
ATOM 2910 C CA . GLN A 1 359 ? -21.234 3.807 7.364 1.00 94.00 359 GLN A CA 1
ATOM 2911 C C . GLN A 1 359 ? -22.163 4.609 8.273 1.00 94.00 359 GLN A C 1
ATOM 2913 O O . GLN A 1 359 ? -21.715 5.208 9.247 1.00 94.00 359 GLN A O 1
ATOM 2918 N N . GLU A 1 360 ? -23.458 4.600 7.966 1.00 93.81 360 GLU A N 1
ATOM 2919 C CA . GLU A 1 360 ? -24.506 5.152 8.829 1.00 93.81 360 GLU A CA 1
ATOM 2920 C C . GLU A 1 360 ? -25.046 4.042 9.743 1.00 93.81 360 GLU A C 1
ATOM 2922 O O . GLU A 1 360 ? -25.314 2.926 9.289 1.00 93.81 360 GLU A O 1
ATOM 2927 N N . VAL A 1 361 ? -25.222 4.341 11.031 1.00 93.81 361 VAL A N 1
ATOM 2928 C CA . VAL A 1 361 ? -25.950 3.467 11.957 1.00 93.81 361 VAL A CA 1
ATOM 2929 C C . VAL A 1 361 ? -27.433 3.489 11.562 1.00 93.81 361 VAL A C 1
ATOM 2931 O O . VAL A 1 361 ? -28.036 4.560 11.548 1.00 93.81 361 VAL A O 1
ATOM 2934 N N . PRO A 1 362 ? -28.057 2.344 11.231 1.00 92.06 362 PRO A N 1
ATOM 2935 C CA . PRO A 1 362 ? -29.431 2.337 10.753 1.00 92.06 362 PRO A CA 1
ATOM 2936 C C . PRO A 1 362 ? -30.431 2.649 11.873 1.00 92.06 362 PRO A C 1
ATOM 2938 O O . PRO A 1 362 ? -30.376 2.070 12.962 1.00 92.06 362 PRO A O 1
ATOM 2941 N N . GLY A 1 363 ? -31.422 3.479 11.544 1.00 82.31 363 GLY A N 1
ATOM 2942 C CA . GLY A 1 363 ? -32.502 3.898 12.442 1.00 82.31 363 GLY A CA 1
ATOM 2943 C C . GLY A 1 363 ? -32.377 5.358 12.881 1.00 82.31 363 GLY A C 1
ATOM 2944 O O . GLY A 1 363 ? -31.366 6.009 12.650 1.00 82.31 363 GLY A O 1
ATOM 2945 N N . THR A 1 364 ? -33.435 5.888 13.492 1.00 74.44 364 THR A N 1
ATOM 2946 C CA . THR A 1 364 ? -33.415 7.219 14.113 1.00 74.44 364 THR A CA 1
ATOM 2947 C C . THR A 1 364 ? -32.784 7.107 15.495 1.00 74.44 364 THR A C 1
ATOM 2949 O O . THR A 1 364 ? -33.278 6.331 16.310 1.00 74.44 364 THR A O 1
ATOM 2952 N N . LEU A 1 365 ? -31.730 7.881 15.765 1.00 74.25 365 LEU A N 1
ATOM 2953 C CA . LEU A 1 365 ? -31.110 7.906 17.093 1.00 74.25 365 LEU A CA 1
ATOM 2954 C C . LEU A 1 365 ? -31.874 8.801 18.074 1.00 74.25 365 LEU A C 1
ATOM 2956 O O . LEU A 1 365 ? -31.888 8.513 19.262 1.00 74.25 365 LEU A O 1
ATOM 2960 N N . GLY A 1 366 ? -32.580 9.818 17.585 1.00 71.69 366 GLY A N 1
ATOM 2961 C CA . GLY A 1 366 ? -33.296 10.791 18.406 1.00 71.69 366 GLY A CA 1
ATOM 2962 C C . GLY A 1 366 ? -33.159 12.188 17.813 1.00 71.69 366 GLY A C 1
ATOM 2963 O O . GLY A 1 366 ? -32.730 12.340 16.665 1.00 71.69 366 GLY A O 1
ATOM 2964 N N . TRP A 1 367 ? -33.562 13.199 18.582 1.00 69.38 367 TRP A N 1
ATOM 2965 C CA . TRP A 1 367 ? -33.519 14.606 18.156 1.00 69.38 367 TRP A CA 1
ATOM 2966 C C . TRP A 1 367 ? -32.355 15.380 18.779 1.00 69.38 367 TRP A C 1
ATOM 2968 O O . TRP A 1 367 ? -31.895 16.340 18.174 1.00 69.38 367 TRP A O 1
ATOM 2978 N N . GLU A 1 368 ? -31.877 14.965 19.957 1.00 80.62 368 GLU A N 1
ATOM 2979 C CA . GLU A 1 368 ? -30.737 15.573 20.647 1.00 80.62 368 GLU A CA 1
ATOM 2980 C C . GLU A 1 368 ? -29.929 14.500 21.383 1.00 80.62 368 GLU A C 1
ATOM 2982 O O . GLU A 1 368 ? -30.498 13.664 22.088 1.00 80.62 368 GLU A O 1
ATOM 2987 N N . HIS A 1 369 ? -28.603 14.535 21.239 1.00 78.69 369 HIS A N 1
ATOM 2988 C CA . HIS A 1 369 ? -27.673 13.631 21.910 1.00 78.69 369 HIS A CA 1
ATOM 2989 C C . HIS A 1 369 ? -26.646 14.373 22.753 1.00 78.69 369 HIS A C 1
ATOM 2991 O O . HIS A 1 369 ? -26.302 15.521 22.484 1.00 78.69 369 HIS A O 1
ATOM 2997 N N . GLN A 1 370 ? -26.178 13.696 23.798 1.00 86.56 370 GLN A N 1
ATOM 2998 C CA . GLN A 1 370 ? -25.285 14.261 24.816 1.00 86.56 370 GLN A CA 1
ATOM 2999 C C . GLN A 1 370 ? -24.157 13.290 25.212 1.00 86.56 370 GLN A C 1
ATOM 3001 O O . GLN A 1 370 ? -23.618 13.330 26.320 1.00 86.56 370 GLN A O 1
ATOM 3006 N N . GLY A 1 371 ? -23.818 12.372 24.305 1.00 90.56 371 GLY A N 1
ATOM 3007 C CA . GLY A 1 371 ? -22.804 11.347 24.517 1.00 90.56 371 GLY A CA 1
ATOM 3008 C C . GLY A 1 371 ? -22.921 10.212 23.507 1.00 90.56 371 GLY A C 1
ATOM 3009 O O . GLY A 1 371 ? -24.024 9.841 23.096 1.00 90.56 371 GLY A O 1
ATOM 3010 N N . ALA A 1 372 ? -21.777 9.654 23.125 1.00 94.50 372 ALA A N 1
ATOM 3011 C CA . ALA A 1 372 ? -21.657 8.593 22.137 1.00 94.50 372 ALA A CA 1
ATOM 3012 C C . ALA A 1 372 ? -20.489 7.681 22.519 1.00 94.50 372 ALA A C 1
ATOM 3014 O O . ALA A 1 372 ? -19.417 8.180 22.836 1.00 94.50 372 ALA A O 1
ATOM 3015 N N . GLY A 1 373 ? -20.682 6.366 22.443 1.00 97.06 373 GLY A N 1
ATOM 3016 C CA . GLY A 1 373 ? -19.655 5.372 22.751 1.00 97.06 373 GLY A CA 1
ATOM 3017 C C . GLY A 1 373 ? -19.614 4.263 21.706 1.00 97.06 373 GLY A C 1
ATOM 3018 O O . GLY A 1 373 ? -20.658 3.887 21.164 1.00 97.06 373 GLY A O 1
ATOM 3019 N N . VAL A 1 374 ? -18.431 3.710 21.446 1.00 98.25 374 VAL A N 1
ATOM 3020 C CA . VAL A 1 374 ? -18.273 2.476 20.669 1.00 98.25 374 VAL A CA 1
ATOM 3021 C C . VAL A 1 374 ? -17.380 1.483 21.404 1.00 98.25 374 VAL A C 1
ATOM 3023 O O . VAL A 1 374 ? -16.344 1.852 21.934 1.00 98.25 374 VAL A O 1
ATOM 3026 N N . ALA A 1 375 ? -17.765 0.208 21.407 1.00 98.38 375 ALA A N 1
ATOM 3027 C CA . ALA A 1 375 ? -16.928 -0.879 21.910 1.00 98.38 375 ALA A CA 1
ATOM 3028 C C . ALA A 1 375 ? -16.936 -2.062 20.944 1.00 98.38 375 ALA A C 1
ATOM 3030 O O . ALA A 1 375 ? -17.934 -2.328 20.270 1.00 98.38 375 ALA A O 1
ATOM 3031 N N . LEU A 1 376 ? -15.825 -2.794 20.903 1.00 97.75 376 LEU A N 1
ATOM 3032 C CA . LEU A 1 376 ? -15.646 -3.968 20.056 1.00 97.75 376 LEU A CA 1
ATOM 3033 C C . LEU A 1 376 ? -15.419 -5.209 20.913 1.00 97.75 376 LEU A C 1
ATOM 3035 O O . LEU A 1 376 ? -14.645 -5.183 21.866 1.00 97.75 376 LEU A O 1
ATOM 3039 N N . GLY A 1 377 ? -16.078 -6.309 20.565 1.00 96.00 377 GLY A N 1
ATOM 3040 C CA . GLY A 1 377 ? -15.939 -7.567 21.292 1.00 96.00 377 GLY A CA 1
ATOM 3041 C C . GLY A 1 377 ? -16.643 -8.723 20.594 1.00 96.00 377 GLY A C 1
ATOM 3042 O O . GLY A 1 377 ? -17.519 -8.520 19.764 1.00 96.00 377 GLY A O 1
ATOM 3043 N N . LYS A 1 378 ? -16.256 -9.960 20.908 1.00 95.75 378 LYS A N 1
ATOM 3044 C CA . LYS A 1 378 ? -16.860 -11.179 20.340 1.00 95.75 378 LYS A CA 1
ATOM 3045 C C . LYS A 1 378 ? -18.068 -11.613 21.174 1.00 95.75 378 LYS A C 1
ATOM 3047 O O . LYS A 1 378 ? -17.953 -12.539 21.975 1.00 95.75 378 LYS A O 1
ATOM 3052 N N . ILE A 1 379 ? -19.205 -10.933 21.023 1.00 96.38 379 ILE A N 1
ATOM 3053 C CA . ILE A 1 379 ? -20.379 -11.104 21.900 1.00 96.38 379 ILE A CA 1
ATOM 3054 C C . ILE A 1 379 ? -21.050 -12.464 21.675 1.00 96.38 379 ILE A C 1
ATOM 3056 O O . ILE A 1 379 ? -21.353 -13.152 22.641 1.00 96.38 379 ILE A O 1
ATOM 3060 N N . ASP A 1 380 ? -21.196 -12.910 20.423 1.00 92.44 380 ASP A N 1
ATOM 3061 C CA . ASP A 1 380 ? -21.676 -14.276 20.110 1.00 92.44 380 ASP A CA 1
ATOM 3062 C C . ASP A 1 380 ? -20.555 -15.329 20.040 1.00 92.44 380 ASP A C 1
ATOM 3064 O O . ASP A 1 380 ? -20.760 -16.444 19.551 1.00 92.44 380 ASP A O 1
ATOM 3068 N N . ARG A 1 381 ? -19.350 -14.979 20.511 1.00 90.38 381 ARG A N 1
ATOM 3069 C CA . ARG A 1 381 ? -18.193 -15.879 20.637 1.00 90.38 381 ARG A CA 1
ATOM 3070 C C . ARG A 1 381 ? -17.729 -16.532 19.332 1.00 90.38 381 ARG A C 1
ATOM 3072 O O . ARG A 1 381 ? -17.018 -17.540 19.374 1.00 90.38 381 ARG A O 1
ATOM 3079 N N . ASN A 1 382 ? -18.076 -15.977 18.175 1.00 91.25 382 ASN A N 1
ATOM 3080 C CA . ASN A 1 382 ? -17.499 -16.433 16.918 1.00 91.25 382 ASN A CA 1
ATOM 3081 C C . ASN A 1 382 ? -16.172 -15.710 16.599 1.00 91.25 382 ASN A C 1
ATOM 3083 O O . ASN A 1 382 ? -15.602 -14.989 17.419 1.00 91.25 382 ASN A O 1
ATOM 3087 N N . ALA A 1 383 ? -15.595 -15.986 15.427 1.00 88.62 383 ALA A N 1
ATOM 3088 C CA . ALA A 1 383 ? -14.282 -15.457 15.063 1.00 88.62 383 ALA A CA 1
ATOM 3089 C C . ALA A 1 383 ? -14.284 -13.954 14.715 1.00 88.62 383 ALA A C 1
ATOM 3091 O O . ALA A 1 383 ? -13.222 -13.332 14.785 1.00 88.62 383 ALA A O 1
ATOM 3092 N N . ARG A 1 384 ? -15.433 -13.386 14.332 1.00 93.31 384 ARG A N 1
ATOM 3093 C CA . ARG A 1 384 ? -15.599 -11.987 13.922 1.00 93.31 384 ARG A CA 1
ATOM 3094 C C . ARG A 1 384 ? -15.887 -11.112 15.141 1.00 93.31 384 ARG A C 1
ATOM 3096 O O . ARG A 1 384 ? -16.492 -11.555 16.109 1.00 93.31 384 ARG A O 1
ATOM 3103 N N . MET A 1 385 ? -15.446 -9.860 15.080 1.00 96.19 385 MET A N 1
ATOM 3104 C CA . MET A 1 385 ? -15.820 -8.861 16.079 1.00 96.19 385 MET A CA 1
ATOM 3105 C C . MET A 1 385 ? -17.289 -8.461 15.900 1.00 96.19 385 MET A C 1
ATOM 3107 O O . MET A 1 385 ? -17.779 -8.398 14.770 1.00 96.19 385 MET A O 1
ATOM 3111 N N . ASP A 1 386 ? -17.951 -8.140 17.005 1.00 97.75 386 ASP A N 1
ATOM 3112 C CA . ASP A 1 386 ? -19.193 -7.377 17.053 1.00 97.75 386 ASP A CA 1
ATOM 3113 C C . ASP A 1 386 ? -18.888 -5.948 17.525 1.00 97.75 386 ASP A C 1
ATOM 3115 O O . ASP A 1 386 ? -17.868 -5.694 18.170 1.00 97.75 386 ASP A O 1
ATOM 3119 N N . MET A 1 387 ? -19.782 -5.015 17.208 1.00 97.88 387 MET A N 1
ATOM 3120 C CA . MET A 1 387 ? -19.700 -3.613 17.613 1.00 97.88 387 MET A CA 1
ATOM 3121 C C . MET A 1 387 ? -20.904 -3.245 18.466 1.00 97.88 387 MET A C 1
ATOM 3123 O O . MET A 1 387 ? -22.036 -3.399 18.015 1.00 97.88 387 MET A O 1
ATOM 3127 N N . VAL A 1 388 ? -20.667 -2.688 19.648 1.00 98.31 388 VAL A N 1
ATOM 3128 C CA . VAL A 1 388 ? -21.686 -1.987 20.430 1.00 98.31 388 VAL A CA 1
ATOM 3129 C C . VAL A 1 388 ? -21.594 -0.508 20.103 1.00 98.31 388 VAL A C 1
ATOM 3131 O O . VAL A 1 388 ? -20.536 0.091 20.261 1.00 98.31 388 VAL A O 1
ATOM 3134 N N . ILE A 1 389 ? -22.710 0.074 19.683 1.00 97.19 389 ILE A N 1
ATOM 3135 C CA . ILE A 1 389 ? -22.897 1.521 19.623 1.00 97.19 389 ILE A CA 1
ATOM 3136 C C . ILE A 1 389 ? -23.751 1.930 20.815 1.00 97.19 389 ILE A C 1
ATOM 3138 O O . ILE A 1 389 ? -24.819 1.355 21.022 1.00 97.19 389 ILE A O 1
ATOM 3142 N N . PHE A 1 390 ? -23.294 2.928 21.562 1.00 96.75 390 PHE A N 1
ATOM 3143 C CA . PHE A 1 390 ? -23.997 3.550 22.678 1.00 96.75 390 PHE A CA 1
ATOM 3144 C C . PHE A 1 390 ? -24.244 5.030 22.385 1.00 96.75 390 PHE A C 1
ATOM 3146 O O . PHE A 1 390 ? -23.407 5.701 21.779 1.00 96.75 390 PHE A O 1
ATOM 3153 N N . TYR A 1 391 ? -25.386 5.546 22.826 1.00 94.56 391 TYR A N 1
ATOM 3154 C CA . TYR A 1 391 ? -25.679 6.972 22.786 1.00 94.56 391 TYR A CA 1
ATOM 3155 C C . TYR A 1 391 ? -26.616 7.387 23.919 1.00 94.56 391 TYR A C 1
ATOM 3157 O O . TYR A 1 391 ? -27.403 6.586 24.433 1.00 94.56 391 TYR A O 1
ATOM 3165 N N . ILE A 1 392 ? -26.538 8.663 24.291 1.00 92.94 392 ILE A N 1
ATOM 3166 C CA . ILE A 1 392 ? -27.433 9.295 25.261 1.00 92.94 392 ILE A CA 1
ATOM 3167 C C . ILE A 1 392 ? -28.407 10.184 24.493 1.00 92.94 392 ILE A C 1
ATOM 3169 O O . ILE A 1 392 ? -27.984 11.118 23.820 1.00 92.94 392 ILE A O 1
ATOM 3173 N N . ASP A 1 393 ? -29.701 9.891 24.576 1.00 88.06 393 ASP A N 1
ATOM 3174 C CA . ASP A 1 393 ? -30.780 10.718 24.021 1.00 88.06 393 ASP A CA 1
ATOM 3175 C C . ASP A 1 393 ? -31.290 11.697 25.086 1.00 88.06 393 ASP A C 1
ATOM 3177 O O . ASP A 1 393 ? -31.482 11.299 26.242 1.00 88.06 393 ASP A O 1
ATOM 3181 N N . ASN A 1 394 ? -31.540 12.946 24.682 1.00 82.50 394 ASN A N 1
ATOM 3182 C CA . ASN A 1 394 ? -32.087 14.024 25.511 1.00 82.50 394 ASN A CA 1
ATOM 3183 C C . ASN A 1 394 ? -33.555 14.329 25.140 1.00 82.50 394 ASN A C 1
ATOM 3185 O O . ASN A 1 394 ? -33.853 15.314 24.459 1.00 82.50 394 ASN A O 1
ATOM 3189 N N . PRO A 1 395 ? -34.526 13.485 25.542 1.00 75.25 395 PRO A N 1
ATOM 3190 C CA . PRO A 1 395 ? -35.936 13.797 25.356 1.00 75.25 395 PRO A CA 1
ATOM 3191 C C . PRO A 1 395 ? -36.380 14.886 26.346 1.00 75.25 395 PRO A C 1
ATOM 3193 O O . PRO A 1 395 ? -35.779 15.064 27.396 1.00 75.25 395 PRO A O 1
ATOM 3196 N N . ARG A 1 396 ? -37.537 15.524 26.097 1.00 68.69 396 ARG A N 1
ATOM 3197 C CA . ARG A 1 396 ? -38.145 16.639 26.880 1.00 68.69 396 ARG A CA 1
ATOM 3198 C C . ARG A 1 396 ? -38.183 16.488 28.419 1.00 68.69 396 ARG A C 1
ATOM 3200 O O . ARG A 1 396 ? -38.523 17.444 29.114 1.00 68.69 396 ARG A O 1
ATOM 3207 N N . TYR A 1 397 ? -37.926 15.297 28.949 1.00 69.00 397 TYR A N 1
ATOM 3208 C CA . TYR A 1 397 ? -37.816 15.056 30.378 1.00 69.00 397 TYR A CA 1
ATOM 3209 C C . TYR A 1 397 ? -36.370 14.751 30.756 1.00 69.00 397 TYR A C 1
ATOM 3211 O O . TYR A 1 397 ? -35.634 15.671 31.051 1.00 69.00 397 TYR A O 1
ATOM 3219 N N . SER A 1 398 ? -35.985 13.479 30.803 1.00 81.00 398 SER A N 1
ATOM 3220 C CA . SER A 1 398 ? -34.711 13.046 31.369 1.00 81.00 398 SER A CA 1
ATOM 3221 C C . SER A 1 398 ? -34.011 12.117 30.406 1.00 81.00 398 SER A C 1
ATOM 3223 O O . SER A 1 398 ? -34.667 11.298 29.749 1.00 81.00 398 SER A O 1
ATOM 3225 N N . ASN A 1 399 ? -32.693 12.239 30.395 1.00 87.50 399 ASN A N 1
ATOM 3226 C CA . ASN A 1 399 ? -31.834 11.528 29.483 1.00 87.50 399 ASN A CA 1
ATOM 3227 C C . ASN A 1 399 ? -31.897 10.026 29.692 1.00 87.50 399 ASN A C 1
ATOM 3229 O O . ASN A 1 399 ? -31.970 9.515 30.821 1.00 87.50 399 ASN A O 1
ATOM 3233 N N . LYS A 1 400 ? -31.842 9.325 28.565 1.00 90.81 400 LYS A N 1
ATOM 3234 C CA . LYS A 1 400 ? -31.841 7.871 28.504 1.00 90.81 400 LYS A CA 1
ATOM 3235 C C . LYS A 1 400 ? -30.665 7.392 27.678 1.00 90.81 400 LYS A C 1
ATOM 3237 O O . LYS A 1 400 ? -30.359 7.954 26.632 1.00 90.81 400 LYS A O 1
ATOM 3242 N N . GLY A 1 401 ? -30.040 6.325 28.156 1.00 93.56 401 GLY A N 1
ATOM 3243 C CA . GLY A 1 401 ? -29.024 5.612 27.403 1.00 93.56 401 GLY A CA 1
ATOM 3244 C C . GLY A 1 401 ? -29.670 4.573 26.507 1.00 93.56 401 GLY A C 1
ATOM 3245 O O . GLY A 1 401 ? -30.579 3.860 26.938 1.00 93.56 401 GLY A O 1
ATOM 3246 N N . TYR A 1 402 ? -29.157 4.441 25.295 1.00 94.75 402 TYR A N 1
ATOM 3247 C CA . TYR A 1 402 ? -29.525 3.370 24.385 1.00 94.75 402 TYR A CA 1
ATOM 3248 C C . TYR A 1 402 ? -28.278 2.740 23.794 1.00 94.75 402 TYR A C 1
ATOM 3250 O O . TYR A 1 402 ? -27.265 3.407 23.586 1.00 94.75 402 TYR A O 1
ATOM 3258 N N . TYR A 1 403 ? -28.361 1.449 23.501 1.00 96.62 403 TYR A N 1
ATOM 3259 C CA . TYR A 1 403 ? -27.314 0.742 22.788 1.00 96.62 403 TYR A CA 1
ATOM 3260 C C . TYR A 1 403 ? -27.887 -0.184 21.720 1.00 96.62 403 TYR A C 1
ATOM 3262 O O . TYR A 1 403 ? -29.045 -0.604 21.771 1.00 96.62 403 TYR A O 1
ATOM 3270 N N . ARG A 1 404 ? -27.068 -0.496 20.721 1.00 96.44 404 ARG A N 1
ATOM 3271 C CA . ARG A 1 404 ? -27.397 -1.429 19.641 1.00 96.44 404 ARG A CA 1
ATOM 3272 C C . ARG A 1 404 ? -26.138 -2.154 19.199 1.00 96.44 404 ARG A C 1
ATOM 3274 O O . ARG A 1 404 ? -25.049 -1.589 19.270 1.00 96.44 404 ARG A O 1
ATOM 3281 N N . ILE A 1 405 ? -26.290 -3.384 18.716 1.00 97.88 405 ILE A N 1
ATOM 3282 C CA . ILE A 1 405 ? -25.155 -4.223 18.340 1.00 97.88 405 ILE A CA 1
ATOM 3283 C C . ILE A 1 405 ? -25.158 -4.481 16.840 1.00 97.88 405 ILE A C 1
ATOM 3285 O O . ILE A 1 405 ? -26.128 -5.009 16.291 1.00 97.88 405 ILE A O 1
ATOM 3289 N N . GLY A 1 406 ? -24.056 -4.117 16.192 1.00 97.81 406 GLY A N 1
ATOM 3290 C CA . GLY A 1 406 ? -23.702 -4.560 14.853 1.00 97.81 406 GLY A CA 1
ATOM 3291 C C . GLY A 1 406 ? -22.979 -5.899 14.942 1.00 97.81 406 GLY A C 1
ATOM 3292 O O . GLY A 1 406 ? -21.874 -5.973 15.474 1.00 97.81 406 GLY A O 1
ATOM 3293 N N . LYS A 1 407 ? -23.602 -6.959 14.431 1.00 97.62 407 LYS A N 1
ATOM 3294 C CA . LYS A 1 407 ? -23.078 -8.324 14.507 1.00 97.62 407 LYS A CA 1
ATOM 3295 C C . LYS A 1 407 ? -22.123 -8.619 13.358 1.00 97.62 407 LYS A C 1
ATOM 3297 O O . LYS A 1 407 ? -22.411 -8.251 12.216 1.00 97.62 407 LYS A O 1
ATOM 3302 N N . ASN A 1 408 ? -21.066 -9.378 13.631 1.00 96.25 408 ASN A N 1
ATOM 3303 C CA . ASN A 1 408 ? -20.215 -9.999 12.616 1.00 96.25 408 ASN A CA 1
ATOM 3304 C C . ASN A 1 408 ? -19.619 -9.010 11.616 1.00 96.25 408 ASN A C 1
ATOM 3306 O O . ASN A 1 408 ? -19.876 -9.096 10.413 1.00 96.25 408 ASN A O 1
ATOM 3310 N N . LEU A 1 409 ? -18.824 -8.064 12.115 1.00 96.00 409 LEU A N 1
ATOM 3311 C CA . LEU A 1 409 ? -18.173 -7.058 11.285 1.00 96.00 409 LEU A CA 1
ATOM 3312 C C . LEU A 1 409 ? -17.364 -7.720 10.167 1.00 96.00 409 LEU A C 1
ATOM 3314 O O . LEU A 1 409 ? -16.572 -8.628 10.427 1.00 96.00 409 LEU A O 1
ATOM 3318 N N . SER A 1 410 ? -17.530 -7.248 8.931 1.00 93.69 410 SER A N 1
ATOM 3319 C CA . SER A 1 410 ? -16.643 -7.540 7.798 1.00 93.69 410 SER A CA 1
ATOM 3320 C C . SER A 1 410 ? -15.251 -6.935 8.006 1.00 93.69 410 SER A C 1
ATOM 3322 O O . SER A 1 410 ? -15.025 -6.171 8.943 1.00 93.69 410 SER A O 1
ATOM 3324 N N . SER A 1 411 ? -14.298 -7.259 7.125 1.00 90.06 411 SER A N 1
ATOM 3325 C CA . SER A 1 411 ? -12.937 -6.705 7.198 1.00 90.06 411 SER A CA 1
ATOM 3326 C C . SER A 1 411 ? -12.894 -5.192 6.974 1.00 90.06 411 SER A C 1
ATOM 3328 O O . SER A 1 411 ? -11.859 -4.591 7.199 1.00 90.06 411 SER A O 1
ATOM 3330 N N . GLN A 1 412 ? -13.995 -4.583 6.527 1.00 90.94 412 GLN A N 1
ATOM 3331 C CA . GLN A 1 412 ? -14.169 -3.138 6.359 1.00 90.94 412 GLN A CA 1
ATOM 3332 C C . GLN A 1 412 ? -15.039 -2.528 7.473 1.00 90.94 412 GLN A C 1
ATOM 3334 O O . GLN A 1 412 ? -15.524 -1.407 7.344 1.00 90.94 412 GLN A O 1
ATOM 3339 N N . GLY A 1 413 ? -15.298 -3.282 8.548 1.00 93.25 413 GLY A N 1
ATOM 3340 C CA . GLY A 1 413 ? -16.100 -2.837 9.687 1.00 93.25 413 GLY A CA 1
ATOM 3341 C C . GLY A 1 413 ? -17.605 -2.791 9.444 1.00 93.25 413 GLY A C 1
ATOM 3342 O O . GLY A 1 413 ? -18.327 -2.325 10.312 1.00 93.25 413 GLY A O 1
ATOM 3343 N N . VAL A 1 414 ? -18.110 -3.262 8.300 1.00 95.25 414 VAL A N 1
ATOM 3344 C CA . VAL A 1 414 ? -19.557 -3.290 8.018 1.00 95.25 414 VAL A CA 1
ATOM 3345 C C . VAL A 1 414 ? -20.203 -4.479 8.743 1.00 95.25 414 VAL A C 1
ATOM 3347 O O . VAL A 1 414 ? -19.788 -5.608 8.462 1.00 95.25 414 VAL A O 1
ATOM 3350 N N . PRO A 1 415 ? -21.200 -4.278 9.627 1.00 96.44 415 PRO A N 1
ATOM 3351 C CA . PRO A 1 415 ? -21.921 -5.372 10.280 1.00 96.44 415 PRO A CA 1
ATOM 3352 C C . PRO A 1 415 ? -22.747 -6.200 9.293 1.00 96.44 415 PRO A C 1
ATOM 3354 O O . PRO A 1 415 ? -23.365 -5.651 8.380 1.00 96.44 415 PRO A O 1
ATOM 3357 N N . ALA A 1 416 ? -22.830 -7.513 9.511 1.00 96.62 416 ALA A N 1
ATOM 3358 C CA . ALA A 1 416 ? -23.708 -8.393 8.738 1.00 96.62 416 ALA A CA 1
ATOM 3359 C C . ALA A 1 416 ? -25.196 -8.187 9.081 1.00 96.62 416 ALA A C 1
ATOM 3361 O O . ALA A 1 416 ? -26.069 -8.381 8.235 1.00 96.62 416 ALA A O 1
ATOM 3362 N N . SER A 1 417 ? -25.490 -7.797 10.323 1.00 96.56 417 SER A N 1
ATOM 3363 C CA . SER A 1 417 ? -26.840 -7.494 10.806 1.00 96.56 417 SER A CA 1
ATOM 3364 C C . SER A 1 417 ? -26.789 -6.583 12.031 1.00 96.56 417 SER A C 1
ATOM 3366 O O . SER A 1 417 ? -25.750 -6.461 12.675 1.00 96.56 417 SER A O 1
ATOM 3368 N N . TRP A 1 418 ? -27.928 -5.995 12.392 1.00 97.38 418 TRP A N 1
ATOM 3369 C CA . TRP A 1 418 ? -28.088 -5.195 13.606 1.00 97.38 418 TRP A CA 1
ATOM 3370 C C . TRP A 1 418 ? -29.154 -5.812 14.517 1.00 97.38 418 TRP A C 1
ATOM 3372 O O . TRP A 1 418 ? -30.177 -6.277 14.018 1.00 97.38 418 TRP A O 1
ATOM 3382 N N . THR A 1 419 ? -28.939 -5.799 15.835 1.00 96.75 419 THR A N 1
ATOM 3383 C CA . THR A 1 419 ? -29.970 -6.162 16.837 1.00 96.75 419 THR A CA 1
ATOM 3384 C C . THR A 1 419 ? -31.085 -5.121 16.873 1.00 96.75 419 THR A C 1
ATOM 3386 O O . THR A 1 419 ? -31.000 -4.134 16.163 1.00 96.75 419 THR A O 1
ATOM 3389 N N . GLU A 1 420 ? -32.115 -5.246 17.707 1.00 94.81 420 GLU A N 1
ATOM 3390 C CA . GLU A 1 420 ? -32.972 -4.089 18.027 1.00 94.81 420 GLU A CA 1
ATOM 3391 C C . GLU A 1 420 ? -32.217 -3.049 18.877 1.00 94.81 420 GLU A C 1
ATOM 3393 O O . GLU A 1 420 ? -31.174 -3.367 19.460 1.00 94.81 420 GLU A O 1
ATOM 3398 N N . ILE A 1 421 ? -32.725 -1.810 18.922 1.00 94.25 421 ILE A N 1
ATOM 3399 C CA . ILE A 1 421 ? -32.250 -0.778 19.861 1.00 94.25 421 ILE A CA 1
ATOM 3400 C C . ILE A 1 421 ? -32.707 -1.164 21.270 1.00 94.25 421 ILE A C 1
ATOM 3402 O O . ILE A 1 421 ? -33.875 -1.497 21.481 1.00 94.25 421 ILE A O 1
ATOM 3406 N N . LYS A 1 422 ? -31.789 -1.106 22.234 1.00 94.81 422 LYS A N 1
ATOM 3407 C CA . LYS A 1 422 ? -31.997 -1.523 23.622 1.00 94.81 422 LYS A CA 1
ATOM 3408 C C . LYS A 1 422 ? -31.826 -0.335 24.560 1.00 94.81 422 LYS A C 1
ATOM 3410 O O . LYS A 1 422 ? -30.910 0.462 24.389 1.00 94.81 422 LYS A O 1
ATOM 3415 N N . GLU A 1 423 ? -32.715 -0.213 25.541 1.00 94.81 423 GLU A N 1
ATOM 3416 C CA . GLU A 1 423 ? -32.672 0.851 26.551 1.00 94.81 423 GLU A CA 1
ATOM 3417 C C . GLU A 1 423 ? -31.801 0.423 27.739 1.00 94.81 423 GLU A C 1
ATOM 3419 O O . GLU A 1 423 ? -31.944 -0.682 28.269 1.00 94.81 423 GLU A O 1
ATOM 3424 N N . VAL A 1 424 ? -30.916 1.315 28.181 1.00 95.69 424 VAL A N 1
ATOM 3425 C CA . VAL A 1 424 ? -30.191 1.172 29.447 1.00 95.69 424 VAL A CA 1
ATOM 3426 C C . VAL A 1 424 ? -31.169 1.464 30.585 1.00 95.69 424 VAL A C 1
ATOM 3428 O O . VAL A 1 424 ? -31.793 2.526 30.573 1.00 95.69 424 VAL A O 1
ATOM 3431 N N . PRO A 1 425 ? -31.325 0.577 31.585 1.00 94.44 425 PRO A N 1
ATOM 3432 C CA . PRO A 1 425 ? -32.301 0.793 32.643 1.00 94.44 425 PRO A CA 1
ATOM 3433 C C . PRO A 1 425 ? -32.085 2.106 33.400 1.00 94.44 425 PRO A C 1
ATOM 3435 O O . PRO A 1 425 ? -30.957 2.549 33.616 1.00 94.44 425 PRO A O 1
ATOM 3438 N N . GLY A 1 426 ? -33.175 2.671 33.916 1.00 87.94 426 GLY A N 1
ATOM 3439 C CA . GLY A 1 426 ? -33.136 3.872 34.749 1.00 87.94 426 GLY A CA 1
ATOM 3440 C C . GLY A 1 426 ? -33.004 5.173 33.954 1.00 87.94 426 GLY A C 1
ATOM 3441 O O . GLY A 1 426 ? -33.291 5.234 32.765 1.00 87.94 426 GLY A O 1
ATOM 3442 N N . ARG A 1 427 ? -32.645 6.247 34.655 1.00 85.62 427 ARG A N 1
ATOM 3443 C CA . ARG A 1 427 ? -32.435 7.588 34.089 1.00 85.62 427 ARG A CA 1
ATOM 3444 C C . ARG A 1 427 ? -30.969 7.969 34.255 1.00 85.62 427 ARG A C 1
ATOM 3446 O O . ARG A 1 427 ? -30.386 7.600 35.272 1.00 85.62 427 ARG A O 1
ATOM 3453 N N . LEU A 1 428 ? -30.413 8.719 33.303 1.00 87.19 428 LEU A N 1
ATOM 3454 C CA . LEU A 1 428 ? -28.996 9.124 33.310 1.00 87.19 428 LEU A CA 1
ATOM 3455 C C . LEU A 1 428 ? -28.756 10.554 33.821 1.00 87.19 428 LEU A C 1
ATOM 3457 O O . LEU A 1 428 ? -27.635 11.046 33.766 1.00 87.19 428 LEU A O 1
ATOM 3461 N N . GLY A 1 429 ? -29.804 11.214 34.315 1.00 83.88 429 GLY A N 1
ATOM 3462 C CA . GLY A 1 429 ? -29.762 12.622 34.707 1.00 83.88 429 GLY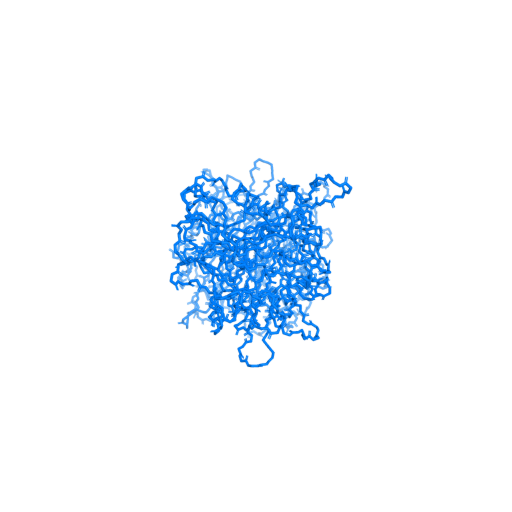 A CA 1
ATOM 3463 C C . GLY A 1 429 ? -30.684 13.490 33.855 1.00 83.88 429 GLY A C 1
ATOM 3464 O O . GLY A 1 429 ? -31.522 12.979 33.100 1.00 83.88 429 GLY A O 1
ATOM 3465 N N . TRP A 1 430 ? -30.579 14.803 34.039 1.00 83.12 430 TRP A N 1
ATOM 3466 C CA . TRP A 1 430 ? -31.319 15.800 33.248 1.00 83.12 430 TRP A CA 1
ATOM 3467 C C . TRP A 1 430 ? -30.467 16.404 32.136 1.00 83.12 430 TRP A C 1
ATOM 3469 O O . TRP A 1 430 ? -31.024 16.856 31.146 1.00 83.12 430 TRP A O 1
ATOM 3479 N N . GLU A 1 431 ? -29.147 16.406 32.303 1.00 87.56 431 GLU A N 1
ATOM 3480 C CA . GLU A 1 431 ? -28.203 16.943 31.335 1.00 87.56 431 GLU A CA 1
ATOM 3481 C C . GLU A 1 431 ? -26.915 16.128 31.419 1.00 87.56 431 GLU A C 1
ATOM 3483 O O . GLU A 1 431 ? -26.366 15.933 32.504 1.00 87.56 431 GLU A O 1
ATOM 3488 N N . ASN A 1 432 ? -26.449 15.621 30.280 1.00 90.69 432 ASN A N 1
ATOM 3489 C CA . ASN A 1 432 ? -25.203 14.879 30.192 1.00 90.69 432 ASN A CA 1
ATOM 3490 C C . ASN A 1 432 ? -24.171 15.630 29.346 1.00 90.69 432 ASN A C 1
ATOM 3492 O O . ASN A 1 432 ? -24.518 16.388 28.444 1.00 90.69 432 ASN A O 1
ATOM 3496 N N . GLN A 1 433 ? -22.893 15.411 29.646 1.00 91.75 433 GLN A N 1
ATOM 3497 C CA . GLN A 1 433 ? -21.762 16.077 28.979 1.00 91.75 433 GLN A CA 1
ATOM 3498 C C . GLN A 1 433 ? -20.680 15.088 28.518 1.00 91.75 433 GLN A C 1
ATOM 3500 O O . GLN A 1 433 ? -19.506 15.422 28.351 1.00 91.75 433 GLN A O 1
ATOM 3505 N N . GLY A 1 434 ? -21.078 13.833 28.336 1.00 93.12 434 GLY A N 1
ATOM 3506 C CA . GLY A 1 434 ? -20.194 12.747 27.952 1.00 93.12 434 GLY A CA 1
ATOM 3507 C C . GLY A 1 434 ? -20.803 11.395 28.280 1.00 93.12 434 GLY A C 1
ATOM 3508 O O . GLY A 1 434 ? -21.617 11.256 29.198 1.00 93.12 434 GLY A O 1
ATOM 3509 N N . GLY A 1 435 ? -20.389 10.388 27.528 1.00 95.31 435 GLY A N 1
ATOM 3510 C CA . GLY A 1 435 ? -20.788 9.017 27.763 1.00 95.31 435 GLY A CA 1
ATOM 3511 C C . GLY A 1 435 ? -19.960 8.072 26.918 1.00 95.31 435 GLY A C 1
ATOM 3512 O O . GLY A 1 435 ? -19.547 8.430 25.823 1.00 95.31 435 GLY A O 1
ATOM 3513 N N . GLY A 1 436 ? -19.743 6.873 27.440 1.00 97.50 436 GLY A N 1
ATOM 3514 C CA . GLY A 1 436 ? -18.843 5.889 26.857 1.00 97.50 436 GLY A CA 1
ATOM 3515 C C . GLY A 1 436 ? -19.329 4.471 27.083 1.00 97.50 436 GLY A C 1
ATOM 3516 O O . GLY A 1 436 ? -20.204 4.226 27.921 1.00 97.50 436 GLY A O 1
ATOM 3517 N N . VAL A 1 437 ? -18.751 3.528 26.347 1.00 98.56 437 VAL A N 1
ATOM 3518 C CA . VAL A 1 437 ? -19.043 2.102 26.505 1.00 98.56 437 VAL A CA 1
ATOM 3519 C C . VAL A 1 437 ? -17.766 1.281 26.388 1.00 98.56 437 VAL A C 1
ATOM 3521 O O . VAL A 1 437 ? -16.953 1.525 25.508 1.00 98.56 437 VAL A O 1
ATOM 3524 N N . ALA A 1 438 ? -17.612 0.278 27.249 1.00 98.56 438 ALA A N 1
ATOM 3525 C CA . ALA A 1 438 ? -16.517 -0.686 27.189 1.00 98.56 438 ALA A CA 1
ATOM 3526 C C . ALA A 1 438 ? -17.042 -2.117 27.336 1.00 98.56 438 ALA A C 1
ATOM 3528 O O . ALA A 1 438 ? -18.081 -2.349 27.957 1.00 98.56 438 ALA A O 1
ATOM 3529 N N . LEU A 1 439 ? -16.306 -3.079 26.777 1.00 98.38 439 LEU A N 1
ATOM 3530 C CA . LEU A 1 439 ? -16.581 -4.510 26.899 1.00 98.38 439 LEU A CA 1
ATOM 3531 C C . LEU A 1 439 ? -15.400 -5.221 27.557 1.00 98.38 439 LEU A C 1
ATOM 3533 O O . LEU A 1 439 ? -14.248 -4.931 27.241 1.00 98.38 439 LEU A O 1
ATOM 3537 N N . GLY A 1 440 ? -15.687 -6.181 28.429 1.00 97.25 440 GLY A N 1
ATOM 3538 C CA . GLY A 1 440 ? -14.674 -7.021 29.064 1.00 97.25 440 GLY A CA 1
ATOM 3539 C C . GLY A 1 440 ? -15.311 -8.074 29.961 1.00 97.25 440 GLY A C 1
ATOM 3540 O O . GLY A 1 440 ? -16.405 -7.860 30.461 1.00 97.25 440 GLY A O 1
ATOM 3541 N N . ASP A 1 441 ? -14.655 -9.216 30.141 1.00 97.56 441 ASP A N 1
ATOM 3542 C CA . ASP A 1 441 ? -15.080 -10.244 31.101 1.00 97.56 441 ASP A CA 1
ATOM 3543 C C . ASP A 1 441 ? -14.568 -9.851 32.497 1.00 97.56 441 ASP A C 1
ATOM 3545 O O . ASP A 1 441 ? -13.408 -10.095 32.835 1.00 97.56 441 ASP A O 1
ATOM 3549 N N . ILE A 1 442 ? -15.391 -9.128 33.263 1.00 98.25 442 ILE A N 1
ATOM 3550 C CA . ILE A 1 442 ? -15.009 -8.535 34.554 1.00 98.25 442 ILE A CA 1
ATOM 3551 C C . ILE A 1 442 ? -15.108 -9.581 35.668 1.00 98.25 442 ILE A C 1
ATOM 3553 O O . ILE A 1 442 ? -14.278 -9.593 36.580 1.00 98.25 442 ILE A O 1
ATOM 3557 N N . ASN A 1 443 ? -16.121 -10.449 35.617 1.00 96.62 443 ASN A N 1
ATOM 3558 C CA . ASN A 1 443 ? -16.371 -11.456 36.653 1.00 96.62 443 ASN A CA 1
ATOM 3559 C C . ASN A 1 443 ? -15.736 -12.833 36.362 1.00 96.62 443 ASN A C 1
ATOM 3561 O O . ASN A 1 443 ? -15.767 -13.708 37.230 1.00 96.62 443 ASN A O 1
ATOM 3565 N N . GLY A 1 444 ? -15.122 -13.023 35.192 1.00 95.88 444 GLY A N 1
ATOM 3566 C CA . GLY A 1 444 ? -14.394 -14.236 34.821 1.00 95.88 444 GLY A CA 1
ATOM 3567 C C . GLY A 1 444 ? -15.290 -15.415 34.437 1.00 95.88 444 GLY A C 1
ATOM 3568 O O . GLY A 1 444 ? -14.855 -16.567 34.542 1.00 95.88 444 GLY A O 1
ATOM 3569 N N . ASP A 1 445 ? -16.539 -15.171 34.030 1.00 95.94 445 ASP A N 1
ATOM 3570 C CA . ASP A 1 445 ? -17.491 -16.222 33.647 1.00 95.94 445 ASP A CA 1
ATOM 3571 C C . ASP A 1 445 ? -17.357 -16.672 32.174 1.00 95.94 445 ASP A C 1
ATOM 3573 O O . ASP A 1 445 ? -18.052 -17.593 31.713 1.00 95.94 445 ASP A O 1
ATOM 3577 N N . GLY A 1 446 ? -16.437 -16.054 31.427 1.00 94.62 446 GLY A N 1
ATOM 3578 C CA . GLY A 1 446 ? -16.176 -16.316 30.017 1.00 94.62 446 GLY A CA 1
ATOM 3579 C C . GLY A 1 446 ? -17.165 -15.640 29.065 1.00 94.62 446 GLY A C 1
ATOM 3580 O O . GLY A 1 446 ? -17.181 -15.968 27.870 1.00 94.62 446 GLY A O 1
ATOM 3581 N N . LYS A 1 447 ? -18.055 -14.770 29.545 1.00 96.62 447 LYS A N 1
ATOM 3582 C CA . LYS A 1 447 ? -18.907 -13.886 28.738 1.00 96.62 447 LYS A CA 1
ATOM 3583 C C . LYS A 1 447 ? -18.402 -12.455 28.854 1.00 96.62 447 LYS A C 1
ATOM 3585 O O . LYS A 1 447 ? -17.731 -12.083 29.802 1.00 96.62 447 LYS A O 1
ATOM 3590 N N . LEU A 1 448 ? -18.718 -11.647 27.847 1.00 98.06 448 LEU A N 1
ATOM 3591 C CA . LEU A 1 448 ? -18.440 -10.221 27.933 1.00 98.06 448 LEU A CA 1
ATOM 3592 C C . LEU A 1 448 ? -19.477 -9.554 28.834 1.00 98.06 448 LEU A C 1
ATOM 3594 O O . LEU A 1 448 ? -20.680 -9.754 28.656 1.00 98.06 448 LEU A O 1
ATOM 3598 N N . ASP A 1 449 ? -18.995 -8.718 29.741 1.00 98.62 449 ASP A N 1
ATOM 3599 C CA . ASP A 1 449 ? -19.773 -7.699 30.426 1.00 98.62 449 ASP A CA 1
ATOM 3600 C C . ASP A 1 449 ? -19.670 -6.382 29.651 1.00 98.62 449 ASP A C 1
ATOM 3602 O O . ASP A 1 449 ? -18.722 -6.151 28.891 1.00 98.62 449 ASP A O 1
ATOM 3606 N N . MET A 1 450 ? -20.650 -5.502 29.844 1.00 98.69 450 MET A N 1
ATOM 3607 C CA . MET A 1 450 ? -20.677 -4.178 29.226 1.00 98.69 450 MET A CA 1
ATOM 3608 C C . MET A 1 450 ? -20.741 -3.087 30.282 1.00 98.69 450 MET A C 1
ATOM 3610 O O . MET A 1 450 ? -21.678 -3.041 31.076 1.00 98.69 450 MET A O 1
ATOM 3614 N N . VAL A 1 451 ? -19.775 -2.174 30.251 1.00 98.56 451 VAL A N 1
ATOM 3615 C CA . VAL A 1 451 ? -19.748 -0.987 31.105 1.00 98.56 451 VAL A CA 1
ATOM 3616 C C . VAL A 1 451 ? -20.255 0.197 30.305 1.00 98.56 451 VAL A C 1
ATOM 3618 O O . VAL A 1 451 ? -19.709 0.499 29.250 1.00 98.56 451 VAL A O 1
ATOM 3621 N N . ILE A 1 452 ? -21.275 0.880 30.813 1.00 98.00 452 ILE A N 1
ATOM 3622 C CA . ILE A 1 452 ? -21.765 2.144 30.259 1.00 98.00 452 ILE A CA 1
ATOM 3623 C C . ILE A 1 452 ? -21.430 3.252 31.240 1.00 98.00 452 ILE A C 1
ATOM 3625 O O . ILE A 1 452 ? -21.778 3.151 32.416 1.00 98.00 452 ILE A O 1
ATOM 3629 N N . MET A 1 453 ? -20.786 4.304 30.748 1.00 97.25 453 MET A N 1
ATOM 3630 C CA . MET A 1 453 ? -20.424 5.493 31.510 1.00 97.25 453 MET A CA 1
ATOM 3631 C C . MET A 1 453 ? -21.219 6.700 31.021 1.00 97.25 453 MET A C 1
ATOM 3633 O O . MET A 1 453 ? -21.508 6.816 29.831 1.00 97.25 453 MET A O 1
ATOM 3637 N N . TYR A 1 454 ? -21.565 7.596 31.942 1.00 96.12 454 TYR A N 1
ATOM 3638 C CA . TYR A 1 454 ? -22.134 8.902 31.627 1.00 96.12 454 TYR A CA 1
ATOM 3639 C C . TYR A 1 454 ? -21.654 9.965 32.620 1.00 96.12 454 TYR A C 1
ATOM 3641 O O . TYR A 1 454 ? -21.426 9.674 33.798 1.00 96.12 454 TYR A O 1
ATOM 3649 N N . ILE A 1 455 ? -21.525 11.200 32.137 1.00 95.06 455 ILE A N 1
ATOM 3650 C CA . ILE A 1 455 ? -21.216 12.392 32.935 1.00 95.06 455 ILE A CA 1
ATOM 3651 C C . ILE A 1 455 ? -22.511 13.191 33.091 1.00 95.06 455 ILE A C 1
ATOM 3653 O O . ILE A 1 455 ? -23.088 13.608 32.092 1.00 95.06 455 ILE A O 1
ATOM 3657 N N . ASP A 1 456 ? -22.989 13.371 34.320 1.00 91.88 456 ASP A N 1
ATOM 3658 C CA . ASP A 1 456 ? -24.154 14.197 34.673 1.00 91.88 456 ASP A CA 1
ATOM 3659 C C . ASP A 1 456 ? -23.693 15.619 35.037 1.00 91.88 456 ASP A C 1
ATOM 3661 O O . ASP A 1 456 ? -22.712 15.771 35.780 1.00 91.88 456 ASP A O 1
ATOM 3665 N N . ASN A 1 457 ? -24.412 16.630 34.533 1.00 88.12 457 ASN A N 1
ATOM 3666 C CA . ASN A 1 457 ? -24.186 18.060 34.780 1.00 88.12 457 ASN A CA 1
ATOM 3667 C C . ASN A 1 457 ? -25.252 18.634 35.740 1.00 88.12 457 ASN A C 1
ATOM 3669 O O . ASN A 1 457 ? -26.244 19.234 35.313 1.00 88.12 457 ASN A O 1
ATOM 3673 N N . PRO A 1 458 ? -25.133 18.409 37.062 1.00 83.12 458 PRO A N 1
ATOM 3674 C CA . PRO A 1 458 ? -25.995 19.063 38.037 1.00 83.12 458 PRO A CA 1
ATOM 3675 C C . PRO A 1 458 ? -25.616 20.549 38.198 1.00 83.12 458 PRO A C 1
ATOM 3677 O O . PRO A 1 458 ? -24.569 20.992 37.766 1.00 83.12 458 PRO A O 1
ATOM 3680 N N . ASN A 1 459 ? -26.395 21.330 38.961 1.00 81.12 459 ASN A N 1
ATOM 3681 C CA . ASN A 1 459 ? -26.039 22.721 39.334 1.00 81.12 459 ASN A CA 1
ATOM 3682 C C . ASN A 1 459 ? -24.835 22.826 40.320 1.00 81.12 459 ASN A C 1
ATOM 3684 O O . ASN A 1 459 ? -24.865 23.620 41.267 1.00 81.12 459 ASN A O 1
ATOM 3688 N N . ARG A 1 460 ? -23.833 21.949 40.195 1.00 84.56 460 ARG A N 1
ATOM 3689 C CA . ARG A 1 460 ? -22.612 21.770 41.006 1.00 84.56 460 ARG A CA 1
ATOM 3690 C C . ARG A 1 460 ? -21.550 21.095 40.121 1.00 84.56 460 ARG A C 1
ATOM 3692 O O . ARG A 1 460 ? -21.826 20.825 38.968 1.00 84.56 460 ARG A O 1
ATOM 3699 N N . ASN A 1 461 ? -20.386 20.749 40.678 1.00 85.94 461 ASN A N 1
ATOM 3700 C CA . ASN A 1 461 ? -19.405 19.920 39.967 1.00 85.94 461 ASN A CA 1
ATOM 3701 C C . ASN A 1 461 ? -20.049 18.688 39.315 1.00 85.94 461 ASN A C 1
ATOM 3703 O O . ASN A 1 461 ? -20.811 17.965 39.973 1.00 85.94 461 ASN A O 1
ATOM 3707 N N . ASN A 1 462 ? -19.626 18.422 38.086 1.00 91.44 462 ASN A N 1
ATOM 3708 C CA . ASN A 1 462 ? -20.016 17.261 37.315 1.00 91.44 462 ASN A CA 1
ATOM 3709 C C . ASN A 1 462 ? -19.619 15.973 38.017 1.00 91.44 462 ASN A C 1
ATOM 3711 O O . ASN A 1 462 ? -18.544 15.856 38.629 1.00 91.44 462 ASN A O 1
ATOM 3715 N N . LYS A 1 463 ? -20.514 14.996 37.900 1.00 92.38 463 LYS A N 1
ATOM 3716 C CA . LYS A 1 463 ? -20.348 13.653 38.444 1.00 92.38 463 LYS A CA 1
ATOM 3717 C C . LYS A 1 463 ? -20.410 12.651 37.310 1.00 92.38 463 LYS A C 1
ATOM 3719 O O . LYS A 1 463 ? -21.332 12.695 36.504 1.00 92.38 463 LYS A O 1
ATOM 3724 N N . ALA A 1 464 ? -19.472 11.715 37.289 1.00 94.88 464 ALA A N 1
ATOM 3725 C CA . ALA A 1 464 ? -19.603 10.542 36.443 1.00 94.88 464 ALA A CA 1
ATOM 3726 C C . ALA A 1 464 ? -20.217 9.381 37.212 1.00 94.88 464 ALA A C 1
ATOM 3728 O O . ALA A 1 464 ? -20.037 9.229 38.427 1.00 94.88 464 ALA A O 1
ATOM 3729 N N . PHE A 1 465 ? -20.874 8.517 36.456 1.00 96.62 465 PHE A N 1
ATOM 3730 C CA . PHE A 1 465 ? -21.403 7.249 36.918 1.00 96.62 465 PHE A CA 1
ATOM 3731 C C . PHE A 1 465 ? -21.115 6.174 35.878 1.00 96.62 465 PHE A C 1
ATOM 3733 O O . PHE A 1 465 ? -20.980 6.467 34.688 1.00 96.62 465 PHE A O 1
ATOM 3740 N N . TYR A 1 466 ? -21.063 4.922 36.318 1.00 97.62 466 TYR A N 1
ATOM 3741 C CA . TYR A 1 466 ? -21.067 3.775 35.422 1.00 97.62 466 TYR A CA 1
ATOM 3742 C C . TYR A 1 466 ? -22.062 2.709 35.873 1.00 97.62 466 TYR A C 1
ATOM 3744 O O . TYR A 1 466 ? -22.433 2.616 37.045 1.00 97.62 466 TYR A O 1
ATOM 3752 N N . ARG A 1 467 ? -22.523 1.912 34.912 1.00 97.44 467 ARG A N 1
ATOM 3753 C CA . ARG A 1 467 ? -23.367 0.732 35.124 1.00 97.44 467 ARG A CA 1
ATOM 3754 C C . ARG A 1 467 ? -22.778 -0.449 34.388 1.00 97.44 467 ARG A C 1
ATOM 3756 O O . ARG A 1 467 ? -22.211 -0.273 33.313 1.00 97.44 467 ARG A O 1
ATOM 3763 N N . ILE A 1 468 ? -22.980 -1.637 34.941 1.00 98.56 468 ILE A N 1
ATOM 3764 C CA . ILE A 1 468 ? -22.488 -2.878 34.356 1.00 98.56 468 ILE A CA 1
ATOM 3765 C C . ILE A 1 468 ? -23.672 -3.747 33.954 1.00 98.56 468 ILE A C 1
ATOM 3767 O O . ILE A 1 468 ? -24.552 -4.035 34.767 1.00 98.56 468 ILE A O 1
ATOM 3771 N N . ALA A 1 469 ? -23.690 -4.133 32.686 1.00 98.50 469 ALA A N 1
ATOM 3772 C CA . ALA A 1 469 ? -24.538 -5.169 32.126 1.00 98.50 469 ALA A CA 1
ATOM 3773 C C . ALA A 1 469 ? -23.763 -6.490 32.195 1.00 98.50 469 ALA A C 1
ATOM 3775 O O . ALA A 1 469 ? -22.781 -6.666 31.475 1.00 98.50 469 ALA A O 1
ATOM 3776 N N . TRP A 1 470 ? -24.188 -7.390 33.079 1.00 98.50 470 TRP A N 1
ATOM 3777 C CA . TRP A 1 470 ? -23.470 -8.628 33.377 1.00 98.50 470 TRP A CA 1
ATOM 3778 C C . TRP A 1 470 ? -23.809 -9.745 32.393 1.00 98.50 470 TRP A C 1
ATOM 3780 O O . TRP A 1 470 ? -24.989 -9.988 32.110 1.00 98.50 470 TRP A O 1
ATOM 3790 N N . SER A 1 471 ? -22.781 -10.469 31.956 1.00 97.88 471 SER A N 1
ATOM 3791 C CA . SER A 1 471 ? -22.861 -11.759 31.276 1.00 97.88 471 SER A CA 1
ATOM 3792 C C . SER A 1 471 ? -23.743 -11.727 30.025 1.00 97.88 471 SER A C 1
ATOM 3794 O O . SER A 1 471 ? -24.729 -12.472 29.941 1.00 97.88 471 SER A O 1
ATOM 3796 N N . LEU A 1 472 ? -23.402 -10.863 29.061 1.00 98.25 472 LEU A N 1
ATOM 3797 C CA . LEU A 1 472 ? -24.163 -10.687 27.820 1.00 98.25 472 LEU A CA 1
ATOM 3798 C C . LEU A 1 472 ? -24.424 -12.029 27.113 1.00 98.25 472 LEU A C 1
ATOM 3800 O O . LEU A 1 472 ? -23.546 -12.895 27.020 1.00 98.25 472 LEU A O 1
ATOM 3804 N N . ASP A 1 473 ? -25.647 -12.211 26.615 1.00 97.00 473 ASP A N 1
ATOM 3805 C CA . ASP A 1 473 ? -25.968 -13.287 25.678 1.00 97.00 473 ASP A CA 1
ATOM 3806 C C . ASP A 1 473 ? -25.571 -12.935 24.230 1.00 97.00 473 ASP A C 1
ATOM 3808 O O . ASP A 1 473 ? -25.068 -11.847 23.951 1.00 97.00 473 ASP A O 1
ATOM 3812 N N . ASP A 1 474 ? -25.812 -13.848 23.286 1.00 95.75 474 ASP A N 1
ATOM 3813 C CA . ASP A 1 474 ? -25.414 -13.677 21.880 1.00 95.75 474 ASP A CA 1
ATOM 3814 C C . ASP A 1 474 ? -26.098 -12.472 21.194 1.00 95.75 474 ASP A C 1
ATOM 3816 O O . ASP A 1 474 ? -25.560 -11.911 20.229 1.00 95.75 474 ASP A O 1
ATOM 3820 N N . ASN A 1 475 ? -27.266 -12.051 21.699 1.00 95.25 475 ASN A N 1
ATOM 3821 C CA . ASN A 1 475 ? -27.986 -10.858 21.252 1.00 95.25 475 ASN A CA 1
ATOM 3822 C C . ASN A 1 475 ? -27.528 -9.594 21.996 1.00 95.25 475 ASN A C 1
ATOM 3824 O O . ASN A 1 475 ? -27.974 -8.496 21.659 1.00 95.25 475 ASN A O 1
ATOM 3828 N N . GLY A 1 476 ? -26.674 -9.726 23.012 1.00 95.56 476 GLY A N 1
ATOM 3829 C CA . GLY A 1 476 ? -26.252 -8.671 23.927 1.00 95.56 476 GLY A CA 1
ATOM 3830 C C . GLY A 1 476 ? -27.337 -8.224 24.899 1.00 95.56 476 GLY A C 1
ATOM 3831 O O . GLY A 1 476 ? -27.406 -7.045 25.255 1.00 95.56 476 GLY A O 1
ATOM 3832 N N . ASP A 1 477 ? -28.241 -9.127 25.270 1.00 97.56 477 ASP A N 1
ATOM 3833 C CA . ASP A 1 477 ? -29.096 -8.952 26.439 1.00 97.56 477 ASP A CA 1
ATOM 3834 C C . ASP A 1 477 ? -28.321 -9.387 27.695 1.00 97.56 477 ASP A C 1
ATOM 3836 O O . ASP A 1 477 ? -27.781 -10.497 27.731 1.00 97.56 477 ASP A O 1
ATOM 3840 N N . PRO A 1 478 ? -28.210 -8.525 28.720 1.00 97.94 478 PRO A N 1
ATOM 3841 C CA . PRO A 1 478 ? -27.502 -8.869 29.945 1.00 97.94 478 PRO A CA 1
ATOM 3842 C C . PRO A 1 478 ? -28.352 -9.764 30.843 1.00 97.94 478 PRO A C 1
ATOM 3844 O O . PRO A 1 478 ? -29.572 -9.606 30.937 1.00 97.94 478 PRO A O 1
ATOM 3847 N N . ALA A 1 479 ? -27.695 -10.652 31.587 1.00 98.00 479 ALA A N 1
ATOM 3848 C CA . ALA A 1 479 ? -28.345 -11.459 32.615 1.00 98.00 479 ALA A CA 1
ATOM 3849 C C . ALA A 1 479 ? -28.893 -10.586 33.756 1.00 98.00 479 ALA A C 1
ATOM 3851 O O . ALA A 1 479 ? -29.944 -10.878 34.329 1.00 98.00 479 ALA A O 1
ATOM 3852 N N . SER A 1 480 ? -28.183 -9.505 34.089 1.00 98.00 480 SER A N 1
ATOM 3853 C CA . SER A 1 480 ? -28.628 -8.494 35.048 1.00 98.00 480 SER A CA 1
ATOM 3854 C C . SER A 1 480 ? -27.869 -7.181 34.864 1.00 98.00 480 SER A C 1
ATOM 3856 O O . SER A 1 480 ? -26.830 -7.140 34.210 1.00 98.00 480 SER A O 1
ATOM 3858 N N . TRP A 1 481 ? -28.379 -6.111 35.471 1.00 98.38 481 TRP A N 1
ATOM 3859 C CA . TRP A 1 481 ? -27.706 -4.816 35.537 1.00 98.38 481 TRP A CA 1
ATOM 3860 C C . TRP A 1 481 ? -27.296 -4.502 36.972 1.00 98.38 481 TRP A C 1
ATOM 3862 O O . TRP A 1 481 ? -28.068 -4.749 37.899 1.00 98.38 481 TRP A O 1
ATOM 3872 N N . SER A 1 482 ? -26.127 -3.890 37.155 1.00 98.00 482 SER A N 1
ATOM 3873 C CA . SER A 1 482 ? -25.774 -3.247 38.422 1.00 98.00 482 SER A CA 1
ATOM 3874 C C . SER A 1 482 ? -26.655 -2.017 38.679 1.00 98.00 482 SER A C 1
ATOM 3876 O O . SER A 1 482 ? -27.193 -1.399 37.749 1.00 98.00 482 SER A O 1
ATOM 3878 N N . GLU A 1 483 ? -26.745 -1.598 39.941 1.00 96.62 483 GLU A N 1
ATOM 3879 C CA . GLU A 1 483 ? -27.119 -0.215 40.260 1.00 96.62 483 GLU A CA 1
ATOM 3880 C C . GLU A 1 483 ? -26.068 0.767 39.698 1.00 96.62 483 GLU A C 1
ATOM 3882 O O . GLU A 1 483 ? -24.931 0.351 39.438 1.00 96.62 483 GLU A O 1
ATOM 3887 N N . PRO A 1 484 ? -26.413 2.050 39.477 1.00 96.06 484 PRO A N 1
ATOM 3888 C CA . PRO A 1 484 ? -25.433 3.077 39.132 1.00 96.06 484 PRO A CA 1
ATOM 3889 C C . PRO A 1 484 ? -24.345 3.209 40.198 1.00 96.06 484 PRO A C 1
ATOM 3891 O O . PRO A 1 484 ? -24.643 3.369 41.383 1.00 96.06 484 PRO A O 1
ATOM 3894 N N . ILE A 1 485 ? -23.086 3.172 39.767 1.00 97.25 485 ILE A N 1
ATOM 3895 C CA . ILE A 1 485 ? -21.915 3.330 40.626 1.00 97.25 485 ILE A CA 1
ATOM 3896 C C . ILE A 1 485 ? -21.312 4.711 40.359 1.00 97.25 485 ILE A C 1
ATOM 3898 O O . ILE A 1 485 ? -20.933 5.023 39.233 1.00 97.25 485 ILE A O 1
ATOM 3902 N N . GLU A 1 486 ? -21.249 5.554 41.392 1.00 96.44 486 GLU A N 1
ATOM 3903 C CA . GLU A 1 486 ? -20.648 6.893 41.319 1.00 96.44 486 GLU A CA 1
ATOM 3904 C C . GLU A 1 486 ? -19.117 6.793 41.378 1.00 96.44 486 GLU A C 1
ATOM 3906 O O . GLU A 1 486 ? -18.562 6.071 42.214 1.00 96.44 486 GLU A O 1
ATOM 3911 N N . PHE A 1 487 ? -18.419 7.540 40.521 1.00 96.56 487 PHE A N 1
ATOM 3912 C CA . PHE A 1 487 ? -16.970 7.700 40.657 1.00 96.56 487 PHE A CA 1
ATOM 3913 C C . PHE A 1 487 ? -16.659 8.534 41.915 1.00 96.56 487 PHE A C 1
ATOM 3915 O O . PHE A 1 487 ? -17.324 9.538 42.164 1.00 96.56 487 PHE A O 1
ATOM 3922 N N . PRO A 1 488 ? -15.635 8.193 42.720 1.00 95.50 488 PRO A N 1
ATOM 3923 C CA . PRO A 1 488 ? -15.410 8.824 44.027 1.00 95.50 488 PRO A CA 1
ATOM 3924 C C . PRO A 1 488 ? -14.765 10.226 43.951 1.00 95.50 488 PRO A C 1
ATOM 3926 O O . PRO A 1 488 ? -14.142 10.678 44.912 1.00 95.50 488 PRO A O 1
ATOM 3929 N N . PHE A 1 489 ? -14.873 10.914 42.814 1.00 93.81 489 PHE A N 1
ATOM 3930 C CA . PHE A 1 489 ? -14.276 12.220 42.538 1.00 93.81 489 PHE A CA 1
ATOM 3931 C C . PHE A 1 489 ? -15.149 13.026 41.564 1.00 93.81 489 PHE A C 1
ATOM 3933 O O . PHE A 1 489 ? -15.930 12.463 40.804 1.00 93.81 489 PHE A O 1
ATOM 3940 N N . GLY A 1 490 ? -15.003 14.355 41.580 1.00 90.19 490 GLY A N 1
ATOM 3941 C CA . GLY A 1 490 ? -15.639 15.248 40.601 1.00 90.19 490 GLY A CA 1
ATOM 3942 C C . GLY A 1 490 ? -14.779 15.459 39.350 1.00 90.19 490 GLY A C 1
ATOM 3943 O O . GLY A 1 490 ? -13.567 15.235 39.392 1.00 90.19 490 GLY A O 1
ATOM 3944 N N . LEU A 1 491 ? -15.408 15.920 38.265 1.00 90.88 491 LEU A N 1
ATOM 3945 C CA . LEU A 1 491 ? -14.791 16.053 36.933 1.00 90.88 491 LEU A CA 1
ATOM 3946 C C . LEU A 1 491 ? -14.623 17.498 36.432 1.00 90.88 491 LEU A C 1
ATOM 3948 O O . LEU A 1 491 ? -14.328 17.705 35.260 1.00 90.88 491 LEU A O 1
ATOM 3952 N N . GLY A 1 492 ? -14.801 18.484 37.312 1.00 87.38 492 GLY A N 1
ATOM 3953 C CA . GLY A 1 492 ? -14.875 19.898 36.931 1.00 87.38 492 GLY A CA 1
ATOM 3954 C C . GLY A 1 492 ? -16.311 20.417 36.966 1.00 87.38 492 GLY A C 1
ATOM 3955 O O . GLY A 1 492 ? -17.197 19.745 37.497 1.00 87.38 492 GLY A O 1
ATOM 3956 N N . TRP A 1 493 ? -16.519 21.640 36.478 1.00 87.25 493 TRP A N 1
ATOM 3957 C CA . TRP A 1 493 ? -17.849 22.263 36.383 1.00 87.25 493 TRP A CA 1
ATOM 3958 C C . TRP A 1 493 ? -18.491 22.083 35.010 1.00 87.25 493 TRP A C 1
ATOM 3960 O O . TRP A 1 493 ? -19.704 22.145 34.921 1.00 87.25 493 TRP A O 1
ATOM 3970 N N . GLU A 1 494 ? -17.687 21.898 33.964 1.00 89.94 494 GLU A N 1
ATOM 3971 C CA . GLU A 1 494 ? -18.147 21.800 32.582 1.00 89.94 494 GLU A CA 1
ATOM 3972 C C . GLU A 1 494 ? -17.268 20.785 31.854 1.00 89.94 494 GLU A C 1
ATOM 3974 O O . GLU A 1 494 ? -16.039 20.888 31.880 1.00 89.94 494 GLU A O 1
ATOM 3979 N N . ASN A 1 495 ? -17.885 19.806 31.200 1.00 92.44 495 ASN A N 1
ATOM 3980 C CA . ASN A 1 495 ? -17.190 18.821 30.382 1.00 92.44 495 ASN A CA 1
ATOM 3981 C C . ASN A 1 495 ? -17.652 18.898 28.922 1.00 92.44 495 ASN A C 1
ATOM 3983 O O . ASN A 1 495 ? -18.781 19.277 28.627 1.00 92.44 495 ASN A O 1
ATOM 3987 N N . GLN A 1 496 ? -16.769 18.528 27.995 1.00 91.94 496 GLN A N 1
ATOM 3988 C CA . GLN A 1 496 ? -17.042 18.545 26.547 1.00 91.94 496 GLN A CA 1
ATOM 3989 C C . GLN A 1 496 ? -16.807 17.184 25.882 1.00 91.94 496 GLN A C 1
ATOM 3991 O O . GLN A 1 496 ? -16.457 17.071 24.707 1.00 91.94 496 GLN A O 1
ATOM 3996 N N . GLY A 1 497 ? -16.995 16.127 26.664 1.00 93.25 497 GLY A N 1
ATOM 3997 C CA . GLY A 1 497 ? -16.801 14.755 26.240 1.00 93.25 497 GLY A CA 1
ATOM 3998 C C . GLY A 1 497 ? -16.170 13.909 27.332 1.00 93.25 497 GLY A C 1
ATOM 3999 O O . GLY A 1 497 ? -15.523 14.399 28.261 1.00 93.25 497 GLY A O 1
ATOM 4000 N N . GLY A 1 498 ? -16.347 12.608 27.187 1.00 95.38 498 GLY A N 1
ATOM 4001 C CA . GLY A 1 498 ? -15.720 11.612 28.027 1.00 95.38 498 GLY A CA 1
ATOM 4002 C C . GLY A 1 498 ? -16.062 10.225 27.528 1.00 95.38 498 GLY A C 1
ATOM 4003 O O . GLY A 1 498 ? -17.101 10.031 26.901 1.00 95.38 498 GLY A O 1
ATOM 4004 N N . ASP A 1 499 ? -15.187 9.278 27.834 1.00 98.12 499 ASP A N 1
ATOM 4005 C CA . ASP A 1 499 ? -15.310 7.889 27.411 1.00 98.12 499 ASP A CA 1
ATOM 4006 C C . ASP A 1 499 ? -14.701 6.954 28.464 1.00 98.12 499 ASP A C 1
ATOM 4008 O O . ASP A 1 499 ? -14.098 7.404 29.448 1.00 98.12 499 ASP A O 1
ATOM 4012 N N . ILE A 1 500 ? -14.891 5.650 28.290 1.00 98.25 500 ILE A N 1
ATOM 4013 C CA . ILE A 1 500 ? -14.428 4.631 29.226 1.00 98.25 500 ILE A CA 1
ATOM 4014 C C . ILE A 1 500 ? -13.782 3.462 28.491 1.00 98.25 500 ILE A C 1
ATOM 4016 O O . ILE A 1 500 ? -14.247 3.040 27.441 1.00 98.25 500 ILE A O 1
ATOM 4020 N N . CYS A 1 501 ? -12.717 2.910 29.063 1.00 97.75 501 CYS A N 1
ATOM 4021 C CA . CYS A 1 501 ? -12.011 1.758 28.515 1.00 97.75 501 CYS A CA 1
ATOM 4022 C C . CYS A 1 501 ? -11.700 0.746 29.624 1.00 97.75 501 CYS A C 1
ATOM 4024 O O . CYS A 1 501 ? -11.549 1.110 30.793 1.00 97.75 501 CYS A O 1
ATOM 4026 N N . LEU A 1 502 ? -11.608 -0.527 29.240 1.00 98.00 502 LEU A N 1
ATOM 4027 C CA . LEU A 1 502 ? -11.168 -1.632 30.086 1.00 98.00 502 LEU A CA 1
ATOM 4028 C C . LEU A 1 502 ? -9.877 -2.213 29.511 1.00 98.00 502 LEU A C 1
ATOM 4030 O O . LEU A 1 502 ? -9.834 -2.563 28.332 1.00 98.00 502 LEU A O 1
ATOM 4034 N N . ALA A 1 503 ? -8.844 -2.340 30.339 1.00 96.12 503 ALA A N 1
ATOM 4035 C CA . ALA A 1 503 ? -7.583 -2.976 29.961 1.00 96.12 503 ALA A CA 1
ATOM 4036 C C . ALA A 1 503 ? -6.818 -3.435 31.206 1.00 96.12 503 ALA A C 1
ATOM 4038 O O . ALA A 1 503 ? -6.955 -2.826 32.258 1.00 96.12 503 ALA A O 1
ATOM 4039 N N . ASP A 1 504 ? -5.994 -4.476 31.091 1.00 95.06 504 ASP A N 1
ATOM 4040 C CA . ASP A 1 504 ? -5.035 -4.853 32.140 1.00 95.06 504 ASP A CA 1
ATOM 4041 C C . ASP A 1 504 ? -3.769 -3.989 31.991 1.00 95.06 504 ASP A C 1
ATOM 4043 O O . ASP A 1 504 ? -2.859 -4.296 31.211 1.00 95.06 504 ASP A O 1
ATOM 4047 N N . ILE A 1 505 ? -3.758 -2.839 32.668 1.00 95.75 505 ILE A N 1
ATOM 4048 C CA . ILE A 1 505 ? -2.627 -1.909 32.693 1.00 95.75 505 ILE A CA 1
ATOM 4049 C C . ILE A 1 505 ? -1.640 -2.324 33.780 1.00 95.75 505 ILE A C 1
ATOM 4051 O O . ILE A 1 505 ? -0.432 -2.280 33.550 1.00 95.75 505 ILE A O 1
ATOM 4055 N N . SER A 1 506 ? -2.139 -2.752 34.940 1.00 93.94 506 SER A N 1
ATOM 4056 C CA . SER A 1 506 ? -1.330 -3.183 36.083 1.00 93.94 506 SER A CA 1
ATOM 4057 C C . SER A 1 506 ? -0.512 -4.454 35.802 1.00 93.94 506 SER A C 1
ATOM 4059 O O . SER A 1 506 ? 0.544 -4.656 36.411 1.00 93.94 506 SER A O 1
ATOM 4061 N N . GLY A 1 507 ? -0.956 -5.289 34.858 1.00 91.56 507 GLY A N 1
ATOM 4062 C CA . GLY A 1 507 ? -0.344 -6.566 34.496 1.00 91.56 507 GLY A CA 1
ATOM 4063 C C . GLY A 1 507 ? -0.701 -7.699 35.461 1.00 91.56 507 GLY A C 1
ATOM 4064 O O . GLY A 1 507 ? 0.057 -8.668 35.576 1.00 91.56 507 GLY A O 1
ATOM 4065 N N . THR A 1 508 ? -1.805 -7.572 36.202 1.00 93.69 508 THR A N 1
ATOM 4066 C CA . THR A 1 508 ? -2.229 -8.553 37.217 1.00 93.69 508 THR A CA 1
ATOM 4067 C C . THR A 1 508 ? -3.104 -9.667 36.643 1.00 93.69 508 THR A C 1
ATOM 4069 O O . THR A 1 508 ? -3.374 -10.652 37.338 1.00 93.69 508 THR A O 1
ATOM 4072 N N . GLY A 1 509 ? -3.546 -9.537 35.390 1.00 91.50 509 GLY A N 1
ATOM 4073 C CA . GLY A 1 509 ? -4.548 -10.394 34.764 1.00 91.50 509 GLY A CA 1
ATOM 4074 C C . GLY A 1 509 ? -5.990 -9.999 35.092 1.00 91.50 509 GLY A C 1
ATOM 4075 O O . GLY A 1 509 ? -6.908 -10.703 34.672 1.00 91.50 509 GLY A O 1
ATOM 4076 N N . LYS A 1 510 ? -6.207 -8.909 35.840 1.00 95.88 510 LYS A N 1
ATOM 4077 C CA . LYS A 1 510 ? -7.528 -8.314 36.075 1.00 95.88 510 LYS A CA 1
ATOM 4078 C C . LYS A 1 510 ? -7.695 -7.065 35.220 1.00 95.88 510 LYS A C 1
ATOM 4080 O O . LYS A 1 510 ? -6.727 -6.385 34.912 1.00 95.88 510 LYS A O 1
ATOM 4085 N N . LEU A 1 511 ? -8.934 -6.760 34.846 1.00 97.94 511 LEU A N 1
ATOM 4086 C CA . LEU A 1 511 ? -9.226 -5.532 34.112 1.00 97.94 511 LEU A CA 1
ATOM 4087 C C . LEU A 1 511 ? -9.140 -4.319 35.045 1.00 97.94 511 LEU A C 1
ATOM 4089 O O . LEU A 1 511 ? -9.723 -4.320 36.130 1.00 97.94 511 LEU A O 1
ATOM 4093 N N . ASP A 1 512 ? -8.471 -3.271 34.582 1.00 98.38 512 ASP A N 1
ATOM 4094 C CA . ASP A 1 512 ? -8.538 -1.926 35.140 1.00 98.38 512 ASP A CA 1
ATOM 4095 C C . ASP A 1 512 ? -9.620 -1.112 34.415 1.00 98.38 512 ASP A C 1
ATOM 4097 O O . ASP A 1 512 ? -9.930 -1.358 33.246 1.00 98.38 512 ASP A O 1
ATOM 4101 N N . LEU A 1 513 ? -10.182 -0.114 35.100 1.00 98.44 513 LEU A N 1
ATOM 4102 C CA . LEU A 1 513 ? -11.187 0.802 34.558 1.00 98.44 513 LEU A CA 1
ATOM 4103 C C . LEU A 1 513 ? -10.572 2.172 34.291 1.00 98.44 513 LEU A C 1
ATOM 4105 O O . LEU A 1 513 ? -10.184 2.868 35.229 1.00 98.44 513 LEU A O 1
ATOM 4109 N N . ILE A 1 514 ? -10.521 2.591 33.031 1.00 98.25 514 ILE A N 1
ATOM 4110 C CA . ILE A 1 514 ? -9.945 3.877 32.646 1.00 98.25 514 ILE A CA 1
ATOM 4111 C C . ILE A 1 514 ? -11.063 4.823 32.225 1.00 98.25 514 ILE A C 1
ATOM 4113 O O . ILE A 1 514 ? -11.739 4.575 31.233 1.00 98.25 514 ILE A O 1
ATOM 4117 N N . ILE A 1 515 ? -11.239 5.918 32.965 1.00 98.06 515 ILE A N 1
ATOM 4118 C CA . ILE A 1 515 ? -12.136 7.017 32.585 1.00 98.06 515 ILE A CA 1
ATOM 4119 C C . ILE A 1 515 ? -11.327 8.130 31.931 1.00 98.06 515 ILE A C 1
ATOM 4121 O O . ILE A 1 515 ? -10.290 8.529 32.462 1.00 98.06 515 ILE A O 1
ATOM 4125 N N . TYR A 1 516 ? -11.833 8.649 30.816 1.00 97.31 516 TYR A N 1
ATOM 4126 C CA . TYR A 1 516 ? -11.347 9.844 30.135 1.00 97.31 516 TYR A CA 1
ATOM 4127 C C . TYR A 1 516 ? -12.431 10.919 30.120 1.00 97.31 516 TYR A C 1
ATOM 4129 O O . TYR A 1 516 ? -13.609 10.610 29.950 1.00 97.31 516 TYR A O 1
ATOM 4137 N N . TYR A 1 517 ? -12.038 12.177 30.292 1.00 95.56 517 TYR A N 1
ATOM 4138 C CA . TYR A 1 517 ? -12.933 13.326 30.208 1.00 95.56 517 TYR A CA 1
ATOM 4139 C C . TYR A 1 517 ? -12.188 14.573 29.728 1.00 95.56 517 TYR A C 1
ATOM 4141 O O . TYR A 1 517 ? -10.994 14.740 29.988 1.00 95.56 517 TYR A O 1
ATOM 4149 N N . ILE A 1 518 ? -12.906 15.455 29.036 1.00 93.88 518 ILE A N 1
ATOM 4150 C CA . ILE A 1 518 ? -12.428 16.776 28.620 1.00 93.88 518 ILE A CA 1
ATOM 4151 C C . ILE A 1 518 ? -13.063 17.802 29.557 1.00 93.88 518 ILE A C 1
ATOM 4153 O O . ILE A 1 518 ? -14.282 17.953 29.565 1.00 93.88 518 ILE A O 1
ATOM 4157 N N . ASP A 1 519 ? -12.255 18.474 30.370 1.00 91.38 519 ASP A N 1
ATOM 4158 C CA . ASP A 1 519 ? -12.674 19.598 31.216 1.00 91.38 519 ASP A CA 1
ATOM 4159 C C . ASP A 1 519 ? -12.598 20.901 30.408 1.00 91.38 519 ASP A C 1
ATOM 4161 O O . ASP A 1 519 ? -11.630 21.105 29.668 1.00 91.38 519 ASP A O 1
ATOM 4165 N N . ASN A 1 520 ? -13.593 21.778 30.562 1.00 86.81 520 ASN A N 1
ATOM 4166 C CA . ASN A 1 520 ? -13.668 23.089 29.905 1.00 86.81 520 ASN A CA 1
ATOM 4167 C C . ASN A 1 520 ? -13.621 24.237 30.935 1.00 86.81 520 ASN A C 1
ATOM 4169 O O . ASN A 1 520 ? -14.627 24.908 31.194 1.00 86.81 520 ASN A O 1
ATOM 4173 N N . PRO A 1 521 ? -12.464 24.477 31.580 1.00 80.56 521 PRO A N 1
ATOM 4174 C CA . PRO A 1 521 ? -12.294 25.613 32.471 1.00 80.56 521 PRO A CA 1
ATOM 4175 C C . PRO A 1 521 ? -12.074 26.919 31.691 1.00 80.56 521 PRO A C 1
ATOM 4177 O O . PRO A 1 521 ? -11.695 26.948 30.518 1.00 80.56 521 PRO A O 1
ATOM 4180 N N . SER A 1 522 ? -12.197 28.056 32.384 1.00 71.19 522 SER A N 1
ATOM 4181 C CA . SER A 1 522 ? -11.794 29.349 31.823 1.00 71.19 522 SER A CA 1
ATOM 4182 C C . SER A 1 522 ? -10.301 29.335 31.456 1.00 71.19 522 SER A C 1
ATOM 4184 O O . SER A 1 522 ? -9.453 29.308 32.350 1.00 71.19 522 SER A O 1
ATOM 4186 N N . GLY A 1 523 ? -9.973 29.391 30.163 1.00 67.00 523 GLY A N 1
ATOM 4187 C CA . GLY A 1 523 ? -8.586 29.375 29.677 1.00 67.00 523 GLY A CA 1
ATOM 4188 C C . GLY A 1 523 ? -8.262 28.289 28.647 1.00 67.00 523 GLY A C 1
ATOM 4189 O O . GLY A 1 523 ? -7.144 28.305 28.135 1.00 67.00 523 GLY A O 1
ATOM 4190 N N . GLY A 1 524 ? -9.225 27.425 28.308 1.00 79.00 524 GLY A N 1
ATOM 4191 C CA . GLY A 1 524 ? -9.118 26.406 27.258 1.00 79.00 524 GLY A CA 1
ATOM 4192 C C . GLY A 1 524 ? -9.289 24.991 27.807 1.00 79.00 524 GLY A C 1
ATOM 4193 O O . GLY A 1 524 ? -9.083 24.755 28.999 1.00 79.00 524 GLY A O 1
ATOM 4194 N N . ASN A 1 525 ? -9.655 24.057 26.931 1.00 87.81 525 ASN A N 1
ATOM 4195 C CA . ASN A 1 525 ? -9.944 22.686 27.330 1.00 87.81 525 ASN A CA 1
ATOM 4196 C C . ASN A 1 525 ? -8.693 21.917 27.758 1.00 87.81 525 ASN A C 1
ATOM 4198 O O . ASN A 1 525 ? -7.579 22.158 27.279 1.00 87.81 525 ASN A O 1
ATOM 4202 N N . ALA A 1 526 ? -8.895 20.932 28.629 1.00 89.62 526 ALA A N 1
ATOM 4203 C CA . ALA A 1 526 ? -7.869 19.977 29.012 1.00 89.62 526 ALA A CA 1
ATOM 4204 C C . ALA A 1 526 ? -8.459 18.572 29.161 1.00 89.62 526 ALA A C 1
ATOM 4206 O O . ALA A 1 526 ? -9.438 18.353 29.871 1.00 89.62 526 ALA A O 1
ATOM 4207 N N . GLY A 1 527 ? -7.831 17.599 28.507 1.00 92.62 527 GLY A N 1
ATOM 4208 C CA . GLY A 1 527 ? -8.155 16.188 28.664 1.00 92.62 527 GLY A CA 1
ATOM 4209 C C . GLY A 1 527 ? -7.470 15.580 29.880 1.00 92.62 527 GLY A C 1
ATOM 4210 O O . GLY A 1 527 ? -6.270 15.772 30.102 1.00 92.62 527 GLY A O 1
ATOM 4211 N N . TYR A 1 528 ? -8.223 14.777 30.621 1.00 94.88 528 TYR A N 1
ATOM 4212 C CA . TYR A 1 528 ? -7.752 14.048 31.788 1.00 94.88 528 TYR A CA 1
ATOM 4213 C C . TYR A 1 528 ? -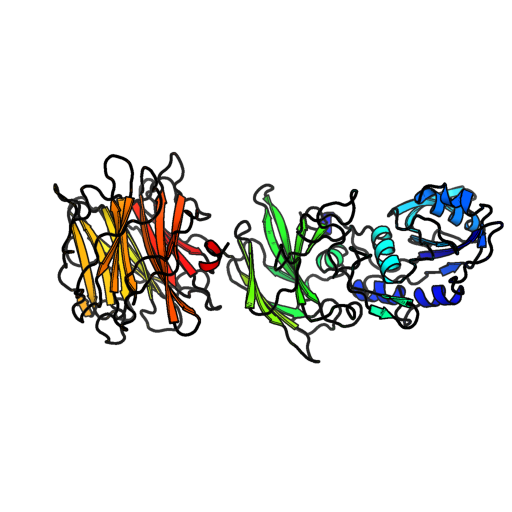8.185 12.591 31.730 1.00 94.88 528 TYR A C 1
ATOM 4215 O O . TYR A 1 528 ? -9.273 12.275 31.255 1.00 94.88 528 TYR A O 1
ATOM 4223 N N . TYR A 1 529 ? -7.362 11.704 32.280 1.00 97.25 529 TYR A N 1
ATOM 4224 C CA . TYR A 1 529 ? -7.752 10.325 32.539 1.00 97.25 529 TYR A CA 1
ATOM 4225 C C . TYR A 1 529 ? -7.392 9.896 33.961 1.00 97.25 529 TYR A C 1
ATOM 4227 O O . TYR A 1 529 ? -6.493 10.451 34.603 1.00 97.25 529 TYR A O 1
ATOM 4235 N N . ARG A 1 530 ? -8.117 8.898 34.463 1.00 97.94 530 ARG A N 1
ATOM 4236 C CA . ARG A 1 530 ? -7.846 8.215 35.735 1.00 97.94 530 ARG A CA 1
ATOM 4237 C C . ARG A 1 530 ? -8.007 6.718 35.556 1.00 97.94 530 ARG A C 1
ATOM 4239 O O . ARG A 1 530 ? -8.843 6.282 34.770 1.00 97.94 530 ARG A O 1
ATOM 4246 N N . ILE A 1 531 ? -7.243 5.955 36.329 1.00 98.50 531 ILE A N 1
ATOM 4247 C CA . ILE A 1 531 ? -7.274 4.493 36.307 1.00 98.50 531 ILE A CA 1
ATOM 4248 C C . ILE A 1 531 ? -7.771 3.986 37.656 1.00 98.50 531 ILE A C 1
ATOM 4250 O O . ILE A 1 531 ? -7.244 4.366 38.703 1.00 98.50 531 ILE A O 1
ATOM 4254 N N . GLY A 1 532 ? -8.804 3.156 37.613 1.00 98.38 532 GLY A N 1
ATOM 4255 C CA . GLY A 1 532 ? -9.273 2.340 38.716 1.00 98.38 532 GLY A CA 1
ATOM 4256 C C . GLY A 1 532 ? -8.648 0.955 38.611 1.00 98.38 532 GLY A C 1
ATOM 4257 O O . GLY A 1 532 ? -8.945 0.230 37.668 1.00 98.38 532 GLY A O 1
ATOM 4258 N N . TRP A 1 533 ? -7.801 0.598 39.574 1.00 98.25 533 TRP A N 1
ATOM 4259 C CA . TRP A 1 533 ? -6.972 -0.606 39.513 1.00 98.25 533 TRP A CA 1
ATOM 4260 C C . TRP A 1 533 ? -7.710 -1.876 39.931 1.00 98.25 533 TRP A C 1
ATOM 4262 O O . TRP A 1 533 ? -8.397 -1.873 40.959 1.00 98.25 533 TRP A O 1
ATOM 4272 N N . ASP A 1 534 ? -7.467 -2.965 39.208 1.00 97.62 534 ASP A N 1
ATOM 4273 C CA . ASP A 1 534 ? -7.840 -4.342 39.521 1.00 97.62 534 ASP A CA 1
ATOM 4274 C C . ASP A 1 534 ? -9.314 -4.476 39.936 1.00 97.62 534 ASP A C 1
ATOM 4276 O O . ASP A 1 534 ? -9.624 -4.704 41.115 1.00 97.62 534 ASP A O 1
ATOM 4280 N N . LEU A 1 535 ? -10.233 -4.325 38.975 1.00 98.12 535 LEU A N 1
ATOM 4281 C CA . LEU A 1 535 ? -11.667 -4.495 39.214 1.00 98.12 535 LEU A CA 1
ATOM 4282 C C . LEU A 1 535 ? -11.946 -5.826 39.927 1.00 98.12 535 LEU A C 1
ATOM 4284 O O . LEU A 1 535 ? -11.424 -6.886 39.569 1.00 98.12 535 LEU A O 1
ATOM 4288 N N . ASN A 1 536 ? -12.773 -5.770 40.972 1.00 97.25 536 ASN A N 1
ATOM 4289 C CA . ASN A 1 536 ? -13.305 -6.980 41.592 1.00 97.25 536 ASN A CA 1
ATOM 4290 C C . ASN A 1 536 ? -14.512 -7.527 40.808 1.00 97.25 536 ASN A C 1
ATOM 4292 O O . ASN A 1 536 ? -15.002 -6.892 39.880 1.00 97.25 536 ASN A O 1
ATOM 4296 N N . GLU A 1 537 ? -15.040 -8.679 41.227 1.00 96.25 537 GLU A N 1
ATOM 4297 C CA . GLU A 1 537 ? -16.187 -9.348 40.581 1.00 96.25 537 GLU A CA 1
ATOM 4298 C C . GLU A 1 537 ? -17.482 -8.510 40.567 1.00 96.25 537 GLU A C 1
ATOM 4300 O O . GLU A 1 537 ? -18.401 -8.813 39.817 1.00 96.25 537 GLU A O 1
ATOM 4305 N N . ASN A 1 538 ? -17.566 -7.446 41.375 1.00 96.06 538 ASN A N 1
ATOM 4306 C CA . ASN A 1 538 ? -18.683 -6.494 41.372 1.00 96.06 538 ASN A CA 1
ATOM 4307 C C . ASN A 1 538 ? -18.379 -5.233 40.543 1.00 96.06 538 ASN A C 1
ATOM 4309 O O . ASN A 1 538 ? -19.142 -4.268 40.591 1.00 96.06 538 ASN A O 1
ATOM 4313 N N . GLY A 1 539 ? -17.246 -5.210 39.835 1.00 96.62 539 GLY A N 1
ATOM 4314 C CA . GLY A 1 539 ? -16.787 -4.084 39.034 1.00 96.62 539 GLY A CA 1
ATOM 4315 C C . GLY A 1 539 ? -16.364 -2.864 39.848 1.00 96.62 539 GLY A C 1
ATOM 4316 O O . GLY A 1 539 ? -16.432 -1.751 39.341 1.00 96.62 539 GLY A O 1
ATOM 4317 N N . ILE A 1 540 ? -15.935 -3.049 41.101 1.00 98.12 540 ILE A N 1
ATOM 4318 C CA . ILE A 1 540 ? -15.416 -1.963 41.942 1.00 98.12 540 ILE A CA 1
ATOM 4319 C C . ILE A 1 540 ? -13.881 -1.994 41.928 1.00 98.12 540 ILE A C 1
ATOM 4321 O O . ILE A 1 540 ? -13.307 -3.020 42.311 1.00 98.12 540 ILE A O 1
ATOM 4325 N N . PRO A 1 541 ? -13.208 -0.892 41.543 1.00 97.88 541 PRO A N 1
ATOM 4326 C CA . PRO A 1 541 ? -11.754 -0.788 41.621 1.00 97.88 541 PRO A CA 1
ATOM 4327 C C . PRO A 1 541 ? -11.226 -0.866 43.053 1.00 97.88 541 PRO A C 1
ATOM 4329 O O . PRO A 1 541 ? -11.844 -0.352 43.987 1.00 97.88 541 PRO A O 1
ATOM 4332 N N . SER A 1 542 ? -10.037 -1.439 43.220 1.00 97.31 542 SER A N 1
ATOM 4333 C CA . SER A 1 542 ? -9.329 -1.488 44.506 1.00 97.31 542 SER A CA 1
ATOM 4334 C C . SER A 1 542 ? -8.875 -0.105 44.988 1.00 97.31 542 SER A C 1
ATOM 4336 O O . SER A 1 542 ? -8.881 0.185 46.186 1.00 97.31 542 SER A O 1
ATOM 4338 N N . SER A 1 543 ? -8.482 0.757 44.053 1.00 97.50 543 SER A N 1
ATOM 4339 C CA . SER A 1 543 ? -8.066 2.139 44.283 1.00 97.50 543 SER A CA 1
ATOM 4340 C C . SER A 1 543 ? -8.115 2.927 42.974 1.00 97.50 543 SER A C 1
ATOM 4342 O O . SER A 1 543 ? -8.230 2.341 41.899 1.00 97.50 543 SER A O 1
ATOM 4344 N N . TRP A 1 544 ? -8.025 4.253 43.068 1.00 98.25 544 TRP A N 1
ATOM 4345 C CA . TRP A 1 544 ? -8.001 5.157 41.918 1.00 98.25 544 TRP A CA 1
ATOM 4346 C C . TRP A 1 544 ? -6.689 5.931 41.862 1.00 98.25 544 TRP A C 1
ATOM 4348 O O . TRP A 1 544 ? -6.167 6.346 42.896 1.00 98.25 544 TRP A O 1
ATOM 4358 N N . SER A 1 545 ? -6.187 6.175 40.654 1.00 98.06 545 SER A N 1
ATOM 4359 C CA . SER A 1 545 ? -5.098 7.121 40.437 1.00 98.06 545 SER A CA 1
ATOM 4360 C C . SER A 1 545 ? -5.537 8.570 40.694 1.00 98.06 545 SER A C 1
ATOM 4362 O O . SER A 1 545 ? -6.714 8.940 40.579 1.00 98.06 545 SER A O 1
ATOM 4364 N N . GLU A 1 546 ? -4.551 9.429 40.946 1.00 96.50 546 GLU A N 1
ATOM 4365 C CA . GLU A 1 546 ? -4.694 10.875 40.753 1.00 96.50 546 GLU A CA 1
ATOM 4366 C C . GLU A 1 546 ? -5.038 11.201 39.283 1.00 96.50 546 GLU A C 1
ATOM 4368 O O . GLU A 1 546 ? -4.772 10.371 38.400 1.00 96.50 546 GLU A O 1
ATOM 4373 N N . PRO A 1 547 ? -5.656 12.368 38.994 1.00 94.88 547 PRO A N 1
ATOM 4374 C CA . PRO A 1 547 ? -5.973 12.757 37.624 1.00 94.88 547 PRO A CA 1
ATOM 4375 C C . PRO A 1 547 ? -4.684 12.968 36.835 1.00 94.88 547 PRO A C 1
ATOM 4377 O O . PRO A 1 547 ? -3.755 13.630 37.299 1.00 94.88 547 PRO A O 1
ATOM 4380 N N . ARG A 1 548 ? -4.637 12.412 35.626 1.00 95.12 548 ARG A N 1
ATOM 4381 C CA . ARG A 1 548 ? -3.492 12.524 34.725 1.00 95.12 548 ARG A CA 1
ATOM 4382 C C . ARG A 1 548 ? -3.870 13.331 33.508 1.00 95.12 548 ARG A C 1
ATOM 4384 O O . ARG A 1 548 ? -4.873 13.047 32.866 1.00 95.12 548 ARG A O 1
ATOM 4391 N N . THR A 1 549 ? -3.052 14.322 33.193 1.00 93.31 549 THR A N 1
ATOM 4392 C CA . THR A 1 549 ? -3.264 15.187 32.036 1.00 93.31 549 THR A CA 1
ATOM 4393 C C . THR A 1 549 ? -2.837 14.477 30.755 1.00 93.31 549 THR A C 1
ATOM 4395 O O . THR A 1 549 ? -1.774 13.850 30.704 1.00 93.31 549 THR A O 1
ATOM 4398 N N . VAL A 1 550 ? -3.646 14.610 29.709 1.00 92.38 550 VAL A N 1
ATOM 4399 C CA . VAL A 1 550 ? -3.257 14.256 28.341 1.00 92.38 550 VAL A CA 1
ATOM 4400 C C . VAL A 1 550 ? -2.293 15.328 27.831 1.00 92.38 550 VAL A C 1
ATOM 4402 O O . VAL A 1 550 ? -2.584 16.521 27.895 1.00 92.38 550 VAL A O 1
ATOM 4405 N N . GLY A 1 551 ? -1.098 14.930 27.403 1.00 75.75 551 GLY A N 1
ATOM 4406 C CA . GLY A 1 551 ? 0.002 15.865 27.178 1.00 75.75 551 GLY A CA 1
ATOM 4407 C C . GLY A 1 551 ? -0.071 16.595 25.844 1.00 75.75 551 GLY A C 1
ATOM 4408 O O . GLY A 1 551 ? 0.666 16.197 24.957 1.00 75.75 551 GLY A O 1
ATOM 4409 N N . MET A 1 552 ? -0.909 17.639 25.724 1.00 69.75 552 MET A N 1
ATOM 4410 C CA . MET A 1 552 ? -0.917 18.683 24.671 1.00 69.75 552 MET A CA 1
ATOM 4411 C C . MET A 1 552 ? -2.111 19.649 24.849 1.00 69.75 552 MET A C 1
ATOM 4413 O O . MET A 1 552 ? -3.045 19.310 25.576 1.00 69.75 552 MET A O 1
ATOM 4417 N N . PRO A 1 553 ? -2.113 20.853 24.230 1.00 67.50 553 PRO A N 1
ATOM 4418 C CA . PRO A 1 553 ? -3.276 21.738 24.272 1.00 67.50 553 PRO A CA 1
ATOM 4419 C C . PRO A 1 553 ? -4.432 21.151 23.450 1.00 67.50 553 PRO A C 1
ATOM 4421 O O . PRO A 1 553 ? -4.238 20.735 22.307 1.00 67.50 553 PRO A O 1
ATOM 4424 N N . PHE A 1 554 ? -5.628 21.146 24.032 1.00 75.50 554 PHE A N 1
ATOM 4425 C CA . PHE A 1 554 ? -6.868 20.843 23.322 1.00 75.50 554 PHE A CA 1
ATOM 4426 C C . PHE A 1 554 ? -7.323 22.069 22.520 1.00 75.50 554 PHE A C 1
ATOM 4428 O O . PHE A 1 554 ? -6.797 23.175 22.694 1.00 75.50 554 PHE A O 1
ATOM 4435 N N . GLY A 1 555 ? -8.287 21.867 21.621 1.00 70.00 555 GLY A N 1
ATOM 4436 C CA . GLY A 1 555 ? -9.000 22.972 20.987 1.00 70.00 555 GLY A CA 1
ATOM 4437 C C . GLY A 1 555 ? -9.678 23.882 22.017 1.00 70.00 555 GLY A C 1
ATOM 4438 O O . GLY A 1 555 ? -9.790 23.551 23.197 1.00 70.00 555 GLY A O 1
ATOM 4439 N N . TRP A 1 556 ? -10.139 25.053 21.575 1.00 77.31 556 TRP A N 1
ATOM 4440 C CA . TRP A 1 556 ? -10.935 25.937 22.440 1.00 77.31 556 TRP A CA 1
ATOM 4441 C C . TRP A 1 556 ? -12.328 25.373 22.724 1.00 77.31 556 TRP A C 1
ATOM 4443 O O . TRP A 1 556 ? -12.943 25.764 23.710 1.00 77.31 556 TRP A O 1
ATOM 4453 N N . GLU A 1 557 ? -12.812 24.485 21.858 1.00 85.81 557 GLU A N 1
ATOM 4454 C CA . GLU A 1 557 ? -14.121 23.864 21.958 1.00 85.81 557 GLU A CA 1
ATOM 4455 C C . GLU A 1 557 ? -14.055 22.440 21.398 1.00 85.81 557 GLU A C 1
ATOM 4457 O O . GLU A 1 557 ? -13.528 22.209 20.308 1.00 85.81 557 GLU A O 1
ATOM 4462 N N . ASN A 1 558 ? -14.588 21.483 22.154 1.00 88.81 558 ASN A N 1
ATOM 4463 C CA . ASN A 1 558 ? -14.664 20.082 21.775 1.00 88.81 558 ASN A CA 1
ATOM 4464 C C . ASN A 1 558 ? -16.123 19.607 21.747 1.00 88.81 558 ASN A C 1
ATOM 4466 O O . ASN A 1 558 ? -16.959 20.085 22.509 1.00 88.81 558 ASN A O 1
ATOM 4470 N N . GLN A 1 559 ? -16.419 18.639 20.878 1.00 90.00 559 GLN A N 1
ATOM 4471 C CA . GLN A 1 559 ? -17.768 18.073 20.702 1.00 90.00 559 GLN A CA 1
ATOM 4472 C C . GLN A 1 559 ? -17.796 16.535 20.810 1.00 90.00 559 GLN A C 1
ATOM 4474 O O . GLN A 1 559 ? -18.717 15.857 20.347 1.00 90.00 559 GLN A O 1
ATOM 4479 N N . GLY A 1 560 ? -16.763 15.957 21.421 1.00 91.62 560 GLY A N 1
ATOM 4480 C CA . GLY A 1 560 ? -16.635 14.520 21.618 1.00 91.62 560 GLY A CA 1
ATOM 4481 C C . GLY A 1 560 ? -15.237 14.136 22.076 1.00 91.62 560 GLY A C 1
ATOM 4482 O O . GLY A 1 560 ? -14.262 14.825 21.771 1.00 91.62 560 GLY A O 1
ATOM 4483 N N . GLY A 1 561 ? -15.145 13.019 22.791 1.00 93.56 561 GLY A N 1
ATOM 4484 C CA . GLY A 1 561 ? -13.892 12.488 23.300 1.00 93.56 561 GLY A CA 1
ATOM 4485 C C . GLY A 1 561 ? -13.974 10.975 23.435 1.00 93.56 561 GLY A C 1
ATOM 4486 O O . GLY A 1 561 ? -14.992 10.474 23.894 1.00 93.56 561 GLY A O 1
ATOM 4487 N N . GLY A 1 562 ? -12.913 10.270 23.041 1.00 96.56 562 GLY A N 1
ATOM 4488 C CA . GLY A 1 562 ? -12.826 8.813 23.062 1.00 96.56 562 GLY A CA 1
ATOM 4489 C C . GLY A 1 562 ? -11.527 8.304 23.678 1.00 96.56 562 GLY A C 1
ATOM 4490 O O . GLY A 1 562 ? -10.512 9.003 23.656 1.00 96.56 562 GLY A O 1
ATOM 4491 N N . ILE A 1 563 ? -11.538 7.079 24.203 1.00 97.69 563 ILE A N 1
ATOM 4492 C CA . ILE A 1 563 ? -10.347 6.436 24.773 1.00 97.69 563 ILE A CA 1
ATOM 4493 C C . ILE A 1 563 ? -10.271 4.958 24.397 1.00 97.69 563 ILE A C 1
ATOM 4495 O O . ILE A 1 563 ? -11.250 4.231 24.500 1.00 97.69 563 ILE A O 1
ATOM 4499 N N . SER A 1 564 ? -9.086 4.491 24.006 1.00 97.38 564 SER A N 1
ATOM 4500 C CA . SER A 1 564 ? -8.826 3.066 23.781 1.00 97.38 564 SER A CA 1
ATOM 4501 C C . SER A 1 564 ? -7.412 2.688 24.213 1.00 97.38 564 SER A C 1
ATOM 4503 O O . SER A 1 564 ? -6.531 3.543 24.302 1.00 97.38 564 SER A O 1
ATOM 4505 N N . VAL A 1 565 ? -7.175 1.401 24.461 1.00 96.00 565 VAL A N 1
ATOM 4506 C CA . VAL A 1 565 ? -5.850 0.857 24.782 1.00 96.00 565 VAL A CA 1
ATOM 4507 C C . VAL A 1 565 ? -5.472 -0.197 23.752 1.00 96.00 565 VAL A C 1
ATOM 4509 O O . VAL A 1 565 ? -6.264 -1.083 23.436 1.00 96.00 565 VAL A O 1
ATOM 4512 N N . ILE A 1 566 ? -4.239 -0.121 23.253 1.00 93.44 566 ILE A N 1
ATOM 4513 C CA . ILE A 1 566 ? -3.645 -1.165 22.418 1.00 93.44 566 ILE A CA 1
ATOM 4514 C C . ILE A 1 566 ? -2.600 -1.906 23.238 1.00 93.44 566 ILE A C 1
ATOM 4516 O O . ILE A 1 566 ? -1.573 -1.331 23.588 1.00 93.44 566 ILE A O 1
ATOM 4520 N N . SER A 1 567 ? -2.823 -3.195 23.477 1.00 89.44 567 SER A N 1
ATOM 4521 C CA . SER A 1 567 ? -1.858 -4.074 24.141 1.00 89.44 567 SER A CA 1
ATOM 4522 C C . SER A 1 567 ? -1.038 -4.856 23.116 1.00 89.44 567 SER A C 1
ATOM 4524 O O . SER A 1 567 ? -1.569 -5.649 22.336 1.00 89.44 567 SER A O 1
ATOM 4526 N N . LYS A 1 568 ? 0.281 -4.668 23.131 1.00 83.94 568 LYS A N 1
ATOM 4527 C CA . LYS A 1 568 ? 1.240 -5.351 22.253 1.00 83.94 568 LYS A CA 1
ATOM 4528 C C . LYS A 1 568 ? 2.085 -6.315 23.063 1.00 83.94 568 LYS A C 1
ATOM 4530 O O . LYS A 1 568 ? 2.449 -6.014 24.192 1.00 83.94 568 LYS A O 1
ATOM 4535 N N . PHE A 1 569 ? 2.443 -7.452 22.479 1.00 81.38 569 PHE A N 1
ATOM 4536 C CA . PHE A 1 569 ? 3.407 -8.364 23.086 1.00 81.38 569 PHE A CA 1
ATOM 4537 C C . PHE A 1 569 ? 4.762 -8.197 22.399 1.00 81.38 569 PHE A C 1
ATOM 4539 O O . PHE A 1 569 ? 4.938 -8.649 21.268 1.00 81.38 569 PHE A O 1
ATOM 4546 N N . ILE A 1 570 ? 5.698 -7.521 23.064 1.00 77.31 570 ILE A N 1
ATOM 4547 C CA . ILE A 1 570 ? 7.031 -7.198 22.538 1.00 77.31 570 ILE A CA 1
ATOM 4548 C C . ILE A 1 570 ? 8.071 -7.730 23.529 1.00 77.31 570 ILE A C 1
ATOM 4550 O O . ILE A 1 570 ? 7.969 -7.501 24.732 1.00 77.31 570 ILE A O 1
ATOM 4554 N N . ASP A 1 571 ? 9.038 -8.507 23.034 1.00 78.50 571 ASP A N 1
ATOM 4555 C CA . ASP A 1 571 ? 10.147 -9.072 23.820 1.00 78.50 571 ASP A CA 1
ATOM 4556 C C . ASP A 1 571 ? 9.727 -9.780 25.125 1.00 78.50 571 ASP A C 1
ATOM 4558 O O . ASP A 1 571 ? 10.398 -9.710 26.157 1.00 78.50 571 ASP A O 1
ATOM 4562 N N . GLY A 1 572 ? 8.595 -10.490 25.090 1.00 76.69 572 GLY A N 1
ATOM 4563 C CA . GLY A 1 572 ? 8.094 -11.240 26.243 1.00 76.69 572 GLY A CA 1
ATOM 4564 C C . GLY A 1 572 ? 7.297 -10.412 27.258 1.00 76.69 572 GLY A C 1
ATOM 4565 O O . GLY A 1 572 ? 6.987 -10.931 28.330 1.00 76.69 572 GLY A O 1
ATOM 4566 N N . ARG A 1 573 ? 6.982 -9.144 26.959 1.00 78.75 573 ARG A N 1
ATOM 4567 C CA . ARG A 1 573 ? 6.229 -8.232 27.833 1.00 78.75 573 ARG A CA 1
ATOM 4568 C C . ARG A 1 573 ? 5.011 -7.660 27.119 1.00 78.75 573 ARG A C 1
ATOM 4570 O O . ARG A 1 573 ? 5.031 -7.469 25.905 1.00 78.75 573 ARG A O 1
ATOM 4577 N N . VAL A 1 574 ? 3.962 -7.373 27.890 1.00 83.81 574 VAL A N 1
ATOM 4578 C CA . VAL A 1 574 ? 2.830 -6.573 27.412 1.00 83.81 574 VAL A CA 1
ATOM 4579 C C . VAL A 1 574 ? 3.221 -5.100 27.487 1.00 83.81 574 VAL A C 1
ATOM 4581 O O . VAL A 1 574 ? 3.707 -4.633 28.515 1.00 83.81 574 VAL A O 1
ATOM 4584 N N . GLN A 1 575 ? 3.029 -4.390 26.385 1.00 87.44 575 GLN A N 1
ATOM 4585 C CA . GLN A 1 575 ? 3.269 -2.965 26.237 1.00 87.44 575 GLN A CA 1
ATOM 4586 C C . GLN A 1 575 ? 1.970 -2.321 25.776 1.00 87.44 575 GLN A C 1
ATOM 4588 O O . GLN A 1 575 ? 1.442 -2.678 24.723 1.00 87.44 575 GLN A O 1
ATOM 4593 N N . ASN A 1 576 ? 1.446 -1.411 26.589 1.00 92.94 576 ASN A N 1
ATOM 4594 C CA . ASN A 1 576 ? 0.179 -0.746 26.331 1.00 92.94 576 ASN A CA 1
ATOM 4595 C C . ASN A 1 576 ? 0.439 0.629 25.706 1.00 92.94 576 ASN A C 1
ATOM 4597 O O . ASN A 1 576 ? 1.264 1.378 26.212 1.00 92.94 576 ASN A O 1
ATOM 4601 N N . ASP A 1 577 ? -0.276 0.977 24.642 1.00 94.38 577 ASP A N 1
ATOM 4602 C CA . ASP A 1 577 ? -0.381 2.356 24.158 1.00 94.38 577 ASP A CA 1
ATOM 4603 C C . ASP A 1 577 ? -1.773 2.890 24.496 1.00 94.38 577 ASP A C 1
ATOM 4605 O O . ASP A 1 577 ? -2.773 2.194 24.305 1.00 94.38 577 ASP A O 1
ATOM 4609 N N . LEU A 1 578 ? -1.841 4.131 24.977 1.00 95.75 578 LEU A N 1
ATOM 4610 C CA . LEU A 1 578 ? -3.090 4.817 25.289 1.00 95.75 578 LEU A CA 1
ATOM 4611 C C . LEU A 1 578 ? -3.491 5.721 24.127 1.00 95.75 578 LEU A C 1
ATOM 4613 O O . LEU A 1 578 ? -2.768 6.654 23.789 1.00 95.75 578 LEU A O 1
ATOM 4617 N N . LEU A 1 579 ? -4.648 5.475 23.530 1.00 96.25 579 LEU A N 1
ATOM 4618 C CA . LEU A 1 579 ? -5.187 6.277 22.441 1.00 96.25 579 LEU A CA 1
ATOM 4619 C C . LEU A 1 579 ? -6.249 7.218 22.997 1.00 96.25 579 LEU A C 1
ATOM 4621 O O . LEU A 1 579 ? -7.236 6.765 23.570 1.00 96.25 579 LEU A O 1
ATOM 4625 N N . ILE A 1 580 ? -6.047 8.517 22.797 1.00 96.12 580 ILE A N 1
ATOM 4626 C CA . ILE A 1 580 ? -7.003 9.568 23.135 1.00 96.12 580 ILE A CA 1
ATOM 4627 C C . ILE A 1 580 ? -7.526 10.173 21.843 1.00 96.12 580 ILE A C 1
ATOM 4629 O O . ILE A 1 580 ? -6.744 10.603 20.996 1.00 96.12 580 ILE A O 1
ATOM 4633 N N . PHE A 1 581 ? -8.842 10.203 21.704 1.00 95.12 581 PHE A N 1
ATOM 4634 C CA . PHE A 1 581 ? -9.539 10.812 20.586 1.00 95.12 581 PHE A CA 1
ATOM 4635 C C . PHE A 1 581 ? -10.295 12.046 21.053 1.00 95.12 581 PHE A C 1
ATOM 4637 O O . PHE A 1 581 ? -10.910 12.023 22.116 1.00 95.12 581 PHE A O 1
ATOM 4644 N N . ASP A 1 582 ? -10.298 13.092 20.239 1.00 93.75 582 ASP A N 1
ATOM 4645 C CA . ASP A 1 582 ? -11.132 14.263 20.466 1.00 93.75 582 ASP A CA 1
ATOM 4646 C C . ASP A 1 582 ? -11.651 14.839 19.143 1.00 93.75 582 ASP A C 1
ATOM 4648 O O . ASP A 1 582 ? -10.988 14.747 18.106 1.00 93.75 582 ASP A O 1
ATOM 4652 N N . ILE A 1 583 ? -12.856 15.408 19.177 1.00 92.94 583 ILE A N 1
ATOM 4653 C CA . ILE A 1 583 ? -13.433 16.161 18.059 1.00 92.94 583 ILE A CA 1
ATOM 4654 C C . ILE A 1 583 ? -13.293 17.645 18.381 1.00 92.94 583 ILE A C 1
ATOM 4656 O O . ILE A 1 583 ? -13.851 18.114 19.373 1.00 92.94 583 ILE A O 1
ATOM 4660 N N . ASP A 1 584 ? -12.544 18.365 17.554 1.00 89.56 584 ASP A N 1
ATOM 4661 C CA . ASP A 1 584 ? -12.367 19.818 17.630 1.00 89.56 584 ASP A CA 1
ATOM 4662 C C . ASP A 1 584 ? -13.483 20.532 16.869 1.00 89.56 584 ASP A C 1
ATOM 4664 O O . ASP A 1 584 ? -13.808 20.099 15.756 1.00 89.56 584 ASP A O 1
ATOM 4668 N N . ASN A 1 585 ? -13.978 21.646 17.418 1.00 86.12 585 ASN A N 1
ATOM 4669 C CA . ASN A 1 585 ? -14.978 22.518 16.791 1.00 86.12 585 ASN A CA 1
ATOM 4670 C C . ASN A 1 585 ? -14.381 23.875 16.357 1.00 86.12 585 ASN A C 1
ATOM 4672 O O . ASN A 1 585 ? -14.599 24.903 17.006 1.00 86.12 585 ASN A O 1
ATOM 4676 N N . PRO A 1 586 ? -13.555 23.924 15.293 1.00 82.06 586 PRO A N 1
ATOM 4677 C CA . PRO A 1 586 ? -13.136 25.186 14.698 1.00 82.06 586 PRO A CA 1
ATOM 4678 C C . PRO A 1 586 ? -14.279 25.805 13.878 1.00 82.06 586 PRO A C 1
ATOM 4680 O O . PRO A 1 586 ? -15.255 25.150 13.539 1.00 82.06 586 PRO A O 1
ATOM 4683 N N . SER A 1 587 ? -14.128 27.057 13.435 1.00 75.81 587 SER A N 1
ATOM 4684 C CA . SER A 1 587 ? -15.088 27.628 12.484 1.00 75.81 587 SER A CA 1
ATOM 4685 C C . SER A 1 587 ? -15.151 26.809 11.180 1.00 75.81 587 SER A C 1
ATOM 4687 O O . SER A 1 587 ? -14.169 26.712 10.439 1.00 75.81 587 SER A O 1
ATOM 4689 N N . GLY A 1 588 ? -16.326 26.251 10.877 1.00 80.69 588 GLY A N 1
ATOM 4690 C CA . GLY A 1 588 ? -16.563 25.405 9.707 1.00 80.69 588 GLY A CA 1
ATOM 4691 C C . GLY A 1 588 ? -16.655 23.927 10.083 1.00 80.69 588 GLY A C 1
ATOM 4692 O O . GLY A 1 588 ? -17.396 23.575 10.984 1.00 80.69 588 GLY A O 1
ATOM 4693 N N . ASN A 1 589 ? -15.940 23.063 9.357 1.00 83.38 589 ASN A N 1
ATOM 4694 C CA . ASN A 1 589 ? -15.994 21.623 9.608 1.00 83.38 589 ASN A CA 1
ATOM 4695 C C . ASN A 1 589 ? -15.144 21.213 10.811 1.00 83.38 589 ASN A C 1
ATOM 4697 O O . ASN A 1 589 ? -13.967 21.583 10.903 1.00 83.38 589 ASN A O 1
ATOM 4701 N N . ASN A 1 590 ? -15.692 20.294 11.590 1.00 88.81 590 ASN A N 1
ATOM 4702 C CA . ASN A 1 590 ? -15.023 19.619 12.683 1.00 88.81 590 ASN A CA 1
ATOM 4703 C C . ASN A 1 590 ? -14.000 18.606 12.190 1.00 88.81 590 ASN A C 1
ATOM 4705 O O . ASN A 1 590 ? -14.144 17.969 11.132 1.00 88.81 590 ASN A O 1
ATOM 4709 N N . TYR A 1 591 ? -12.964 18.418 13.003 1.00 89.69 591 TYR A N 1
ATOM 4710 C CA . TYR A 1 591 ? -11.914 17.440 12.755 1.00 89.69 591 TYR A CA 1
ATOM 4711 C C . TYR A 1 591 ? -11.683 16.587 13.989 1.00 89.69 591 TYR A C 1
ATOM 4713 O O . TYR A 1 591 ? -11.571 17.092 15.101 1.00 89.69 591 TYR A O 1
ATOM 4721 N N . GLY A 1 592 ? -11.574 15.286 13.758 1.00 91.25 592 GLY A N 1
ATOM 4722 C CA . GLY A 1 592 ? -11.181 14.324 14.768 1.00 91.25 592 GLY A CA 1
ATOM 4723 C C . GLY A 1 592 ? -9.669 14.204 14.821 1.00 91.25 592 GLY A C 1
ATOM 4724 O O . GLY A 1 592 ? -8.993 14.166 13.783 1.00 91.25 592 GLY A O 1
ATOM 4725 N N . PHE A 1 593 ? -9.149 14.107 16.032 1.00 91.50 593 PHE A N 1
ATOM 4726 C CA . PHE A 1 593 ? -7.730 13.998 16.294 1.00 91.50 593 PHE A CA 1
ATOM 4727 C C . PHE A 1 593 ? -7.439 12.825 17.213 1.00 91.50 593 PHE A C 1
ATOM 4729 O O . PHE A 1 593 ? -8.225 12.504 18.097 1.00 91.50 593 PHE A O 1
ATOM 4736 N N . LEU A 1 594 ? -6.298 12.186 16.979 1.00 92.81 594 LEU A N 1
ATOM 4737 C CA . LEU A 1 594 ? -5.773 11.108 17.798 1.00 92.81 594 LEU A CA 1
ATOM 4738 C C . LEU A 1 594 ? -4.470 11.566 18.453 1.00 92.81 594 LEU A C 1
ATOM 4740 O O . LEU A 1 594 ? -3.573 12.069 17.780 1.00 92.81 594 LEU A O 1
ATOM 4744 N N . THR A 1 595 ? -4.350 11.348 19.755 1.00 93.50 595 THR A N 1
ATOM 4745 C CA . THR A 1 595 ? -3.128 11.576 20.529 1.00 93.50 595 THR A CA 1
ATOM 4746 C C . THR A 1 595 ? -2.753 10.271 21.218 1.00 93.50 595 THR A C 1
ATOM 4748 O O . THR A 1 595 ? -3.594 9.646 21.864 1.00 93.50 595 THR A O 1
ATOM 4751 N N . VAL A 1 596 ? -1.501 9.837 21.074 1.00 94.19 596 VAL A N 1
ATOM 4752 C CA . VAL A 1 596 ? -1.055 8.518 21.534 1.00 94.19 596 VAL A CA 1
ATOM 4753 C C . VAL A 1 596 ? -0.068 8.665 22.681 1.00 94.19 596 VAL A C 1
ATOM 4755 O O . VAL A 1 596 ? 1.030 9.194 22.509 1.00 94.19 596 VAL A O 1
ATOM 4758 N N . GLY A 1 597 ? -0.455 8.175 23.854 1.00 94.75 597 GLY A N 1
ATOM 4759 C CA . GLY A 1 597 ? 0.434 7.948 24.982 1.00 94.75 597 GLY A CA 1
ATOM 4760 C C . GLY A 1 597 ? 1.197 6.646 24.766 1.00 94.75 597 GLY A C 1
ATOM 4761 O O . GLY A 1 597 ? 0.649 5.571 24.998 1.00 94.75 597 GLY A O 1
ATOM 4762 N N . LYS A 1 598 ? 2.444 6.748 24.304 1.00 92.25 598 LYS A N 1
ATOM 4763 C CA . LYS A 1 598 ? 3.292 5.596 23.975 1.00 92.25 598 LYS A CA 1
ATOM 4764 C C . LYS A 1 598 ? 3.838 4.946 25.241 1.00 92.25 598 LYS A C 1
ATOM 4766 O O . LYS A 1 598 ? 4.254 5.656 26.162 1.00 92.25 598 LYS A O 1
ATOM 4771 N N . ASP A 1 599 ? 3.894 3.620 25.244 1.00 91.25 599 ASP A N 1
ATOM 4772 C CA . ASP A 1 599 ? 4.565 2.810 26.268 1.00 91.25 599 ASP A CA 1
ATOM 4773 C C . ASP A 1 599 ? 4.035 3.112 27.679 1.00 91.25 599 ASP A C 1
ATOM 4775 O O . ASP A 1 599 ? 4.782 3.445 28.603 1.00 91.25 599 ASP A O 1
ATOM 4779 N N . LEU A 1 600 ? 2.713 3.046 27.824 1.00 94.25 600 LEU A N 1
ATOM 4780 C CA . LEU A 1 600 ? 2.000 3.217 29.080 1.00 94.25 600 LEU A CA 1
ATOM 4781 C C . LEU A 1 600 ? 2.555 2.238 30.124 1.00 94.25 600 LEU A C 1
ATOM 4783 O O . LEU A 1 600 ? 2.465 1.018 29.971 1.00 94.25 600 LEU A O 1
ATOM 4787 N N . SER A 1 601 ? 3.143 2.789 31.187 1.00 94.00 601 SER A N 1
ATOM 4788 C CA . SER A 1 601 ? 3.700 1.999 32.283 1.00 94.00 601 SER A CA 1
ATOM 4789 C C . SER A 1 601 ? 2.614 1.215 33.023 1.00 94.00 601 SER A C 1
ATOM 4791 O O . SER A 1 601 ? 1.430 1.532 32.924 1.00 94.00 601 SER A O 1
ATOM 4793 N N . THR A 1 602 ? 3.010 0.246 33.852 1.00 93.38 602 THR A N 1
ATOM 4794 C CA . THR A 1 602 ? 2.070 -0.472 34.734 1.00 93.38 602 THR A CA 1
ATOM 4795 C C . THR A 1 602 ? 1.459 0.417 35.812 1.00 93.38 602 THR A C 1
ATOM 4797 O O . THR A 1 602 ? 0.437 0.089 36.396 1.00 93.38 602 THR A O 1
ATOM 4800 N N . GLU A 1 603 ? 2.074 1.570 36.077 1.00 93.56 603 GLU A N 1
ATOM 4801 C CA . GLU A 1 603 ? 1.476 2.614 36.903 1.00 93.56 603 GLU A CA 1
ATOM 4802 C C . GLU A 1 603 ? 0.546 3.510 36.086 1.00 93.56 603 GLU A C 1
ATOM 4804 O O . GLU A 1 603 ? -0.142 4.333 36.669 1.00 93.56 603 GLU A O 1
ATOM 4809 N N . GLY A 1 604 ? 0.488 3.366 34.760 1.00 94.00 604 GLY A N 1
ATOM 4810 C CA . GLY A 1 604 ? -0.376 4.086 33.830 1.00 94.00 604 GLY A CA 1
ATOM 4811 C C . GLY A 1 604 ? 0.128 5.473 33.424 1.00 94.00 604 GLY A C 1
ATOM 4812 O O . GLY A 1 604 ? -0.684 6.362 33.166 1.00 94.00 604 GLY A O 1
ATOM 4813 N N . TYR A 1 605 ? 1.444 5.682 33.408 1.00 95.44 605 TYR A N 1
ATOM 4814 C CA . TYR A 1 605 ? 2.061 6.888 32.852 1.00 95.44 605 TYR A CA 1
ATOM 4815 C C . TYR A 1 605 ? 2.648 6.578 31.470 1.00 95.44 605 TYR A C 1
ATOM 4817 O O . TYR A 1 605 ? 3.490 5.683 31.376 1.00 95.44 605 TYR A O 1
ATOM 4825 N N . PRO A 1 606 ? 2.243 7.294 30.406 1.00 94.75 606 PRO A N 1
ATOM 4826 C CA . PRO A 1 606 ? 2.902 7.207 29.111 1.00 94.75 606 PRO A CA 1
ATOM 4827 C C . PRO A 1 606 ? 4.362 7.637 29.218 1.00 94.75 606 PRO A C 1
ATOM 4829 O O . PRO A 1 606 ? 4.668 8.626 29.889 1.00 94.75 606 PRO A O 1
ATOM 4832 N N . ALA A 1 607 ? 5.258 6.943 28.518 1.00 93.81 607 ALA A N 1
ATOM 4833 C CA . ALA A 1 607 ? 6.647 7.374 28.393 1.00 93.81 607 ALA A CA 1
ATOM 4834 C C . ALA A 1 607 ? 6.763 8.676 27.583 1.00 93.81 607 ALA A C 1
ATOM 4836 O O . ALA A 1 607 ? 7.636 9.506 27.838 1.00 93.81 607 ALA A O 1
ATOM 4837 N N . SER A 1 608 ? 5.876 8.860 26.603 1.00 92.56 608 SER A N 1
ATOM 4838 C CA . SER A 1 608 ? 5.760 10.083 25.809 1.00 92.56 608 SER A CA 1
ATOM 4839 C C . SER A 1 608 ? 4.363 10.212 25.204 1.00 92.56 608 SER A C 1
ATOM 4841 O O . SER A 1 608 ? 3.637 9.226 25.087 1.00 92.56 608 SER A O 1
ATOM 4843 N N . TRP A 1 609 ? 4.002 11.428 24.800 1.00 93.19 609 TRP A N 1
ATOM 4844 C CA . TRP A 1 609 ? 2.815 11.695 23.991 1.00 93.19 609 TRP A CA 1
ATOM 4845 C C . TRP A 1 609 ? 3.237 11.990 22.551 1.00 93.19 609 TRP A C 1
ATOM 4847 O O . TRP A 1 609 ? 4.216 12.706 22.334 1.00 93.19 609 TRP A O 1
ATOM 4857 N N . SER A 1 610 ? 2.524 11.431 21.574 1.00 91.38 610 SER A N 1
ATOM 4858 C CA . SER A 1 610 ? 2.655 11.824 20.167 1.00 91.38 610 SER A CA 1
ATOM 4859 C C . SER A 1 610 ? 2.100 13.223 19.944 1.00 91.38 610 SER A C 1
ATOM 4861 O O . SER A 1 610 ? 1.206 13.636 20.678 1.00 91.38 610 SER A O 1
ATOM 4863 N N . ASP A 1 611 ? 2.522 13.887 18.867 1.00 88.62 611 ASP A N 1
ATOM 4864 C CA . ASP A 1 611 ? 1.784 15.036 18.336 1.00 88.62 611 ASP A CA 1
ATOM 4865 C C . ASP A 1 611 ? 0.307 14.677 18.084 1.00 88.62 611 ASP A C 1
ATOM 4867 O O . ASP A 1 611 ? -0.051 13.503 17.921 1.00 88.62 611 ASP A O 1
ATOM 4871 N N . ARG A 1 612 ? -0.553 15.698 18.034 1.00 87.56 612 ARG A N 1
ATOM 4872 C CA . ARG A 1 612 ? -1.984 15.549 17.747 1.00 87.56 612 ARG A CA 1
ATOM 4873 C C . ARG A 1 612 ? -2.187 15.195 16.266 1.00 87.56 612 ARG A C 1
ATOM 4875 O O . ARG A 1 612 ? -2.047 16.042 15.382 1.00 87.56 612 ARG A O 1
ATOM 4882 N N . ILE A 1 613 ? -2.519 13.937 15.986 1.00 88.81 613 ILE A N 1
ATOM 4883 C CA . ILE A 1 613 ? -2.655 13.384 14.633 1.00 88.81 613 ILE A CA 1
ATOM 4884 C C . ILE A 1 613 ? -4.060 13.667 14.113 1.00 88.81 613 ILE A C 1
ATOM 4886 O O . ILE A 1 613 ? -5.044 13.127 14.613 1.00 88.81 613 ILE A O 1
ATOM 4890 N N . ARG A 1 614 ? -4.172 14.488 13.069 1.00 88.69 614 ARG A N 1
ATOM 4891 C CA . ARG A 1 614 ? -5.455 14.739 12.407 1.00 88.69 614 ARG A CA 1
ATOM 4892 C C . ARG A 1 614 ? -5.896 13.514 11.615 1.00 88.69 614 ARG A C 1
ATOM 4894 O O . ARG A 1 614 ? -5.191 13.071 10.708 1.00 88.69 614 ARG A O 1
ATOM 4901 N N . LEU A 1 615 ? -7.095 13.011 11.892 1.00 87.88 615 LEU A N 1
ATOM 4902 C CA . LEU A 1 615 ? -7.691 11.954 11.085 1.00 87.88 615 LEU A CA 1
ATOM 4903 C C . LEU A 1 615 ? -8.124 12.524 9.729 1.00 87.88 615 LEU A C 1
ATOM 4905 O O . LEU A 1 615 ? -8.625 13.642 9.636 1.00 87.88 615 LEU A O 1
ATOM 4909 N N . ALA A 1 616 ? -7.979 11.742 8.658 1.00 74.44 616 ALA A N 1
ATOM 4910 C CA . ALA A 1 616 ? -8.249 12.184 7.282 1.00 74.44 616 ALA A CA 1
ATOM 4911 C C . ALA A 1 616 ? -9.739 12.491 6.970 1.00 74.44 616 ALA A C 1
ATOM 4913 O O . ALA A 1 616 ? -10.108 12.642 5.810 1.00 74.44 616 ALA A O 1
ATOM 4914 N N . GLN A 1 617 ? -10.617 12.544 7.977 1.00 74.12 617 GLN A N 1
ATOM 4915 C CA . GLN A 1 617 ? -12.056 12.787 7.845 1.00 74.12 617 GLN A CA 1
ATOM 4916 C C . GLN A 1 617 ? -12.478 14.126 8.430 1.00 74.12 617 GLN A C 1
ATOM 4918 O O . GLN A 1 617 ? -11.965 14.563 9.456 1.00 74.12 617 GLN A O 1
ATOM 4923 N N . THR A 1 618 ? -13.472 14.728 7.782 1.00 75.75 618 THR A N 1
ATOM 4924 C CA . THR A 1 618 ? -14.319 15.777 8.352 1.00 75.75 618 THR A CA 1
ATOM 4925 C C . THR A 1 618 ? -15.428 15.134 9.170 1.00 75.75 618 THR A C 1
ATOM 4927 O O . THR A 1 618 ? -16.075 14.198 8.693 1.00 75.75 618 THR A O 1
ATOM 4930 N N . PHE A 1 619 ? -15.680 15.651 10.360 1.00 84.62 619 PHE A N 1
ATOM 4931 C CA . PHE A 1 619 ? -16.685 15.096 11.261 1.00 84.62 619 PHE A CA 1
ATOM 4932 C C . PHE A 1 619 ? -18.058 15.744 11.100 1.00 84.62 619 PHE A C 1
ATOM 4934 O O . PHE A 1 619 ? -18.974 15.320 11.777 1.00 84.62 619 PHE A O 1
ATOM 4941 N N . GLY A 1 620 ? -18.223 16.651 10.133 1.00 84.06 620 GLY A N 1
ATOM 4942 C CA . GLY A 1 620 ? -19.440 17.446 9.961 1.00 84.06 620 GLY A CA 1
ATOM 4943 C C . GLY A 1 620 ? -19.229 18.854 10.502 1.00 84.06 620 GLY A C 1
ATOM 4944 O O . GLY A 1 620 ? -18.078 19.277 10.609 1.00 84.06 620 GLY A O 1
ATOM 4945 N N . GLU A 1 621 ? -20.313 19.567 10.787 1.00 84.50 621 GLU A N 1
ATOM 4946 C CA . GLU A 1 621 ? -20.271 20.916 11.376 1.00 84.50 621 GLU A CA 1
ATOM 4947 C C . GLU A 1 621 ? -20.716 20.895 12.844 1.00 84.50 621 GLU A C 1
ATOM 4949 O O . GLU A 1 621 ? -20.265 21.729 13.618 1.00 84.50 621 GLU A O 1
ATOM 4954 N N . GLU A 1 622 ? -21.573 19.949 13.249 1.00 87.62 622 GLU A N 1
ATOM 4955 C CA . GLU A 1 622 ? -22.133 19.912 14.602 1.00 87.62 622 GLU A CA 1
ATOM 4956 C C . GLU A 1 622 ? -22.198 18.480 15.139 1.00 87.62 622 GLU A C 1
ATOM 4958 O O . GLU A 1 622 ? -23.103 17.701 14.824 1.00 87.62 622 GLU A O 1
ATOM 4963 N N . ASN A 1 623 ? -21.252 18.133 16.011 1.00 90.69 623 ASN A N 1
ATOM 4964 C CA . ASN A 1 623 ? -21.177 16.823 16.640 1.00 90.69 623 ASN A CA 1
ATOM 4965 C C . ASN A 1 623 ? -21.822 16.809 18.032 1.00 90.69 623 ASN A C 1
ATOM 4967 O O . ASN A 1 623 ? -21.762 17.770 18.791 1.00 90.69 623 ASN A O 1
ATOM 4971 N N . GLN A 1 624 ? -22.428 15.675 18.387 1.00 89.69 624 GLN A N 1
ATOM 4972 C CA . GLN A 1 624 ? -23.080 15.454 19.689 1.00 89.69 624 GLN A CA 1
ATOM 4973 C C . GLN A 1 624 ? -22.478 14.263 20.448 1.00 89.69 624 GLN A C 1
ATOM 4975 O O . GLN A 1 624 ? -23.148 13.551 21.203 1.00 89.69 624 GLN A O 1
ATOM 4980 N N . GLY A 1 625 ? -21.188 14.035 20.211 1.00 91.81 625 GLY A N 1
ATOM 4981 C CA . GLY A 1 625 ? -20.407 12.948 20.774 1.00 91.81 625 GLY A CA 1
ATOM 4982 C C . GLY A 1 625 ? -19.588 12.213 19.718 1.00 91.81 625 GLY A C 1
ATOM 4983 O O . GLY A 1 625 ? -19.948 12.130 18.541 1.00 91.81 625 GLY A O 1
ATOM 4984 N N . GLY A 1 626 ? -18.494 11.618 20.175 1.00 94.44 626 GLY A N 1
ATOM 4985 C CA . GLY A 1 626 ? -17.673 10.709 19.394 1.00 94.44 626 GLY A CA 1
ATOM 4986 C C . GLY A 1 626 ? -16.806 9.864 20.308 1.00 94.44 626 GLY A C 1
ATOM 4987 O O . GLY A 1 626 ? -16.501 10.283 21.417 1.00 94.44 626 GLY A O 1
ATOM 4988 N N . SER A 1 627 ? -16.444 8.678 19.838 1.00 97.38 627 SER A N 1
ATOM 4989 C CA . SER A 1 627 ? -15.698 7.668 20.583 1.00 97.38 627 SER A CA 1
ATOM 4990 C C . SER A 1 627 ? -14.883 6.812 19.610 1.00 97.38 627 SER A C 1
ATOM 4992 O O . SER A 1 627 ? -15.099 6.833 18.390 1.00 97.38 627 SER A O 1
ATOM 4994 N N . ILE A 1 628 ? -13.918 6.074 20.149 1.00 97.50 628 ILE A N 1
ATOM 4995 C CA . ILE A 1 628 ? -13.068 5.157 19.398 1.00 97.50 628 ILE A CA 1
ATOM 4996 C C . ILE A 1 628 ? -12.986 3.803 20.091 1.00 97.50 628 ILE A C 1
ATOM 4998 O O . ILE A 1 628 ? -13.052 3.716 21.308 1.00 97.50 628 ILE A O 1
ATOM 5002 N N . ALA A 1 629 ? -12.754 2.754 19.310 1.00 97.62 629 ALA A N 1
ATOM 5003 C CA . ALA A 1 629 ? -12.411 1.436 19.827 1.00 97.62 629 ALA A CA 1
ATOM 5004 C C . ALA A 1 629 ? -11.336 0.799 18.951 1.00 97.62 629 ALA A C 1
ATOM 5006 O O . ALA A 1 629 ? -11.333 0.980 17.732 1.00 97.62 629 ALA A O 1
ATOM 5007 N N . THR A 1 630 ? -10.440 0.023 19.556 1.00 95.88 630 THR A N 1
ATOM 5008 C CA . THR A 1 630 ? -9.416 -0.731 18.824 1.00 95.88 630 THR A CA 1
ATOM 5009 C C . THR A 1 630 ? -9.653 -2.225 18.912 1.00 95.88 630 THR A C 1
ATOM 5011 O O . THR A 1 630 ? -9.931 -2.748 19.988 1.00 95.88 630 THR A O 1
ATOM 5014 N N . ALA A 1 631 ? -9.532 -2.917 17.781 1.00 93.94 631 ALA A N 1
ATOM 5015 C CA . ALA A 1 631 ? -9.553 -4.373 17.728 1.00 93.94 631 ALA A CA 1
ATOM 5016 C C . ALA A 1 631 ? -8.979 -4.881 16.399 1.00 93.94 631 ALA A C 1
ATOM 5018 O O . ALA A 1 631 ? -8.892 -4.148 15.416 1.00 93.94 631 ALA A O 1
ATOM 5019 N N . ARG A 1 632 ? -8.698 -6.183 16.323 1.00 92.38 632 ARG A N 1
ATOM 5020 C CA . ARG A 1 632 ? -8.362 -6.874 15.066 1.00 92.38 632 ARG A CA 1
ATOM 5021 C C . ARG A 1 632 ? -9.635 -7.190 14.277 1.00 92.38 632 ARG A C 1
ATOM 5023 O O . ARG A 1 632 ? -10.216 -8.265 14.441 1.00 92.38 632 ARG A O 1
ATOM 5030 N N . ILE A 1 633 ? -10.102 -6.236 13.473 1.00 92.31 633 ILE A N 1
ATOM 5031 C CA . ILE A 1 633 ? -11.287 -6.375 12.603 1.00 92.31 633 ILE A CA 1
ATOM 5032 C C . ILE A 1 633 ? -10.893 -7.047 11.275 1.00 92.31 633 ILE A C 1
ATOM 5034 O O . ILE A 1 633 ? -11.661 -7.817 10.685 1.00 92.31 633 ILE A O 1
ATOM 5038 N N . SER A 1 634 ? -9.687 -6.743 10.808 1.00 85.50 634 SER A N 1
ATOM 5039 C CA . SER A 1 634 ? -9.072 -7.224 9.580 1.00 85.50 634 SER A CA 1
ATOM 5040 C C . SER A 1 634 ? -8.422 -8.607 9.734 1.00 85.50 634 SER A C 1
ATOM 5042 O O . SER A 1 634 ? -7.963 -9.020 10.799 1.00 85.50 634 SER A O 1
ATOM 5044 N N . ASP A 1 635 ? -8.374 -9.356 8.627 1.00 80.69 635 ASP A N 1
ATOM 5045 C CA . ASP A 1 635 ? -7.916 -10.755 8.619 1.00 80.69 635 ASP A CA 1
ATOM 5046 C C . ASP A 1 635 ? -6.373 -10.907 8.600 1.00 80.69 635 ASP A C 1
ATOM 5048 O O . ASP A 1 635 ? -5.858 -12.005 8.394 1.00 80.69 635 ASP A O 1
ATOM 5052 N N . ASP A 1 636 ? -5.609 -9.818 8.714 1.00 76.56 636 ASP A N 1
ATOM 5053 C CA . ASP A 1 636 ? -4.132 -9.811 8.770 1.00 76.56 636 ASP A CA 1
ATOM 5054 C C . ASP A 1 636 ? -3.569 -9.532 10.165 1.00 76.56 636 ASP A C 1
ATOM 5056 O O . ASP A 1 636 ? -2.358 -9.391 10.309 1.00 76.56 636 ASP A O 1
ATOM 5060 N N . PHE A 1 637 ? -4.419 -9.565 11.195 1.00 76.31 637 PHE A N 1
ATOM 5061 C CA . PHE A 1 637 ? -4.033 -9.399 12.598 1.00 76.31 637 PHE A CA 1
ATOM 5062 C C . PHE A 1 637 ? -3.467 -8.015 12.953 1.00 76.31 637 PHE A C 1
ATOM 5064 O O . PHE A 1 637 ? -2.971 -7.863 14.071 1.00 76.31 637 PHE A O 1
ATOM 5071 N N . SER A 1 638 ? -3.557 -7.019 12.061 1.00 84.81 638 SER A N 1
ATOM 5072 C CA . SER A 1 638 ? -3.286 -5.628 12.433 1.00 84.81 638 SER A CA 1
ATOM 5073 C C . SER A 1 638 ? -4.335 -5.128 13.426 1.00 84.81 638 SER A C 1
ATOM 5075 O O . SER A 1 638 ? -5.495 -5.541 13.382 1.00 84.81 638 SER A O 1
ATOM 5077 N N . GLU A 1 639 ? -3.923 -4.244 14.333 1.00 90.62 639 GLU A N 1
ATOM 5078 C CA . GLU A 1 639 ? -4.862 -3.532 15.200 1.00 90.62 639 GLU A CA 1
ATOM 5079 C C . GLU A 1 639 ? -5.522 -2.421 14.383 1.00 90.62 639 GLU A C 1
ATOM 5081 O O . GLU A 1 639 ? -4.839 -1.558 13.830 1.00 90.62 639 GLU A O 1
ATOM 5086 N N . ASP A 1 640 ? -6.845 -2.453 14.284 1.00 93.75 640 ASP A N 1
ATOM 5087 C CA . ASP A 1 640 ? -7.628 -1.468 13.550 1.00 93.75 640 ASP A CA 1
ATOM 5088 C C . ASP A 1 640 ? -8.294 -0.494 14.527 1.00 93.75 640 ASP A C 1
ATOM 5090 O O . ASP A 1 640 ? -8.632 -0.856 15.656 1.00 93.75 640 ASP A O 1
ATOM 5094 N N . LEU A 1 641 ? -8.518 0.739 14.080 1.00 95.19 641 LEU A N 1
ATOM 5095 C CA . LEU A 1 641 ? -9.226 1.774 14.825 1.00 95.19 641 LEU A CA 1
ATOM 5096 C C . LEU A 1 641 ? -10.620 1.966 14.243 1.00 95.19 641 LEU A C 1
ATOM 5098 O O . LEU A 1 641 ? -10.781 2.432 13.114 1.00 95.19 641 LEU A O 1
ATOM 5102 N N . MET A 1 642 ? -11.636 1.660 15.035 1.00 96.62 642 MET A N 1
ATOM 5103 C CA . MET A 1 642 ? -12.997 2.074 14.758 1.00 96.62 642 MET A CA 1
ATOM 5104 C C . MET A 1 642 ? -13.237 3.463 15.328 1.00 96.62 642 MET A C 1
ATOM 5106 O O . MET A 1 642 ? -12.971 3.714 16.500 1.00 96.62 642 MET A O 1
ATOM 5110 N N . VAL A 1 643 ? -13.773 4.346 14.494 1.00 96.56 643 VAL A N 1
ATOM 5111 C CA . VAL A 1 643 ? -14.189 5.690 14.892 1.00 96.56 643 VAL A CA 1
ATOM 5112 C C . VAL A 1 643 ? -15.699 5.769 14.762 1.00 96.56 643 VAL A C 1
ATOM 5114 O O . VAL A 1 643 ? -16.225 5.415 13.706 1.00 96.56 643 VAL A O 1
ATOM 5117 N N . TYR A 1 644 ? -16.374 6.241 15.807 1.00 96.31 644 TYR A N 1
ATOM 5118 C CA . TYR A 1 644 ? -17.814 6.479 15.839 1.00 96.31 644 TYR A CA 1
ATOM 5119 C C . TYR A 1 644 ? -18.099 7.915 16.277 1.00 96.31 644 TYR A C 1
ATOM 5121 O O . TYR A 1 644 ? -17.450 8.433 17.181 1.00 96.31 644 TYR A O 1
ATOM 5129 N N . TYR A 1 645 ? -19.071 8.564 15.646 1.00 94.38 645 TYR A N 1
ATOM 5130 C CA . TYR A 1 645 ? -19.524 9.896 16.029 1.00 94.38 645 TYR A CA 1
ATOM 5131 C C . TYR A 1 645 ? -20.993 10.100 15.679 1.00 94.38 645 TYR A C 1
ATOM 5133 O O . TYR A 1 645 ? -21.554 9.398 14.835 1.00 94.38 645 TYR A O 1
ATOM 5141 N N . ILE A 1 646 ? -21.611 11.073 16.339 1.00 92.88 646 ILE A N 1
ATOM 5142 C CA . ILE A 1 646 ? -22.979 11.502 16.073 1.00 92.88 646 ILE A CA 1
ATOM 5143 C C . ILE A 1 646 ? -22.931 12.905 15.481 1.00 92.88 646 ILE A C 1
ATOM 5145 O O . ILE A 1 646 ? -22.334 13.806 16.067 1.00 92.88 646 ILE A O 1
ATOM 5149 N N . GLU A 1 647 ? -23.582 13.080 14.337 1.00 89.00 647 GLU A N 1
ATOM 5150 C CA . GLU A 1 647 ? -23.767 14.376 13.685 1.00 89.00 647 GLU A CA 1
ATOM 5151 C C . GLU A 1 647 ? -25.203 14.868 13.871 1.00 89.00 647 GLU A C 1
ATOM 5153 O O . GLU A 1 647 ? -26.163 14.113 13.656 1.00 89.00 647 GLU A O 1
ATOM 5158 N N . ASN A 1 648 ? -25.340 16.151 14.201 1.00 84.38 648 ASN A N 1
ATOM 5159 C CA . ASN A 1 648 ? -26.602 16.869 14.218 1.00 84.38 648 ASN A CA 1
ATOM 5160 C C . ASN A 1 648 ? -26.905 17.461 12.840 1.00 84.38 648 ASN A C 1
ATOM 5162 O O . ASN A 1 648 ? -26.488 18.561 12.485 1.00 84.38 648 ASN A O 1
ATOM 5166 N N . LEU A 1 649 ? -27.678 16.715 12.054 1.00 75.19 649 LEU A N 1
ATOM 5167 C CA . LEU A 1 649 ? -28.225 17.199 10.794 1.00 75.19 649 LEU A CA 1
ATOM 5168 C C . LEU A 1 649 ? -29.626 17.762 11.029 1.00 75.19 649 LEU A C 1
ATOM 5170 O O . LEU A 1 649 ? -30.415 17.175 11.771 1.00 75.19 649 LEU A O 1
ATOM 5174 N N . VAL A 1 650 ? -29.969 18.855 10.334 1.00 68.94 650 VAL A N 1
ATOM 5175 C CA . VAL A 1 650 ? -31.279 19.526 10.433 1.00 68.94 650 VAL A CA 1
ATOM 5176 C C . VAL A 1 650 ? -32.425 18.506 10.407 1.00 68.94 650 VAL A C 1
ATOM 5178 O O . VAL A 1 650 ? -32.800 17.983 9.356 1.00 68.94 650 VAL A O 1
ATOM 5181 N N . GLY A 1 651 ? -33.003 18.259 11.582 1.00 63.50 651 GLY A N 1
ATOM 5182 C CA . GLY A 1 651 ? -34.205 17.460 11.766 1.00 63.50 651 GLY A CA 1
ATOM 5183 C C . GLY A 1 651 ? -34.023 16.002 12.195 1.00 63.50 651 GLY A C 1
ATOM 5184 O O . GLY A 1 651 ? -35.032 15.446 12.587 1.00 63.50 651 GLY A O 1
ATOM 5185 N N . VAL A 1 652 ? -32.844 15.366 12.168 1.00 75.19 652 VAL A N 1
ATOM 5186 C CA . VAL A 1 652 ? -32.609 14.048 12.815 1.00 75.19 652 VAL A CA 1
ATOM 5187 C C . VAL A 1 652 ? -31.105 13.819 12.986 1.00 75.19 652 VAL A C 1
ATOM 5189 O O . VAL A 1 652 ? -30.366 13.853 12.001 1.00 75.19 652 VAL A O 1
ATOM 5192 N N . ASN A 1 653 ? -30.671 13.469 14.197 1.00 83.81 653 ASN A N 1
ATOM 5193 C CA . ASN A 1 653 ? -29.289 13.073 14.442 1.00 83.81 653 ASN A CA 1
ATOM 5194 C C . ASN A 1 653 ? -28.953 11.712 13.834 1.00 83.81 653 ASN A C 1
ATOM 5196 O O . ASN A 1 653 ? -29.753 10.770 13.885 1.00 83.81 653 ASN A O 1
ATOM 5200 N N . LYS A 1 654 ? -27.730 11.585 13.317 1.00 88.88 654 LYS A N 1
ATOM 5201 C CA . LYS A 1 654 ? -27.249 10.351 12.696 1.00 88.88 654 LYS A CA 1
ATOM 5202 C C . LYS A 1 654 ? -25.911 9.918 13.264 1.00 88.88 654 LYS A C 1
ATOM 5204 O O . LYS A 1 654 ? -25.001 10.723 13.423 1.00 88.88 654 LYS A O 1
ATOM 5209 N N . GLY A 1 655 ? -25.803 8.620 13.529 1.00 92.06 655 GLY A N 1
ATOM 5210 C CA . GLY A 1 655 ? -24.558 7.985 13.930 1.00 92.06 655 GLY A CA 1
ATOM 5211 C C . GLY A 1 655 ? -23.775 7.537 12.706 1.00 92.06 655 GLY A C 1
ATOM 5212 O O . GLY A 1 655 ? -24.340 6.927 11.796 1.00 92.06 655 GLY A O 1
ATOM 5213 N N . TYR A 1 656 ? -22.476 7.791 12.709 1.00 94.12 656 TYR A N 1
ATOM 5214 C CA . TYR A 1 656 ? -21.565 7.423 11.638 1.00 94.12 656 TYR A CA 1
ATOM 5215 C C . TYR A 1 656 ? -20.353 6.699 12.193 1.00 94.12 656 TYR A C 1
ATOM 5217 O O . TYR A 1 656 ? -19.791 7.107 13.206 1.00 94.12 656 TYR A O 1
ATOM 5225 N N . PHE A 1 657 ? -19.924 5.641 11.511 1.00 95.31 657 PHE A N 1
ATOM 5226 C CA . PHE A 1 657 ? -18.719 4.911 11.882 1.00 95.31 657 PHE A CA 1
ATOM 5227 C C . PHE A 1 657 ? -17.900 4.493 10.668 1.00 95.31 657 PHE A C 1
ATOM 5229 O O . PHE A 1 657 ? -18.399 4.415 9.543 1.00 95.31 657 PHE A O 1
ATOM 5236 N N . ARG A 1 658 ? -16.619 4.217 10.898 1.00 94.19 658 ARG A N 1
ATOM 5237 C CA . ARG A 1 658 ? -15.713 3.615 9.914 1.00 94.19 658 ARG A CA 1
ATOM 5238 C C . ARG A 1 658 ? -14.502 2.994 10.597 1.00 94.19 658 ARG A C 1
ATOM 5240 O O . ARG A 1 658 ? -14.278 3.213 11.786 1.00 94.19 658 ARG A O 1
ATOM 5247 N N . VAL A 1 659 ? -13.700 2.286 9.813 1.00 94.00 659 VAL A N 1
ATOM 5248 C CA . VAL A 1 659 ? -12.451 1.667 10.248 1.00 94.00 659 VAL A CA 1
ATOM 5249 C C . VAL A 1 659 ? -11.265 2.346 9.572 1.00 94.00 659 VAL A C 1
ATOM 5251 O O . VAL A 1 659 ? -11.287 2.612 8.369 1.00 94.00 659 VAL A O 1
ATOM 5254 N N . ILE A 1 660 ? -10.232 2.626 10.359 1.00 92.56 660 ILE A N 1
ATOM 5255 C CA . ILE A 1 660 ? -8.881 2.924 9.892 1.00 92.56 660 ILE A CA 1
ATOM 5256 C C . ILE A 1 660 ? -8.042 1.686 10.194 1.00 92.56 660 ILE A C 1
ATOM 5258 O O . ILE A 1 660 ? -7.953 1.261 11.347 1.00 92.56 660 ILE A O 1
ATOM 5262 N N . HIS A 1 661 ? -7.492 1.082 9.151 1.00 91.50 661 HIS A N 1
ATOM 5263 C CA . HIS A 1 661 ? -6.691 -0.124 9.261 1.00 91.50 661 HIS A CA 1
ATOM 5264 C C . HIS A 1 661 ? -5.290 0.178 9.768 1.00 91.50 661 HIS A C 1
ATOM 5266 O O . HIS A 1 661 ? -4.791 1.272 9.545 1.00 91.50 661 HIS A O 1
ATOM 5272 N N . ASP A 1 662 ? -4.682 -0.790 10.455 1.00 87.50 662 ASP A N 1
ATOM 5273 C CA . ASP A 1 662 ? -3.315 -0.692 10.987 1.00 87.50 662 ASP A CA 1
ATOM 5274 C C . ASP A 1 662 ? -3.025 0.649 11.687 1.00 87.50 662 ASP A C 1
ATOM 5276 O O . ASP A 1 662 ? -2.189 1.452 11.273 1.00 87.50 662 ASP A O 1
ATOM 5280 N N . VAL A 1 663 ? -3.742 0.904 12.784 1.00 87.25 663 VAL A N 1
ATOM 5281 C CA . VAL A 1 663 ? -3.672 2.169 13.533 1.00 87.25 663 VAL A CA 1
ATOM 5282 C C . VAL A 1 663 ? -2.249 2.520 13.984 1.00 87.25 663 VAL A C 1
ATOM 5284 O O . VAL A 1 663 ? -1.940 3.692 14.191 1.00 87.25 663 VAL A O 1
ATOM 5287 N N . GLN A 1 664 ? -1.364 1.528 14.115 1.00 83.56 664 GLN A N 1
ATOM 5288 C CA . GLN A 1 664 ? 0.029 1.739 14.508 1.00 83.56 664 GLN A CA 1
ATOM 5289 C C . GLN A 1 664 ? 0.824 2.512 13.449 1.00 83.56 664 GLN A C 1
ATOM 5291 O O . GLN A 1 664 ? 1.737 3.267 13.797 1.00 83.56 664 GLN A O 1
ATOM 5296 N N . ASP A 1 665 ? 0.456 2.398 12.172 1.00 79.00 665 ASP A N 1
ATOM 5297 C CA . ASP A 1 665 ? 1.046 3.181 11.084 1.00 79.00 665 ASP A CA 1
ATOM 5298 C C . ASP A 1 665 ? 0.767 4.690 11.236 1.00 79.00 665 ASP A C 1
ATOM 5300 O O . ASP A 1 665 ? 1.588 5.513 10.834 1.00 79.00 665 ASP A O 1
ATOM 5304 N N . LEU A 1 666 ? -0.330 5.090 11.902 1.00 76.81 666 LEU A N 1
ATOM 5305 C CA . LEU A 1 666 ? -0.643 6.512 12.121 1.00 76.81 666 LEU A CA 1
ATOM 5306 C C . LEU A 1 666 ? 0.382 7.233 13.001 1.00 76.81 666 LEU A C 1
ATOM 5308 O O . LEU A 1 666 ? 0.569 8.436 12.837 1.00 76.81 666 LEU A O 1
ATOM 5312 N N . TYR A 1 667 ? 1.001 6.531 13.954 1.00 75.31 667 TYR A N 1
ATOM 5313 C CA . TYR A 1 667 ? 1.816 7.151 15.008 1.00 75.31 667 TYR A CA 1
ATOM 5314 C C . TYR A 1 667 ? 3.243 6.594 15.126 1.00 75.31 667 TYR A C 1
ATOM 5316 O O . TYR A 1 667 ? 3.985 6.963 16.048 1.00 75.31 667 TYR A O 1
ATOM 5324 N N . SER A 1 668 ? 3.632 5.708 14.207 1.00 68.31 668 SER A N 1
ATOM 5325 C CA . SER A 1 668 ? 5.007 5.217 14.042 1.00 68.31 668 SER A CA 1
ATOM 5326 C C . SER A 1 668 ? 5.834 6.028 13.036 1.00 68.31 668 SER A C 1
ATOM 5328 O O . SER A 1 668 ? 7.055 5.877 13.019 1.00 68.31 668 SER A O 1
ATOM 5330 N N . ARG A 1 669 ? 5.180 6.876 12.233 1.00 53.28 669 ARG A N 1
ATOM 5331 C CA . ARG A 1 669 ? 5.786 7.711 11.185 1.00 53.28 669 ARG A CA 1
ATOM 5332 C C . ARG A 1 669 ? 6.441 8.984 11.700 1.00 53.28 669 ARG A C 1
ATOM 5334 O O . ARG A 1 669 ? 5.944 9.542 12.705 1.00 53.28 669 ARG A O 1
#

pLDDT: mean 91.84, std 7.36, range [51.0, 98.69]

Secondary structure (DSSP, 8-state):
--GGGS-----EE--EEEEEEE-TT-PPPTTPPPHHHHHHHTSTTSSSHHHHHHHHTTTSEE-TT-EEEEEEEPSS-HHHHHTS-HHHHHHHHHHHHTTT---TT-SEEEEEESS--S--B---EEEEEEEEETTEEEEEEEEEEE--GGG--HHHHHHHHHHHTTPPPPEESSS--SSTTSPTTBT--TTSGGGTTSS--EEETTTEEE-----HHHHHHTT-S-GGGEEEE-TT--S-EEEEEEBTTSPPPTT-BSEEEEEEE-TTT--EEEEEEEEE-SSGGGTTS-S-EEEEEEEETTEEEEPPSBTTTTB--B-TT-EEEETTTTEEEEEEEE--SSS--EEEEEEE-SBPPPEEPSS---S-EEEEEEEEE-TT-SSS-EEEEEEEE--SS--EEEEEEEES--TTS--SEE---EEPSS---S-EEEEEEEEE-SSSSSS-EEEEEEEE--SSS-EEEEEEEES--TT---SEEPPPEEEEEE--S-EEEEEEEEE--SSSSSPEEEEEEEE--TT--EEEEEEEES--TTS--SEEPPPEE-SSPPPSSEEEEEEEEEEEEETTEEEEEEEEEEEE--SSS-EEEEEEEEEE-TTS--SEE---EEEEEE--S-EEEEEEEEE--STT-PPEEEEEEEEEETTEEEEEEEEES-TTHHHH-

Sequence (669 aa):
MSIKNYYSPLSGRYPWAVLLVSFRGSEPHPDRKPASYYRDMFSSGTGGLYDYWQDVSYNNINIEGTRVYGWRTLSLTLEEFRALGRREKIYEAAKEFRSSIDFEPFYGIILIPDQNIEDAGSVGVVSFALHKRRAIWLNKDYGTVLANIDIIKPTFLAHEMGHGMHFKHSFDDSCRKSNTWSAHGEYFDSWDIMSAMNVKSFTHPMFGDSGPGLNAPYTYARGWLSEDLIGYFPWYRQEPQDFLLDSMGGHMHRGYKKAIKIDYKDSGTGETCAYWVELRTPQNWDQGIGENAVLIRQVKNGISYLISTDLTLHTHEWAPGKVFTDAQHNIEIIIKRISSGTDPLNAQVKVRRYISNIQEVPGTLGWEHQGAGVALGKIDRNARMDMVIFYIDNPRYSNKGYYRIGKNLSSQGVPASWTEIKEVPGRLGWENQGGGVALGDINGDGKLDMVIMYIDNPNRNNKAFYRIAWSLDDNGDPASWSEPIEFPFGLGWENQGGDICLADISGTGKLDLIIYYIDNPSGGNAGYYRIGWDLNENGIPSSWSEPRTVGMPFGWENQGGGISVISKFIDGRVQNDLLIFDIDNPSGNNYGFLTVGKDLSTEGYPASWSDRIRLAQTFGEENQGGSIATARISDDFSEDLMVYYIENLVGVNKGYFRVIHDVQDLYSR

Radius of gyration: 33.72 Å; chains: 1; bounding box: 82×54×103 Å